Protein AF-A0AAD2G6U0-F1 (afdb_monomer_lite)

InterPro domains:
  IPR036465 von Willebrand factor A-like domain superfamily [G3DSA:3.40.50.410] (126-314)
  IPR036465 von Willebrand factor A-like domain superfamily [SSF53300] (128-264)

Organism: NCBI:txid2856

pLDDT: mean 95.54, std 4.32, range [54.59, 98.88]

Sequence (423 aa):
MTKPKKYVKVNGIMKLNPEWKKWKEQQGDGGPATTVQRPSVALPIVSSMEDHEKLNEASLASGGQEIPFSESTSATIEMMQEPEICVDAGMDPDTVVDELGALLNKYEVPIGLMNKLMMLSEFEVLEFMIDDSGSMTLNTDSVDRQGRPQTRWTEAQGRLKEMIEVLAHVPFNQIVIVFLNRTDVISLQRNKRDPKTIIADANQKIDSVFSKGPSGTTPALEKIQKSLTGNPSMSIARWFFGDGVPNGGIMAQKEITRLLVQRPNPAQNPMTFISCTNEDDQVEWMKDAEEAAPYCSESDDFRDEAAEVMRDQGAALPYSKGFHLVGTLVGAMNPDDLDAMDESIPFTKSTLDNLLGIQHNEESYRHYFNLFAEAQSNRKVEGPMDNLKRSMRWNYNDFLQAPLASQIAAVQDFKGKLKTMGG

Radius of gyration: 21.39 Å; chains: 1; bounding box: 55×43×52 Å

Structure (mmCIF, N/CA/C/O backbone):
data_AF-A0AAD2G6U0-F1
#
_entry.id   AF-A0AAD2G6U0-F1
#
loop_
_atom_site.group_PDB
_atom_site.id
_atom_site.type_symbol
_atom_site.label_atom_id
_atom_site.label_alt_id
_atom_site.label_comp_id
_atom_site.label_asym_id
_atom_site.label_entity_id
_atom_site.label_seq_id
_atom_site.pdbx_PDB_ins_code
_atom_site.Cartn_x
_atom_site.Cartn_y
_atom_site.Cartn_z
_atom_site.occupancy
_atom_site.B_iso_or_equiv
_atom_site.auth_seq_id
_atom_site.auth_comp_id
_atom_site.auth_asym_id
_atom_site.auth_atom_id
_atom_site.pdbx_PDB_model_num
ATOM 1 N N . MET A 1 1 ? -25.758 -25.576 9.375 1.00 78.31 1 MET A N 1
ATOM 2 C CA . MET A 1 1 ? -25.444 -24.702 10.527 1.00 78.31 1 MET A CA 1
ATOM 3 C C . MET A 1 1 ? -25.856 -23.289 10.164 1.00 78.31 1 MET A C 1
ATOM 5 O O . MET A 1 1 ? -25.670 -22.911 9.013 1.00 78.31 1 MET A O 1
ATOM 9 N N . THR A 1 2 ? -26.449 -22.540 11.088 1.00 92.31 2 THR A N 1
ATOM 10 C CA . THR A 1 2 ? -26.806 -21.129 10.876 1.00 92.31 2 THR A CA 1
ATOM 11 C C . THR A 1 2 ? -25.529 -20.299 10.713 1.00 92.31 2 THR A C 1
ATOM 13 O O . THR A 1 2 ? -24.569 -20.533 11.445 1.00 92.31 2 THR A O 1
ATOM 16 N N . LYS A 1 3 ? -25.491 -19.361 9.758 1.00 95.88 3 LYS A N 1
ATOM 17 C CA . LYS A 1 3 ? -24.338 -18.471 9.530 1.00 95.88 3 LYS A CA 1
ATOM 18 C C . LYS A 1 3 ? -24.104 -17.597 10.779 1.00 95.88 3 LYS A C 1
ATOM 20 O O . LYS A 1 3 ? -25.013 -16.841 11.128 1.00 95.88 3 LYS A O 1
ATOM 25 N N . PRO A 1 4 ? -22.941 -17.675 11.458 1.00 97.19 4 PRO A N 1
ATOM 26 C CA . PRO A 1 4 ? -22.646 -16.807 12.600 1.00 97.19 4 PRO A CA 1
ATOM 27 C C . PRO A 1 4 ? -22.553 -15.332 12.178 1.00 97.19 4 PRO A C 1
ATOM 29 O O . PRO A 1 4 ? -22.275 -15.031 11.016 1.00 97.19 4 PRO A O 1
ATOM 32 N N . LYS A 1 5 ? -22.743 -14.396 13.116 1.00 97.31 5 LYS A N 1
ATOM 33 C CA . LYS A 1 5 ? -22.492 -12.964 12.862 1.00 97.31 5 LYS A CA 1
ATOM 34 C C . LYS A 1 5 ? -21.000 -12.720 12.634 1.00 97.31 5 LYS A C 1
ATOM 36 O O . LYS A 1 5 ? -20.197 -13.295 13.365 1.00 97.31 5 LYS A O 1
ATOM 41 N N . LYS A 1 6 ? -20.636 -11.854 11.679 1.00 97.25 6 LYS A N 1
ATOM 42 C CA . LYS A 1 6 ? -19.227 -11.540 11.364 1.00 97.25 6 LYS A CA 1
ATOM 43 C C . LYS A 1 6 ? -18.504 -10.856 12.524 1.00 97.25 6 LYS A C 1
ATOM 45 O O . LYS A 1 6 ? -17.358 -11.202 12.793 1.00 97.25 6 LYS A O 1
ATOM 50 N N . TYR A 1 7 ? -19.179 -9.959 13.241 1.00 98.19 7 TYR A N 1
ATOM 51 C CA . TYR A 1 7 ? -18.597 -9.209 14.355 1.00 98.19 7 TYR A CA 1
ATOM 52 C C . TYR A 1 7 ? -19.217 -9.572 15.700 1.00 98.19 7 TYR A C 1
ATOM 54 O O . TYR A 1 7 ? -20.379 -9.977 15.790 1.00 98.19 7 TYR A O 1
ATOM 62 N N . VAL A 1 8 ? -18.425 -9.403 16.756 1.00 97.94 8 VAL A N 1
ATOM 63 C CA . VAL A 1 8 ? -18.827 -9.596 18.152 1.00 97.94 8 VAL A CA 1
ATOM 64 C C . VAL A 1 8 ? -18.122 -8.572 19.041 1.00 97.94 8 VAL A C 1
ATOM 66 O O . VAL A 1 8 ? -16.997 -8.166 18.753 1.00 97.94 8 VAL A O 1
ATOM 69 N N . LYS A 1 9 ? -18.773 -8.157 20.130 1.00 97.19 9 LYS A N 1
ATOM 70 C CA . LYS A 1 9 ? -18.181 -7.272 21.137 1.00 97.19 9 LYS A CA 1
ATOM 71 C C . LYS A 1 9 ? -17.518 -8.099 22.235 1.00 97.19 9 LYS A C 1
ATOM 73 O O . LYS A 1 9 ? -18.176 -8.909 22.884 1.00 97.19 9 LYS A O 1
ATOM 78 N N . VAL A 1 10 ? -16.225 -7.884 22.461 1.00 96.62 10 VAL A N 1
ATOM 79 C CA . VAL A 1 10 ? -15.437 -8.554 23.505 1.00 96.62 10 VAL A CA 1
ATOM 80 C C . VAL A 1 10 ? -14.789 -7.482 24.370 1.00 96.62 10 VAL A C 1
ATOM 82 O O . VAL A 1 10 ? -13.963 -6.714 23.885 1.00 96.62 10 VAL A O 1
ATOM 85 N N . ASN A 1 11 ? -15.163 -7.425 25.651 1.00 94.88 11 ASN A N 1
ATOM 86 C CA . ASN A 1 11 ? -14.658 -6.435 26.613 1.00 94.88 11 ASN A CA 1
ATOM 87 C C . ASN A 1 11 ? -14.812 -4.980 26.133 1.00 94.88 11 ASN A C 1
ATOM 89 O O . ASN A 1 11 ? -13.897 -4.176 26.261 1.00 94.88 11 ASN A O 1
ATOM 93 N N . GLY A 1 12 ? -15.959 -4.649 25.537 1.00 93.62 12 GLY A N 1
ATOM 94 C CA . GLY A 1 12 ? -16.224 -3.295 25.043 1.00 93.62 12 GLY A CA 1
ATOM 95 C C . GLY A 1 12 ? -15.722 -3.012 23.624 1.00 93.62 12 GLY A C 1
ATOM 96 O O . GLY A 1 12 ? -16.167 -2.033 23.035 1.00 93.62 12 GLY A O 1
ATOM 97 N N . ILE A 1 13 ? -14.882 -3.879 23.052 1.00 97.06 13 ILE A N 1
ATOM 98 C CA . ILE A 1 13 ? -14.225 -3.672 21.754 1.00 97.06 13 ILE A CA 1
ATOM 99 C C . ILE A 1 13 ? -14.875 -4.571 20.699 1.00 97.06 13 ILE A C 1
ATOM 101 O O . ILE A 1 13 ? -15.075 -5.767 20.935 1.00 97.06 13 ILE A O 1
ATOM 105 N N . MET A 1 14 ? -15.202 -4.011 19.535 1.00 98.00 14 MET A N 1
ATOM 106 C CA . MET A 1 14 ? -15.691 -4.790 18.395 1.00 98.00 14 MET A CA 1
ATOM 107 C C . MET A 1 14 ? -14.551 -5.591 17.767 1.00 98.00 14 MET A C 1
ATOM 109 O O . MET A 1 14 ? -13.448 -5.079 17.614 1.00 98.00 14 MET A O 1
ATOM 113 N N . LYS A 1 15 ? -14.806 -6.855 17.420 1.00 97.50 15 LYS A N 1
ATOM 114 C CA . LYS A 1 15 ? -13.808 -7.772 16.853 1.00 97.50 15 LYS A CA 1
ATOM 115 C C . LYS A 1 15 ? -14.426 -8.713 15.829 1.00 97.50 15 LYS A C 1
ATOM 117 O O . LYS A 1 15 ? -15.641 -8.933 15.830 1.00 97.50 15 LYS A O 1
ATOM 122 N N . LEU A 1 16 ? -13.578 -9.324 15.001 1.00 97.44 16 LEU A N 1
ATOM 123 C CA . LEU A 1 16 ? -13.980 -10.437 14.146 1.00 97.44 16 LEU A CA 1
ATOM 124 C C . LEU A 1 16 ? -14.413 -11.632 15.007 1.00 97.44 16 LEU A C 1
ATOM 126 O O . LEU A 1 16 ? -13.695 -12.058 15.912 1.00 97.44 16 LEU A O 1
ATOM 130 N N . ASN A 1 17 ? -15.583 -12.196 14.718 1.00 97.88 17 ASN A N 1
ATOM 131 C CA . ASN A 1 17 ? -16.106 -13.352 15.431 1.00 97.88 17 ASN A CA 1
ATOM 132 C C . ASN A 1 17 ? -15.330 -14.631 15.044 1.00 97.88 17 ASN A C 1
ATOM 134 O O . ASN A 1 17 ? -15.379 -15.046 13.879 1.00 97.88 17 ASN A O 1
ATOM 138 N N . PRO A 1 18 ? -14.676 -15.323 16.001 1.00 97.25 18 PRO A N 1
ATOM 139 C CA . PRO A 1 18 ? -13.966 -16.572 15.725 1.00 97.25 18 PRO A CA 1
ATOM 140 C C . PRO A 1 18 ? -14.855 -17.684 15.149 1.00 97.25 18 PRO A C 1
ATOM 142 O O . PRO A 1 18 ? -14.372 -18.516 14.382 1.00 97.25 18 PRO A O 1
ATOM 145 N N . GLU A 1 19 ? -16.146 -17.720 15.497 1.00 97.31 19 GLU A N 1
ATOM 146 C CA . GLU A 1 19 ? -17.091 -18.704 14.955 1.00 97.31 19 GLU A CA 1
ATOM 147 C C . GLU A 1 19 ? -17.409 -18.433 13.485 1.00 97.31 19 GLU A C 1
ATOM 149 O O . GLU A 1 19 ? -17.460 -19.366 12.683 1.00 97.31 19 GLU A O 1
ATOM 154 N N . TRP A 1 20 ? -17.566 -17.159 13.114 1.00 96.81 20 TRP A N 1
ATOM 155 C CA . TRP A 1 20 ? -17.749 -16.764 11.719 1.00 96.81 20 TRP A CA 1
ATOM 156 C C . TRP A 1 20 ? -16.516 -17.096 10.883 1.00 96.81 20 TRP A C 1
ATOM 158 O O . TRP A 1 20 ? -16.663 -17.659 9.801 1.00 96.81 20 TRP A O 1
ATOM 168 N N . LYS A 1 21 ? -15.314 -16.820 11.410 1.00 95.81 21 LYS A N 1
ATOM 169 C CA . LYS A 1 21 ? -14.045 -17.169 10.754 1.00 95.81 21 LYS A CA 1
ATOM 170 C C . LYS A 1 21 ? -13.996 -18.664 10.418 1.00 95.81 21 LYS A C 1
ATOM 172 O O . LYS A 1 21 ? -13.851 -19.017 9.251 1.00 95.81 21 LYS A O 1
ATOM 177 N N . LYS A 1 22 ? -14.229 -19.532 11.411 1.00 96.12 22 LYS A N 1
ATOM 178 C CA . LYS A 1 22 ? -14.278 -20.993 11.211 1.00 96.12 22 LYS A CA 1
ATOM 179 C C . LYS A 1 22 ? -15.349 -21.406 10.201 1.00 96.12 22 LYS A C 1
ATOM 181 O O . LYS A 1 22 ? -15.097 -22.254 9.352 1.00 96.12 22 LYS A O 1
ATOM 186 N N . TRP A 1 23 ? -16.543 -20.818 10.291 1.00 95.75 23 TRP A N 1
ATOM 187 C CA . TRP A 1 23 ? -17.640 -21.104 9.364 1.00 95.75 23 TRP A CA 1
ATOM 188 C C . TRP A 1 23 ? -17.286 -20.736 7.916 1.00 95.75 23 TRP A C 1
ATOM 190 O O . TRP A 1 23 ? -17.593 -21.509 7.007 1.00 95.75 23 TRP A O 1
ATOM 200 N N . LYS A 1 24 ? -16.633 -19.586 7.701 1.00 94.00 24 LYS A N 1
ATOM 201 C CA . LYS A 1 24 ? -16.236 -19.098 6.374 1.00 94.00 24 LYS A CA 1
ATOM 202 C C . LYS A 1 24 ? -15.101 -19.936 5.783 1.00 94.00 24 LYS A C 1
ATOM 204 O O . LYS A 1 24 ? -15.193 -20.318 4.622 1.00 94.00 24 LYS A O 1
ATOM 209 N N . GLU A 1 25 ? -14.103 -20.309 6.584 1.00 93.94 25 GLU A N 1
ATOM 210 C CA . GLU A 1 25 ? -13.017 -21.218 6.173 1.00 93.94 25 GLU A CA 1
ATOM 211 C C . GLU A 1 25 ? -13.540 -22.607 5.763 1.00 93.94 25 GLU A C 1
ATOM 213 O O . GLU A 1 25 ? -13.012 -23.227 4.844 1.00 93.94 25 GLU A O 1
ATOM 218 N N . GLN A 1 26 ? -14.626 -23.079 6.383 1.00 94.62 26 GLN A N 1
ATOM 219 C CA . GLN A 1 26 ? -15.279 -24.342 6.018 1.00 94.62 26 GLN A CA 1
ATOM 220 C C . GLN A 1 26 ? -16.061 -24.292 4.697 1.00 94.62 26 GLN A C 1
ATOM 222 O O . GLN A 1 26 ? -16.374 -25.354 4.163 1.00 94.62 26 GLN A O 1
ATOM 227 N N . GLN A 1 27 ? -16.394 -23.108 4.164 1.00 92.31 27 GLN A N 1
ATOM 228 C CA . GLN A 1 27 ? -17.125 -23.013 2.891 1.00 92.31 27 GLN A CA 1
ATOM 229 C C . GLN A 1 27 ? -16.262 -23.400 1.682 1.00 92.31 27 GLN A C 1
ATOM 231 O O . GLN A 1 27 ? -16.804 -23.713 0.630 1.00 92.31 27 GLN A O 1
ATOM 236 N N . GLY A 1 28 ? -14.931 -23.426 1.824 1.00 81.00 28 GLY A N 1
ATOM 237 C CA . GLY A 1 28 ? -14.042 -23.861 0.747 1.00 81.00 28 GLY A CA 1
ATOM 238 C C . GLY A 1 28 ? -13.931 -22.874 -0.420 1.00 81.00 28 GLY A C 1
ATOM 239 O O . GLY A 1 28 ? -13.441 -23.263 -1.476 1.00 81.00 28 GLY A O 1
ATOM 240 N N . ASP A 1 29 ? -14.298 -21.600 -0.229 1.00 77.56 29 ASP A N 1
ATOM 241 C CA . ASP A 1 29 ? -14.196 -20.520 -1.234 1.00 77.56 29 ASP A CA 1
ATOM 242 C C . ASP A 1 29 ? -12.734 -20.142 -1.604 1.00 77.56 29 ASP A C 1
ATOM 244 O O . ASP A 1 29 ? -12.473 -19.083 -2.169 1.00 77.56 29 ASP A O 1
ATOM 248 N N . GLY A 1 30 ? -11.758 -21.002 -1.295 1.00 67.25 30 GLY A N 1
ATOM 249 C CA . GLY A 1 30 ? -10.391 -20.930 -1.814 1.00 67.25 30 GLY A CA 1
ATOM 250 C C . GLY A 1 30 ? -9.400 -20.044 -1.053 1.00 67.25 30 GLY A C 1
ATOM 251 O O . GLY A 1 30 ? -8.261 -19.937 -1.499 1.00 67.25 30 GLY A O 1
ATOM 252 N N . GLY A 1 31 ? -9.773 -19.445 0.083 1.00 79.81 31 GLY A N 1
ATOM 253 C CA . GLY A 1 31 ? -8.869 -18.622 0.900 1.00 79.81 31 GLY A CA 1
ATOM 254 C C . GLY A 1 31 ? -9.243 -18.580 2.388 1.00 79.81 31 GLY A C 1
ATOM 255 O O . GLY A 1 31 ? -10.349 -18.994 2.753 1.00 79.81 31 GLY A O 1
ATOM 256 N N . PRO A 1 32 ? -8.332 -18.110 3.263 1.00 88.44 32 PRO A N 1
ATOM 257 C CA . PRO A 1 32 ? -8.642 -17.899 4.674 1.00 88.44 32 PRO A CA 1
ATOM 258 C C . PRO A 1 32 ? -9.735 -16.832 4.821 1.00 88.44 32 PRO A C 1
ATOM 260 O O . PRO A 1 32 ? -9.841 -15.925 4.000 1.00 88.44 32 PRO A O 1
ATOM 263 N N . ALA A 1 33 ? -10.540 -16.903 5.884 1.00 92.38 33 ALA A N 1
ATOM 264 C CA . ALA A 1 33 ? -11.577 -15.888 6.113 1.00 92.38 33 ALA A CA 1
ATOM 265 C C . ALA A 1 33 ? -11.004 -14.506 6.456 1.00 92.38 33 ALA A C 1
ATOM 267 O O . ALA A 1 33 ? -11.738 -13.523 6.411 1.00 92.38 33 ALA A O 1
ATOM 268 N N . THR A 1 34 ? -9.735 -14.468 6.868 1.00 96.19 34 THR A N 1
ATOM 269 C CA . THR A 1 34 ? -8.963 -13.244 7.031 1.00 96.19 34 THR A CA 1
ATOM 270 C C . THR A 1 34 ? -7.470 -13.518 6.912 1.00 96.19 34 THR A C 1
ATOM 272 O O . THR A 1 34 ? -6.988 -14.566 7.353 1.00 96.19 34 THR A O 1
ATOM 275 N N . THR A 1 35 ? -6.757 -12.561 6.340 1.00 96.44 35 THR A N 1
ATOM 276 C CA . THR A 1 35 ? -5.301 -12.520 6.175 1.00 96.44 35 THR A CA 1
ATOM 277 C C . THR A 1 35 ? -4.589 -11.831 7.340 1.00 96.44 35 THR A C 1
ATOM 279 O O . THR A 1 35 ? -3.373 -11.949 7.461 1.00 96.44 35 THR A O 1
ATOM 282 N N . VAL A 1 36 ? -5.328 -11.180 8.246 1.00 97.38 36 VAL A N 1
ATOM 283 C CA . VAL A 1 36 ? -4.769 -10.573 9.462 1.00 97.38 36 VAL A CA 1
ATOM 284 C C . VAL A 1 36 ? -4.128 -11.656 10.333 1.00 97.38 36 VAL A C 1
ATOM 286 O O . VAL A 1 36 ? -4.783 -12.637 10.696 1.00 97.38 36 VAL A O 1
ATOM 289 N N . GLN A 1 37 ? -2.864 -11.465 10.728 1.00 96.81 37 GLN A N 1
ATOM 290 C CA . GLN A 1 37 ? -2.100 -12.469 11.483 1.00 96.81 37 GLN A CA 1
ATOM 291 C C . GLN A 1 37 ? -2.691 -12.754 12.885 1.00 96.81 37 GLN A C 1
ATOM 293 O O . GLN A 1 37 ? -2.686 -13.896 13.351 1.00 96.81 37 GLN A O 1
ATOM 298 N N . ARG A 1 38 ? -3.244 -11.736 13.572 1.00 97.44 38 ARG A N 1
ATOM 299 C CA . ARG A 1 38 ? -3.834 -11.846 14.929 1.00 97.44 38 ARG A CA 1
ATOM 300 C C . ARG A 1 38 ? -5.291 -11.349 15.015 1.00 97.44 38 ARG A C 1
ATOM 302 O O . ARG A 1 38 ? -5.609 -10.433 15.776 1.00 97.44 38 ARG A O 1
ATOM 309 N N . PRO A 1 39 ? -6.235 -12.003 14.320 1.00 97.12 39 PRO A N 1
ATOM 310 C CA . PRO A 1 39 ? -7.586 -11.471 14.139 1.00 97.12 39 PRO A CA 1
ATOM 311 C C . PRO A 1 39 ? -8.458 -11.518 15.406 1.00 97.12 39 PRO A C 1
ATOM 313 O O . PRO A 1 39 ? -9.504 -10.884 15.458 1.00 97.12 39 PRO A O 1
ATOM 316 N N . SER A 1 40 ? -8.058 -12.261 16.444 1.00 96.94 40 SER A N 1
ATOM 317 C CA . SER A 1 40 ? -8.776 -12.325 17.729 1.00 96.94 40 SER A CA 1
ATOM 318 C C . SER A 1 40 ? -8.529 -11.113 18.638 1.00 96.94 40 SER A C 1
ATOM 320 O O . SER A 1 40 ? -9.245 -10.912 19.627 1.00 96.94 40 SER A O 1
ATOM 322 N N . VAL A 1 41 ? -7.500 -10.317 18.343 1.00 97.88 41 VAL A N 1
ATOM 323 C CA . VAL A 1 41 ? -7.157 -9.103 19.097 1.00 97.88 41 VAL A CA 1
ATOM 324 C C . VAL A 1 41 ? -7.184 -7.843 18.242 1.00 97.88 41 VAL A C 1
ATOM 326 O O . VAL A 1 41 ? -7.321 -6.770 18.822 1.00 97.88 41 VAL A O 1
ATOM 329 N N . ALA A 1 42 ? -7.129 -7.974 16.918 1.00 98.38 42 ALA A N 1
ATOM 330 C CA . ALA A 1 42 ? -7.227 -6.858 15.993 1.00 98.38 42 ALA A CA 1
ATOM 331 C C . ALA A 1 42 ? -8.591 -6.145 16.049 1.00 98.38 42 ALA A C 1
ATOM 333 O O . ALA A 1 42 ? -9.616 -6.739 16.408 1.00 98.38 42 ALA A O 1
ATOM 334 N N . LEU A 1 43 ? -8.580 -4.863 15.684 1.00 98.50 43 LEU A N 1
ATOM 335 C CA . LEU A 1 43 ? -9.773 -4.071 15.387 1.00 98.50 43 LEU A CA 1
ATOM 336 C C . LEU A 1 43 ? -10.493 -4.627 14.139 1.00 98.50 43 LEU A C 1
ATOM 338 O O . LEU A 1 43 ? -9.898 -5.383 13.366 1.00 98.50 43 LEU A O 1
ATOM 342 N N . PRO A 1 44 ? -11.788 -4.329 13.941 1.00 97.62 44 PRO A N 1
ATOM 343 C CA . PRO A 1 44 ? -12.518 -4.856 12.798 1.00 97.62 44 PRO A CA 1
ATOM 344 C C . PRO A 1 44 ? -12.068 -4.170 11.503 1.00 97.62 44 PRO A C 1
ATOM 346 O O . PRO A 1 44 ? -11.886 -2.957 11.466 1.00 97.62 44 PRO A O 1
ATOM 349 N N . ILE A 1 45 ? -11.965 -4.946 10.426 1.00 97.88 45 ILE A N 1
ATOM 350 C CA . ILE A 1 45 ? -11.910 -4.410 9.062 1.00 97.88 45 ILE A CA 1
ATOM 351 C C . ILE A 1 45 ? -13.343 -4.273 8.575 1.00 97.88 45 ILE A C 1
ATOM 353 O O . ILE A 1 45 ? -14.088 -5.254 8.632 1.00 97.88 45 ILE A O 1
ATOM 357 N N . VAL A 1 46 ? -13.710 -3.084 8.108 1.00 97.38 46 VAL A N 1
ATOM 358 C CA . VAL A 1 46 ? -14.972 -2.809 7.414 1.00 97.38 46 VAL A CA 1
ATOM 359 C C . VAL A 1 46 ? -14.633 -2.536 5.959 1.00 97.38 46 VAL A C 1
ATOM 361 O O . VAL A 1 46 ? -13.989 -1.535 5.669 1.00 97.38 46 VAL A O 1
ATOM 364 N N . SER A 1 47 ? -15.037 -3.424 5.053 1.00 96.81 47 SER A N 1
ATOM 365 C CA . SER A 1 47 ? -14.663 -3.320 3.631 1.00 96.81 47 SER A CA 1
ATOM 366 C C . SER A 1 47 ? -15.791 -2.858 2.710 1.00 96.81 47 SER A C 1
ATOM 368 O O . SER A 1 47 ? -15.564 -2.648 1.526 1.00 96.81 47 SER A O 1
ATOM 370 N N . SER A 1 48 ? -17.022 -2.740 3.207 1.00 95.81 48 SER A N 1
ATOM 371 C CA . SER A 1 48 ? -18.180 -2.320 2.405 1.00 95.81 48 SER A CA 1
ATOM 372 C C . SER A 1 48 ? -19.311 -1.789 3.288 1.00 95.81 48 SER A C 1
ATOM 374 O O . SER A 1 48 ? -19.276 -1.951 4.510 1.00 95.81 48 SER A O 1
ATOM 376 N N . MET A 1 49 ? -20.343 -1.216 2.662 1.00 95.44 49 MET A N 1
ATOM 377 C CA . MET A 1 49 ? -21.562 -0.764 3.344 1.00 95.44 49 MET A CA 1
ATOM 378 C C . MET A 1 49 ? -22.280 -1.915 4.065 1.00 95.44 49 MET A C 1
ATOM 380 O O . MET A 1 49 ? -22.593 -1.800 5.245 1.00 95.44 49 MET A O 1
ATOM 384 N N . GLU A 1 50 ? -22.435 -3.073 3.412 1.00 95.94 50 GLU A N 1
ATOM 385 C CA . GLU A 1 50 ? -23.034 -4.270 4.031 1.00 95.94 50 GLU A CA 1
ATOM 386 C C . GLU A 1 50 ? -22.218 -4.746 5.252 1.00 95.94 50 GLU A C 1
ATOM 388 O O . GLU A 1 50 ? -22.735 -5.338 6.201 1.00 95.94 50 GLU A O 1
ATOM 393 N N . ASP A 1 51 ? -20.904 -4.523 5.232 1.00 96.31 51 ASP A N 1
ATOM 394 C CA . ASP A 1 51 ? -20.013 -4.866 6.336 1.00 96.31 51 ASP A CA 1
ATOM 395 C C . ASP A 1 51 ? -20.159 -3.903 7.519 1.00 96.31 51 ASP A C 1
ATOM 397 O O . ASP A 1 51 ? -20.175 -4.326 8.678 1.00 96.31 51 ASP A O 1
ATOM 401 N N . HIS A 1 52 ? -20.332 -2.615 7.220 1.00 97.69 52 HIS A N 1
ATOM 402 C CA . HIS A 1 52 ? -20.611 -1.569 8.200 1.00 97.69 52 HIS A CA 1
ATOM 403 C C . HIS A 1 52 ? -21.961 -1.783 8.891 1.00 97.69 52 HIS A C 1
ATOM 405 O O . HIS A 1 52 ? -22.038 -1.720 10.119 1.00 97.69 52 HIS A O 1
ATOM 411 N N . GLU A 1 53 ? -22.998 -2.151 8.136 1.00 97.75 53 GLU A N 1
ATOM 412 C CA . GLU A 1 53 ? -24.307 -2.527 8.683 1.00 97.75 53 GLU A CA 1
ATOM 413 C C . GLU A 1 53 ? -24.180 -3.699 9.667 1.00 97.75 53 GLU A C 1
ATOM 415 O O . GLU A 1 53 ? -24.631 -3.609 10.810 1.00 97.75 53 GLU A O 1
ATOM 420 N N . LYS A 1 54 ? -23.471 -4.771 9.285 1.00 97.62 54 LYS A N 1
ATOM 421 C CA . LYS A 1 54 ? -23.218 -5.928 10.169 1.00 97.62 54 LYS A CA 1
ATOM 422 C C . LYS A 1 54 ? -22.449 -5.545 11.433 1.00 97.62 54 LYS A C 1
ATOM 424 O O . LYS A 1 54 ? -22.691 -6.129 12.496 1.00 97.62 54 LYS A O 1
ATOM 429 N N . LEU A 1 55 ? -21.493 -4.619 11.331 1.00 98.00 55 LEU A N 1
ATOM 430 C CA . LEU A 1 55 ? -20.751 -4.109 12.483 1.00 98.00 55 LEU A CA 1
ATOM 431 C C . LEU A 1 55 ? -21.695 -3.368 13.440 1.00 98.00 55 LEU A C 1
ATOM 433 O O . LEU A 1 55 ? -21.680 -3.637 14.646 1.00 98.00 55 LEU A O 1
ATOM 437 N N . ASN A 1 56 ? -22.554 -2.500 12.905 1.00 98.31 56 ASN A N 1
ATOM 438 C CA . ASN A 1 56 ? -23.524 -1.728 13.674 1.00 98.31 56 ASN A CA 1
ATOM 439 C C . ASN A 1 56 ? -24.603 -2.596 14.321 1.00 98.31 56 ASN A C 1
ATOM 441 O O . ASN A 1 56 ? -24.866 -2.452 15.515 1.00 98.31 56 ASN A O 1
ATOM 445 N N . GLU A 1 57 ? -25.154 -3.573 13.602 1.00 98.06 57 GLU A N 1
ATOM 446 C CA . GLU A 1 57 ? -26.077 -4.557 14.172 1.00 98.06 57 GLU A CA 1
ATOM 447 C C . GLU A 1 57 ? -25.461 -5.300 15.366 1.00 98.06 57 GLU A C 1
ATOM 449 O O . GLU A 1 57 ? -26.133 -5.562 16.368 1.00 98.06 57 GLU A O 1
ATOM 454 N N . ALA A 1 58 ? -24.178 -5.665 15.277 1.00 97.25 58 ALA A N 1
ATOM 455 C CA . ALA A 1 58 ? -23.466 -6.329 16.363 1.00 97.25 58 ALA A CA 1
ATOM 456 C C . ALA A 1 58 ? -23.181 -5.376 17.541 1.00 97.25 58 ALA A C 1
ATOM 458 O O . ALA A 1 58 ? -23.317 -5.784 18.701 1.00 97.25 58 ALA A O 1
ATOM 459 N N . SER A 1 59 ? -22.839 -4.113 17.265 1.00 97.38 59 SER A N 1
ATOM 460 C CA . SER A 1 59 ? -22.666 -3.079 18.294 1.00 97.38 59 SER A CA 1
ATOM 461 C C . SER A 1 59 ? -23.975 -2.837 19.055 1.00 97.38 59 SER A C 1
ATOM 463 O O . SER A 1 59 ? -24.016 -3.000 20.276 1.00 97.38 59 SER A O 1
ATOM 465 N N . LEU A 1 60 ? -25.077 -2.571 18.348 1.00 97.56 60 LEU A N 1
ATOM 466 C CA . LEU A 1 60 ? -26.393 -2.309 18.940 1.00 97.56 60 LEU A CA 1
ATOM 467 C C . LEU A 1 60 ? -26.929 -3.519 19.716 1.00 97.56 60 LEU A C 1
ATOM 469 O O . LEU A 1 60 ? -27.386 -3.378 20.850 1.00 97.56 60 LEU A O 1
ATOM 473 N N . ALA A 1 61 ? -26.801 -4.734 19.167 1.00 97.12 61 ALA A N 1
ATOM 474 C CA . ALA A 1 61 ? -27.236 -5.959 19.845 1.00 97.12 61 ALA A CA 1
ATOM 475 C C . ALA A 1 61 ? -26.474 -6.247 21.153 1.00 97.12 61 ALA A C 1
ATOM 477 O O . ALA A 1 61 ? -26.947 -7.024 21.980 1.00 97.12 61 ALA A O 1
ATOM 478 N N . SER A 1 62 ? -25.303 -5.634 21.348 1.00 96.38 62 SER A N 1
ATOM 479 C CA . SER A 1 62 ? -24.493 -5.740 22.567 1.00 96.38 62 SER A CA 1
ATOM 480 C C . SER A 1 62 ? -24.579 -4.493 23.461 1.00 96.38 62 SER A C 1
ATOM 482 O O . SER A 1 62 ? -23.728 -4.294 24.331 1.00 96.38 62 SER A O 1
ATOM 484 N N . GLY A 1 63 ? -25.598 -3.648 23.255 1.00 96.25 63 GLY A N 1
ATOM 485 C CA . GLY A 1 63 ? -25.823 -2.421 24.027 1.00 96.25 63 GLY A CA 1
ATOM 486 C C . GLY A 1 63 ? -24.820 -1.303 23.729 1.00 96.25 63 GLY A C 1
ATOM 487 O O . GLY A 1 63 ? -24.641 -0.406 24.548 1.00 96.25 63 GLY A O 1
ATOM 488 N N . GLY A 1 64 ? -24.105 -1.384 22.603 1.00 95.75 64 GLY A N 1
ATOM 489 C CA . GLY A 1 64 ? -23.284 -0.299 22.075 1.00 95.75 64 GLY A CA 1
ATOM 490 C C . GLY A 1 64 ? -24.108 0.788 21.385 1.00 95.75 64 GLY A C 1
ATOM 491 O O . GLY A 1 64 ? -25.336 0.760 21.379 1.00 95.75 64 GLY A O 1
ATOM 492 N N . GLN A 1 65 ? -23.398 1.749 20.802 1.00 96.75 65 GLN A N 1
ATOM 493 C CA . GLN A 1 65 ? -23.963 2.788 19.946 1.00 96.75 65 GLN A CA 1
ATOM 494 C C . GLN A 1 65 ? -23.641 2.483 18.484 1.00 96.75 65 GLN A C 1
ATOM 496 O O . GLN A 1 65 ? -22.798 1.629 18.187 1.00 96.75 65 GLN A O 1
ATOM 501 N N . GLU A 1 66 ? -24.324 3.180 17.587 1.00 97.62 66 GLU A N 1
ATOM 502 C CA . GLU A 1 66 ? -23.944 3.221 16.183 1.00 97.62 66 GLU A CA 1
ATOM 503 C C . GLU A 1 66 ? -22.518 3.776 16.042 1.00 97.62 66 GLU A C 1
ATOM 505 O O . GLU A 1 66 ? -22.128 4.720 16.730 1.00 97.62 66 GLU A O 1
ATOM 510 N N . ILE A 1 67 ? -21.732 3.136 15.186 1.00 98.12 67 ILE A N 1
ATOM 511 C CA . ILE A 1 67 ? -20.358 3.475 14.848 1.00 98.12 67 ILE A CA 1
ATOM 512 C C . ILE A 1 67 ? -20.421 4.210 13.507 1.00 98.12 67 ILE A C 1
ATOM 514 O O . ILE A 1 67 ? -20.631 3.562 12.476 1.00 98.12 67 ILE A O 1
ATOM 518 N N . PRO A 1 68 ? -20.277 5.543 13.490 1.00 98.12 68 PRO A N 1
ATOM 519 C CA . PRO A 1 68 ? -20.326 6.298 12.248 1.00 98.12 68 PRO A CA 1
ATOM 520 C C . PRO A 1 68 ? -19.074 6.039 11.403 1.00 98.12 68 PRO A C 1
ATOM 522 O O . PRO A 1 68 ? -18.021 5.638 11.914 1.00 98.12 68 PRO A O 1
ATOM 525 N N . PHE A 1 69 ? -19.181 6.293 10.102 1.00 98.25 69 PHE A N 1
ATOM 526 C CA . PHE A 1 69 ? -18.012 6.373 9.232 1.00 98.25 69 PHE A CA 1
ATOM 527 C C . PHE A 1 69 ? -17.095 7.523 9.656 1.00 98.25 69 PHE A C 1
ATOM 529 O O . PHE A 1 69 ? -17.534 8.517 10.249 1.00 98.25 69 PHE A O 1
ATOM 536 N N . SER A 1 70 ? -15.807 7.405 9.338 1.00 97.62 70 SER A N 1
ATOM 537 C CA . SER A 1 70 ? -14.908 8.554 9.424 1.00 97.62 70 SER A CA 1
ATOM 538 C C . SER A 1 70 ? -15.340 9.646 8.437 1.00 97.62 70 SER A C 1
ATOM 540 O O . SER A 1 70 ? -16.048 9.389 7.456 1.00 97.62 70 SER A O 1
ATOM 542 N N . GLU A 1 71 ? -14.930 10.886 8.704 1.00 96.06 71 GLU A N 1
ATOM 543 C CA . GLU A 1 71 ? -15.252 12.031 7.844 1.00 96.06 71 GLU A CA 1
ATOM 544 C C . GLU A 1 71 ? -14.730 11.811 6.417 1.00 96.06 71 GLU A C 1
ATOM 546 O O . GLU A 1 71 ? -15.477 11.961 5.452 1.00 96.06 71 GLU A O 1
ATOM 551 N N . SER A 1 72 ? -13.485 11.340 6.290 1.00 94.38 72 SER A N 1
ATOM 552 C CA . SER A 1 72 ? -12.863 11.023 4.999 1.00 94.38 72 SER A CA 1
ATOM 553 C C . SER A 1 72 ? -13.608 9.929 4.230 1.00 94.38 72 SER A C 1
ATOM 555 O O . SER A 1 72 ? -13.803 10.052 3.022 1.00 94.38 72 SER A O 1
ATOM 557 N N . THR A 1 73 ? -14.079 8.885 4.917 1.00 95.44 73 THR A N 1
ATOM 558 C CA . THR A 1 73 ? -14.857 7.809 4.282 1.00 95.44 73 THR A CA 1
ATOM 559 C C . THR A 1 73 ? -16.206 8.315 3.800 1.00 95.44 73 THR A C 1
ATOM 561 O O . THR A 1 73 ? -16.588 8.033 2.670 1.00 95.44 73 THR A O 1
ATOM 564 N N . SER A 1 74 ? -16.896 9.106 4.624 1.00 96.19 74 SER A N 1
ATOM 565 C CA . SER A 1 74 ? -18.191 9.694 4.264 1.00 96.19 74 SER A CA 1
ATOM 566 C C . SER A 1 74 ? -18.066 10.574 3.018 1.00 96.19 74 SER A C 1
ATOM 568 O O . SER A 1 74 ? -18.822 10.393 2.068 1.00 96.19 74 SER A O 1
ATOM 570 N N . ALA A 1 75 ? -17.053 11.447 2.986 1.00 94.88 75 ALA A N 1
ATOM 571 C CA . ALA A 1 75 ? -16.768 12.299 1.834 1.00 94.88 75 ALA A CA 1
ATOM 572 C C . ALA A 1 75 ? -16.428 11.483 0.577 1.00 94.88 75 ALA A C 1
ATOM 574 O O . ALA A 1 75 ? -16.882 11.802 -0.514 1.00 94.88 75 ALA A O 1
ATOM 575 N N . THR A 1 76 ? -15.670 10.393 0.719 1.00 91.88 76 THR A N 1
ATOM 576 C CA . THR A 1 76 ? -15.293 9.557 -0.433 1.00 91.88 76 THR A CA 1
ATOM 577 C C . THR A 1 76 ? -16.482 8.785 -0.987 1.00 91.88 76 THR A C 1
ATOM 579 O O . THR A 1 76 ? -16.609 8.665 -2.199 1.00 91.88 76 THR A O 1
ATOM 582 N N . ILE A 1 77 ? -17.374 8.283 -0.126 1.00 91.38 77 ILE A N 1
ATOM 583 C CA . ILE A 1 77 ? -18.619 7.641 -0.567 1.00 91.38 77 ILE A CA 1
ATOM 584 C C . ILE A 1 77 ? -19.477 8.640 -1.353 1.00 91.38 77 ILE A C 1
ATOM 586 O O . ILE A 1 77 ? -19.993 8.280 -2.406 1.00 91.38 77 ILE A O 1
ATOM 590 N N . GLU A 1 78 ? -19.590 9.883 -0.879 1.00 92.00 78 GLU A N 1
ATOM 591 C CA . GLU A 1 78 ? -20.321 10.947 -1.579 1.00 92.00 78 GLU A CA 1
ATOM 592 C C . GLU A 1 78 ? -19.687 11.264 -2.944 1.00 92.00 78 GLU A C 1
ATOM 594 O O . GLU A 1 78 ? -20.378 11.220 -3.959 1.00 92.00 78 GLU A O 1
ATOM 599 N N . MET A 1 79 ? -18.364 11.460 -2.996 1.00 90.19 79 MET A N 1
ATOM 600 C CA . MET A 1 79 ? -17.629 11.688 -4.250 1.00 90.19 79 MET A CA 1
ATOM 601 C C . MET A 1 79 ? -17.788 10.533 -5.243 1.00 90.19 79 MET A C 1
ATOM 603 O O . MET A 1 79 ? -17.914 10.741 -6.444 1.00 90.19 79 MET A O 1
ATOM 607 N N . MET A 1 80 ? -17.787 9.291 -4.761 1.00 86.94 80 MET A N 1
ATOM 608 C CA . MET A 1 80 ? -17.943 8.116 -5.617 1.00 86.94 80 MET A CA 1
ATOM 609 C C . MET A 1 80 ? -19.347 7.949 -6.186 1.00 86.94 80 MET A C 1
ATOM 611 O O . MET A 1 80 ? -19.517 7.190 -7.133 1.00 86.94 80 MET A O 1
ATOM 615 N N . GLN A 1 81 ? -20.338 8.636 -5.625 1.00 86.75 81 GLN A N 1
ATOM 616 C CA . GLN A 1 81 ? -21.692 8.689 -6.167 1.00 86.75 81 GLN A CA 1
ATOM 617 C C . GLN A 1 81 ? -21.859 9.822 -7.190 1.00 86.75 81 GLN A C 1
ATOM 619 O O . GLN A 1 81 ? -22.902 9.899 -7.844 1.00 86.75 81 GLN A O 1
ATOM 624 N N . GLU A 1 82 ? -20.848 10.682 -7.372 1.00 91.81 82 GLU A N 1
ATOM 625 C CA . GLU A 1 82 ? -20.865 11.699 -8.420 1.00 91.81 82 GLU A CA 1
ATOM 626 C C . GLU A 1 82 ? -20.840 11.026 -9.808 1.00 91.81 82 GLU A C 1
ATOM 628 O O . GLU A 1 82 ? -19.976 10.177 -10.081 1.00 91.81 82 GLU A O 1
ATOM 633 N N . PRO A 1 83 ? -21.775 11.377 -10.715 1.00 91.44 83 PRO A N 1
ATOM 634 C CA . PRO A 1 83 ? -21.872 10.752 -12.033 1.00 91.44 83 PRO A CA 1
ATOM 635 C C . PRO A 1 83 ? -20.576 10.818 -12.846 1.00 91.44 83 PRO A C 1
ATOM 637 O O . PRO A 1 83 ? -20.263 9.881 -13.580 1.00 91.44 83 PRO A O 1
ATOM 640 N N . GLU A 1 84 ? -19.819 11.906 -12.720 1.00 92.06 84 GLU A N 1
ATOM 641 C CA . GLU A 1 84 ? -18.556 12.130 -13.418 1.00 92.06 84 GLU A CA 1
ATOM 642 C C . GLU A 1 84 ? -17.509 11.079 -13.032 1.00 92.06 84 GLU A C 1
ATOM 644 O O . GLU A 1 84 ? -16.937 10.430 -13.910 1.00 92.06 84 GLU A O 1
ATOM 649 N N . ILE A 1 85 ? -17.331 10.831 -11.730 1.00 90.62 85 ILE A N 1
ATOM 650 C CA . ILE A 1 85 ? -16.380 9.839 -11.210 1.00 90.62 85 ILE A CA 1
ATOM 651 C C . ILE A 1 85 ? -16.765 8.426 -11.656 1.00 90.62 85 ILE A C 1
ATOM 653 O O . ILE A 1 85 ? -15.903 7.643 -12.060 1.00 90.62 85 ILE A O 1
ATOM 657 N N . CYS A 1 86 ? -18.060 8.104 -11.641 1.00 89.94 86 CYS A N 1
ATOM 658 C CA . CYS A 1 86 ? -18.563 6.808 -12.101 1.00 89.94 86 CYS A CA 1
ATOM 659 C C . CYS A 1 86 ? -18.256 6.582 -13.586 1.00 89.94 86 CYS A C 1
ATOM 661 O O . CYS A 1 86 ? -17.730 5.534 -13.973 1.00 89.94 86 CYS A O 1
ATOM 663 N N . VAL A 1 87 ? -18.529 7.592 -14.419 1.00 90.19 87 VAL A N 1
ATOM 664 C CA . VAL A 1 87 ? -18.256 7.554 -15.862 1.00 90.19 87 VAL A CA 1
ATOM 665 C C . VAL A 1 87 ? -16.760 7.415 -16.134 1.00 90.19 87 VAL A C 1
ATOM 667 O O . VAL A 1 87 ? -16.374 6.615 -16.995 1.00 90.19 87 VAL A O 1
ATOM 670 N N . ASP A 1 88 ? -15.920 8.129 -15.387 1.00 91.06 88 ASP A N 1
ATOM 671 C CA . ASP A 1 88 ? -14.465 8.043 -15.507 1.00 91.06 88 ASP A CA 1
ATOM 672 C C . ASP A 1 88 ? -13.925 6.695 -15.018 1.00 91.06 88 ASP A C 1
ATOM 674 O O . ASP A 1 88 ? -12.966 6.173 -15.582 1.00 91.06 88 ASP A O 1
ATOM 678 N N . ALA A 1 89 ? -14.572 6.048 -14.050 1.00 89.31 89 ALA A N 1
ATOM 679 C CA . ALA A 1 89 ? -14.265 4.671 -13.670 1.00 89.31 89 ALA A CA 1
ATOM 680 C C . ALA A 1 89 ? -14.829 3.624 -14.659 1.00 89.31 89 ALA A C 1
ATOM 682 O O . ALA A 1 89 ? -14.476 2.445 -14.585 1.00 89.31 89 ALA A O 1
ATOM 683 N N . GLY A 1 90 ? -15.667 4.038 -15.618 1.00 91.75 90 GLY A N 1
ATOM 684 C CA . GLY A 1 90 ? -16.340 3.153 -16.571 1.00 91.75 90 GLY A CA 1
ATOM 685 C C . GLY A 1 90 ? -17.463 2.319 -15.947 1.00 91.75 90 GLY A C 1
ATOM 686 O O . GLY A 1 90 ? -17.749 1.230 -16.441 1.00 91.75 90 GLY A O 1
ATOM 687 N N . MET A 1 91 ? -18.067 2.798 -14.859 1.00 92.06 91 MET A N 1
ATOM 688 C CA . MET A 1 91 ? -19.119 2.112 -14.105 1.00 92.06 91 MET A CA 1
ATOM 689 C C . MET A 1 91 ? -20.421 2.916 -14.101 1.00 92.06 91 MET A C 1
ATOM 691 O O . MET A 1 91 ? -20.426 4.135 -14.269 1.00 92.06 91 MET A O 1
ATOM 695 N N . ASP A 1 92 ? -21.539 2.218 -13.911 1.00 90.44 92 ASP A N 1
ATOM 696 C CA . ASP A 1 92 ? -22.826 2.866 -13.665 1.00 90.44 92 ASP A CA 1
ATOM 697 C C . ASP A 1 92 ? -22.883 3.346 -12.199 1.00 90.44 92 ASP A C 1
ATOM 699 O O . ASP A 1 92 ? -22.495 2.561 -11.320 1.00 90.44 92 ASP A O 1
ATOM 703 N N . PRO A 1 93 ? -23.356 4.578 -11.911 1.00 86.94 93 PRO A N 1
ATOM 704 C CA . PRO A 1 93 ? -23.483 5.088 -10.544 1.00 86.94 93 PRO A CA 1
ATOM 705 C C . PRO A 1 93 ? -24.229 4.158 -9.583 1.00 86.94 93 PRO A C 1
ATOM 707 O O . PRO A 1 93 ? -23.869 4.079 -8.411 1.00 86.94 93 PRO A O 1
ATOM 710 N N . ASP A 1 94 ? -25.204 3.389 -10.076 1.00 86.00 94 ASP A N 1
ATOM 711 C CA . ASP A 1 94 ? -25.982 2.461 -9.249 1.00 86.00 94 ASP A CA 1
ATOM 712 C C . ASP A 1 94 ? -25.194 1.188 -8.884 1.00 86.00 94 ASP A C 1
ATOM 714 O O . ASP A 1 94 ? -25.599 0.433 -8.004 1.00 86.00 94 ASP A O 1
ATOM 718 N N . THR A 1 95 ? -24.069 0.925 -9.559 1.00 89.50 95 THR A N 1
ATOM 719 C CA . THR A 1 95 ? -23.280 -0.315 -9.416 1.00 89.50 95 THR A CA 1
ATOM 720 C C . THR A 1 95 ? -21.891 -0.108 -8.824 1.00 89.50 95 THR A C 1
ATOM 722 O O . THR A 1 95 ? -21.298 -1.066 -8.329 1.00 89.50 95 THR A O 1
ATOM 725 N N . VAL A 1 96 ? -21.361 1.121 -8.848 1.00 88.94 96 VAL A N 1
ATOM 726 C CA . VAL A 1 96 ? -19.973 1.410 -8.450 1.00 88.94 96 VAL A CA 1
ATOM 727 C C . VAL A 1 96 ? -19.682 1.010 -7.003 1.00 88.94 96 VAL A C 1
ATOM 729 O O . VAL A 1 96 ? -18.656 0.393 -6.723 1.00 88.94 96 VAL A O 1
ATOM 732 N N . VAL A 1 97 ? -20.613 1.302 -6.091 1.00 87.06 97 VAL A N 1
ATOM 733 C CA . VAL A 1 97 ? -20.479 0.992 -4.661 1.00 87.06 97 VAL A CA 1
ATOM 734 C C . VAL A 1 97 ? -20.493 -0.519 -4.430 1.00 87.06 97 VAL A C 1
ATOM 736 O O . VAL A 1 97 ? -19.724 -1.020 -3.610 1.00 87.06 97 VAL A O 1
ATOM 739 N N . ASP A 1 98 ? -21.314 -1.253 -5.181 1.00 90.50 98 ASP A N 1
ATOM 740 C CA . ASP A 1 98 ? -21.431 -2.706 -5.065 1.00 90.50 98 ASP A CA 1
ATOM 741 C C . ASP A 1 98 ? -20.207 -3.422 -5.650 1.00 90.50 98 ASP A C 1
ATOM 743 O O . ASP A 1 98 ? -19.647 -4.314 -5.007 1.00 90.50 98 ASP A O 1
ATOM 747 N N . GLU A 1 99 ? -19.758 -3.034 -6.851 1.00 93.12 99 GLU A N 1
ATOM 748 C CA . GLU A 1 99 ? -18.580 -3.641 -7.483 1.00 93.12 99 GLU A CA 1
ATOM 749 C C . GLU A 1 99 ? -17.304 -3.328 -6.694 1.00 93.12 99 GLU A C 1
ATOM 751 O O . GLU A 1 99 ? -16.518 -4.240 -6.407 1.00 93.12 99 GLU A O 1
ATOM 756 N N . LEU A 1 100 ? -17.125 -2.076 -6.258 1.00 91.94 100 LEU A N 1
ATOM 757 C CA . LEU A 1 100 ? -15.995 -1.718 -5.409 1.00 91.94 100 LEU A CA 1
ATOM 758 C C . LEU A 1 100 ? -16.098 -2.388 -4.036 1.00 91.94 100 LEU A C 1
ATOM 760 O O . LEU A 1 100 ? -15.120 -2.967 -3.572 1.00 91.94 100 LEU A O 1
ATOM 764 N N . GLY A 1 101 ? -17.272 -2.399 -3.403 1.00 93.31 101 GLY A N 1
ATOM 765 C CA . GLY A 1 101 ? -17.486 -3.090 -2.131 1.00 93.31 101 GLY A CA 1
ATOM 766 C C . GLY A 1 101 ? -17.156 -4.583 -2.211 1.00 93.31 101 GLY A C 1
ATOM 767 O O . GLY A 1 101 ? -16.546 -5.136 -1.292 1.00 93.31 101 GLY A O 1
ATOM 768 N N . ALA A 1 102 ? -17.478 -5.239 -3.331 1.00 95.06 102 ALA A N 1
ATOM 769 C CA . ALA A 1 102 ? -17.103 -6.627 -3.583 1.00 95.06 102 ALA A CA 1
ATOM 770 C C . ALA A 1 102 ? -15.581 -6.806 -3.721 1.00 95.06 102 ALA A C 1
ATOM 772 O O . ALA A 1 102 ? -15.031 -7.754 -3.151 1.00 95.06 102 ALA A O 1
ATOM 773 N N . LEU A 1 103 ? -14.897 -5.898 -4.425 1.00 95.44 103 LEU A N 1
ATOM 774 C CA . LEU A 1 103 ? -13.437 -5.889 -4.554 1.00 95.44 103 LEU A CA 1
ATOM 775 C C . LEU A 1 103 ? -12.745 -5.670 -3.199 1.00 95.44 103 LEU A C 1
ATOM 777 O O . LEU A 1 103 ? -11.873 -6.453 -2.816 1.00 95.44 103 LEU A O 1
ATOM 781 N N . LEU A 1 104 ? -13.147 -4.636 -2.455 1.00 95.75 104 LEU A N 1
ATOM 782 C CA . LEU A 1 104 ? -12.583 -4.318 -1.144 1.00 95.75 104 LEU A CA 1
ATOM 783 C C . LEU A 1 104 ? -12.805 -5.482 -0.173 1.00 95.75 104 LEU A C 1
ATOM 785 O O . LEU A 1 104 ? -11.881 -5.881 0.528 1.00 95.75 104 LEU A O 1
ATOM 789 N N . ASN A 1 105 ? -13.990 -6.100 -0.178 1.00 95.50 105 ASN A N 1
ATOM 790 C CA . ASN A 1 105 ? -14.276 -7.267 0.656 1.00 95.50 105 ASN A CA 1
ATOM 791 C C . ASN A 1 105 ? -13.494 -8.520 0.221 1.00 95.50 105 ASN A C 1
ATOM 793 O O . ASN A 1 105 ? -13.111 -9.315 1.076 1.00 95.50 105 ASN A O 1
ATOM 797 N N . LYS A 1 106 ? -13.220 -8.702 -1.080 1.00 95.00 106 LYS A N 1
ATOM 798 C CA . LYS A 1 106 ? -12.371 -9.797 -1.583 1.00 95.00 106 LYS A CA 1
ATOM 799 C C . LYS A 1 106 ? -10.951 -9.713 -1.019 1.00 95.00 106 LYS A C 1
ATOM 801 O O . LYS A 1 106 ? -10.388 -10.747 -0.666 1.00 95.00 106 LYS A O 1
ATOM 806 N N . TYR A 1 107 ? -10.384 -8.511 -0.959 1.00 95.88 107 TYR A N 1
ATOM 807 C CA . TYR A 1 107 ? -9.016 -8.284 -0.489 1.00 95.88 107 TYR A CA 1
ATOM 808 C C . TYR A 1 107 ? -8.929 -7.892 0.994 1.00 95.88 107 TYR A C 1
ATOM 810 O O . TYR A 1 107 ? -7.830 -7.787 1.520 1.00 95.88 107 TYR A O 1
ATOM 818 N N . GLU A 1 108 ? -10.059 -7.717 1.685 1.00 96.38 108 GLU A N 1
ATOM 819 C CA . GLU A 1 108 ? -10.133 -7.141 3.036 1.00 96.38 108 GLU A CA 1
ATOM 820 C C . GLU A 1 108 ? -9.496 -5.746 3.127 1.00 96.38 108 GLU A C 1
ATOM 822 O O . GLU A 1 108 ? -8.811 -5.420 4.097 1.00 96.38 108 GLU A O 1
ATOM 827 N N . VAL A 1 109 ? -9.694 -4.919 2.102 1.00 97.56 109 VAL A N 1
ATOM 828 C CA . VAL A 1 109 ? -9.279 -3.514 2.124 1.00 97.56 109 VAL A CA 1
ATOM 829 C C . VAL A 1 109 ? -10.235 -2.759 3.051 1.00 97.56 109 VAL A C 1
ATOM 831 O O . VAL A 1 109 ? -11.452 -2.853 2.853 1.00 97.56 109 VAL A O 1
ATOM 834 N N . PRO A 1 110 ? -9.750 -2.033 4.071 1.00 97.75 110 PRO A N 1
ATOM 835 C CA . PRO A 1 110 ? -10.604 -1.139 4.839 1.00 97.75 110 PRO A CA 1
ATOM 836 C C . PRO A 1 110 ? -11.192 -0.050 3.937 1.00 97.75 110 PRO A C 1
ATOM 838 O O . PRO A 1 110 ? -10.473 0.565 3.152 1.00 97.75 110 PRO A O 1
ATOM 841 N N . ILE A 1 111 ? -12.487 0.228 4.077 1.00 96.69 111 ILE A N 1
ATOM 842 C CA . ILE A 1 111 ? -13.191 1.245 3.281 1.00 96.69 111 ILE A CA 1
ATOM 843 C C . ILE A 1 111 ? -12.570 2.642 3.447 1.00 96.69 111 ILE A C 1
ATOM 845 O O . ILE A 1 111 ? -12.624 3.459 2.534 1.00 96.69 111 ILE A O 1
ATOM 849 N N . GLY A 1 112 ? -11.899 2.878 4.577 1.00 96.75 112 GLY A N 1
ATOM 850 C CA . GLY A 1 112 ? -11.134 4.092 4.839 1.00 96.75 112 GLY A CA 1
ATOM 851 C C . GLY A 1 112 ? -9.977 4.347 3.881 1.00 96.75 112 GLY A C 1
ATOM 852 O O . GLY A 1 112 ? -9.610 5.496 3.690 1.00 96.75 112 GLY A O 1
ATOM 853 N N . LEU A 1 113 ? -9.442 3.316 3.221 1.00 97.06 113 LEU A N 1
ATOM 854 C CA . LEU A 1 113 ? -8.349 3.459 2.253 1.00 97.06 113 LEU A CA 1
ATOM 855 C C . LEU A 1 113 ? -8.823 3.834 0.841 1.00 97.06 113 LEU A C 1
ATOM 857 O O . LEU A 1 113 ? -8.010 4.065 -0.054 1.00 97.06 113 LEU A O 1
ATOM 861 N N . MET A 1 114 ? -10.136 3.909 0.623 1.00 94.12 114 MET A N 1
ATOM 862 C CA . MET A 1 114 ? -10.724 4.243 -0.672 1.00 94.12 114 MET A CA 1
ATOM 863 C C . MET A 1 114 ? -10.318 5.643 -1.139 1.00 94.12 114 MET A C 1
ATOM 865 O O . MET A 1 114 ? -9.978 5.828 -2.304 1.00 94.12 114 MET A O 1
ATOM 869 N N . ASN A 1 115 ? -10.259 6.614 -0.222 1.00 92.62 115 ASN A N 1
ATOM 870 C CA . ASN A 1 115 ? -9.826 7.976 -0.535 1.00 92.62 115 ASN A CA 1
ATOM 871 C C . ASN A 1 115 ? -8.378 8.017 -1.047 1.00 92.62 115 ASN A C 1
ATOM 873 O O . ASN A 1 115 ? -8.058 8.801 -1.936 1.00 92.62 115 ASN A O 1
ATOM 877 N N . LYS A 1 116 ? -7.513 7.143 -0.520 1.00 95.38 116 LYS A N 1
ATOM 878 C CA . LYS A 1 116 ? -6.109 7.042 -0.923 1.00 95.38 116 LYS A CA 1
ATOM 879 C C . LYS A 1 116 ? -5.982 6.502 -2.335 1.00 95.38 116 LYS A C 1
ATOM 881 O O . LYS A 1 116 ? -5.219 7.035 -3.131 1.00 95.38 116 LYS A O 1
ATOM 886 N N . LEU A 1 117 ? -6.783 5.493 -2.672 1.00 95.31 117 LEU A N 1
ATOM 887 C CA . LEU A 1 117 ? -6.831 4.951 -4.026 1.00 95.31 117 LEU A CA 1
ATOM 888 C C . LEU A 1 117 ? -7.307 5.987 -5.056 1.00 95.31 117 LEU A C 1
ATOM 890 O O . LEU A 1 117 ? -6.807 5.991 -6.178 1.00 95.31 117 LEU A O 1
ATOM 894 N N . MET A 1 118 ? -8.210 6.899 -4.682 1.00 93.75 118 MET A N 1
ATOM 895 C CA . MET A 1 118 ? -8.671 7.962 -5.586 1.00 93.75 118 MET A CA 1
ATOM 896 C C . MET A 1 118 ? -7.562 8.945 -5.984 1.00 93.75 118 MET A C 1
ATOM 898 O O . MET A 1 118 ? -7.632 9.507 -7.076 1.00 93.75 118 MET A O 1
ATOM 902 N N . MET A 1 119 ? -6.501 9.095 -5.182 1.00 94.94 119 MET A N 1
ATOM 903 C CA . MET A 1 119 ? -5.343 9.938 -5.525 1.00 94.94 119 MET A CA 1
ATOM 904 C C . MET A 1 119 ? -4.641 9.474 -6.808 1.00 94.94 119 MET A C 1
ATOM 906 O O . MET A 1 119 ? -4.028 10.271 -7.510 1.00 94.94 119 MET A O 1
ATOM 910 N N . LEU A 1 120 ? -4.766 8.191 -7.166 1.00 96.56 120 LEU A N 1
ATOM 911 C CA . LEU A 1 120 ? -4.184 7.643 -8.393 1.00 96.56 120 LEU A CA 1
ATOM 912 C C . LEU A 1 120 ? -4.788 8.260 -9.663 1.00 96.56 120 LEU A C 1
ATOM 914 O O . LEU A 1 120 ? -4.142 8.259 -10.709 1.00 96.56 120 LEU A O 1
ATOM 918 N N . SER A 1 121 ? -5.997 8.821 -9.572 1.00 95.44 121 SER A N 1
ATOM 919 C CA . SER A 1 121 ? -6.654 9.509 -10.687 1.00 95.44 121 SER A CA 1
ATOM 920 C C . SER A 1 121 ? -6.014 10.857 -11.041 1.00 95.44 121 SER A C 1
ATOM 922 O O . SER A 1 121 ? -6.205 11.348 -12.154 1.00 95.44 121 SER A O 1
ATOM 924 N N . GLU A 1 122 ? -5.213 11.432 -10.137 1.00 95.94 122 GLU A N 1
ATOM 925 C CA . GLU A 1 122 ? -4.512 12.704 -10.356 1.00 95.94 122 GLU A CA 1
ATOM 926 C C . GLU A 1 122 ? -3.306 12.561 -11.297 1.00 95.94 122 GLU A C 1
ATOM 928 O O . GLU A 1 122 ? -2.825 13.551 -11.853 1.00 95.94 122 GLU A O 1
ATOM 933 N N . PHE A 1 123 ? -2.817 11.334 -11.501 1.00 97.81 123 PHE A N 1
ATOM 934 C CA . PHE A 1 123 ? -1.671 11.059 -12.358 1.00 97.81 123 PHE A CA 1
ATOM 935 C C . PHE A 1 123 ? -2.103 10.840 -13.811 1.00 97.81 123 PHE A C 1
ATOM 937 O O . PHE A 1 123 ? -3.110 10.197 -14.127 1.00 97.81 123 PHE A O 1
ATOM 944 N N . GLU A 1 124 ? -1.296 11.341 -14.742 1.00 97.81 124 GLU A N 1
ATOM 945 C CA . GLU A 1 124 ? -1.520 11.121 -16.171 1.00 97.81 124 GLU A CA 1
ATOM 946 C C . GLU A 1 124 ? -1.147 9.689 -16.569 1.00 97.81 124 GLU A C 1
ATOM 948 O O . GLU A 1 124 ? -1.788 9.096 -17.441 1.00 97.81 124 GLU A O 1
ATOM 953 N N . VAL A 1 125 ? -0.123 9.121 -15.922 1.00 98.38 125 VAL A N 1
ATOM 954 C CA . VAL A 1 125 ? 0.352 7.759 -16.181 1.00 98.38 125 VAL A CA 1
ATOM 955 C C . VAL A 1 125 ? 0.650 7.029 -14.877 1.00 98.38 125 VAL A C 1
ATOM 957 O O . VAL A 1 125 ? 1.357 7.534 -14.009 1.00 98.38 125 VAL A O 1
ATOM 960 N N . LEU A 1 126 ? 0.162 5.795 -14.792 1.00 98.75 126 LEU A N 1
ATOM 961 C CA . LEU A 1 126 ? 0.568 4.808 -13.801 1.00 98.75 126 LEU A CA 1
ATOM 962 C C . LEU A 1 126 ? 1.568 3.850 -14.473 1.00 98.75 126 LEU A C 1
ATOM 964 O O . LEU A 1 126 ? 1.175 3.026 -15.304 1.00 98.75 126 LEU A O 1
ATOM 968 N N . GLU A 1 127 ? 2.864 3.999 -14.192 1.00 98.81 127 GLU A N 1
ATOM 969 C CA . GLU A 1 127 ? 3.939 3.258 -14.862 1.00 98.81 127 GLU A CA 1
ATOM 970 C C . GLU A 1 127 ? 4.519 2.138 -13.992 1.00 98.81 127 GLU A C 1
ATOM 972 O O . GLU A 1 127 ? 5.092 2.368 -12.933 1.00 98.81 127 GLU A O 1
ATOM 977 N N . PHE A 1 128 ? 4.457 0.915 -14.503 1.00 98.88 128 PHE A N 1
ATOM 978 C CA . PHE A 1 128 ? 5.025 -0.283 -13.906 1.00 98.88 128 PHE A CA 1
ATOM 979 C C . PHE A 1 128 ? 6.290 -0.689 -14.663 1.00 98.88 128 PHE A C 1
ATOM 981 O O . PHE A 1 128 ? 6.235 -1.057 -15.838 1.00 98.88 128 PHE A O 1
ATOM 988 N N . MET A 1 129 ? 7.435 -0.643 -13.996 1.00 98.75 129 MET A N 1
ATOM 989 C CA . MET A 1 129 ? 8.719 -1.128 -14.488 1.00 98.75 129 MET A CA 1
ATOM 990 C C . MET A 1 129 ? 8.983 -2.510 -13.900 1.00 98.75 129 MET A C 1
ATOM 992 O O . MET A 1 129 ? 9.140 -2.650 -12.693 1.00 98.75 129 MET A O 1
ATOM 996 N N . ILE A 1 130 ? 9.025 -3.528 -14.754 1.00 98.75 130 ILE A N 1
ATOM 997 C CA . ILE A 1 130 ? 9.200 -4.916 -14.333 1.00 98.75 130 ILE A CA 1
ATOM 998 C C . ILE A 1 130 ? 10.616 -5.384 -14.660 1.00 98.75 130 ILE A C 1
ATOM 1000 O O . ILE A 1 130 ? 11.004 -5.414 -15.835 1.00 98.75 130 ILE A O 1
ATOM 1004 N N . ASP A 1 131 ? 11.366 -5.775 -13.633 1.00 98.56 131 ASP A N 1
ATOM 1005 C CA . ASP A 1 131 ? 12.597 -6.537 -13.789 1.00 98.56 131 ASP A CA 1
ATOM 1006 C C . ASP A 1 131 ? 12.295 -7.889 -14.427 1.00 98.56 131 ASP A C 1
ATOM 1008 O O . ASP A 1 131 ? 11.517 -8.692 -13.923 1.00 98.56 131 ASP A O 1
ATOM 1012 N N . ASP A 1 132 ? 12.888 -8.109 -15.591 1.00 98.50 132 ASP A N 1
ATOM 1013 C CA . ASP A 1 132 ? 12.836 -9.348 -16.344 1.00 98.50 132 ASP A CA 1
ATOM 1014 C C . ASP A 1 132 ? 14.239 -9.916 -16.569 1.00 98.50 132 ASP A C 1
ATOM 1016 O O . ASP A 1 132 ? 14.475 -10.562 -17.584 1.00 98.50 132 ASP A O 1
ATOM 1020 N N . SER A 1 133 ? 15.170 -9.664 -15.650 1.00 98.44 133 SER A N 1
ATOM 1021 C CA . SER A 1 133 ? 16.526 -10.210 -15.632 1.00 98.44 133 SER A CA 1
ATOM 1022 C C . SER A 1 133 ? 16.557 -11.718 -15.343 1.00 98.44 133 SER A C 1
ATOM 1024 O O . SER A 1 133 ? 15.589 -12.323 -14.885 1.00 98.44 133 SER A O 1
ATOM 1026 N N . GLY A 1 134 ? 17.695 -12.372 -15.599 1.00 98.12 134 GLY A N 1
ATOM 1027 C CA . GLY A 1 134 ? 17.830 -13.812 -15.349 1.00 98.12 134 GLY A CA 1
ATOM 1028 C C . GLY A 1 134 ? 17.611 -14.238 -13.885 1.00 98.12 134 GLY A C 1
ATOM 1029 O O . GLY A 1 134 ? 17.168 -15.368 -13.658 1.00 98.12 134 GLY A O 1
ATOM 1030 N N . SER A 1 135 ? 17.877 -13.364 -12.904 1.00 97.38 135 SER A N 1
ATOM 1031 C CA . SER A 1 135 ? 17.680 -13.649 -11.469 1.00 97.38 135 SER A CA 1
ATOM 1032 C C . SER A 1 135 ? 16.212 -13.851 -11.105 1.00 97.38 135 SER A C 1
ATOM 1034 O O . SER A 1 135 ? 15.915 -14.671 -10.241 1.00 97.38 135 SER A O 1
ATOM 1036 N N . MET A 1 136 ? 15.281 -13.285 -11.878 1.00 98.00 136 MET A N 1
ATOM 1037 C CA . MET A 1 136 ? 13.844 -13.478 -11.663 1.00 98.00 136 MET A CA 1
ATOM 1038 C C . MET A 1 136 ? 13.378 -14.938 -11.864 1.00 98.00 136 MET A C 1
ATOM 1040 O O . MET A 1 136 ? 12.237 -15.289 -11.550 1.00 98.00 136 MET A O 1
ATOM 1044 N N . THR A 1 137 ? 14.241 -15.820 -12.389 1.00 97.75 137 THR A N 1
ATOM 1045 C CA . THR A 1 137 ? 13.995 -17.275 -12.444 1.00 97.75 137 THR A CA 1
ATOM 1046 C C . THR A 1 137 ? 14.209 -17.993 -11.111 1.00 97.75 137 THR A C 1
ATOM 1048 O O . THR A 1 137 ? 13.787 -19.143 -10.979 1.00 97.75 137 THR A O 1
ATOM 1051 N N . LEU A 1 138 ? 14.853 -17.344 -10.136 1.00 96.88 138 LEU A N 1
ATOM 1052 C CA . LEU A 1 138 ? 15.079 -17.895 -8.806 1.00 96.88 138 LEU A CA 1
ATOM 1053 C C . LEU A 1 138 ? 13.756 -18.056 -8.053 1.00 96.88 138 LEU A C 1
ATOM 1055 O O . LEU A 1 138 ? 12.750 -17.416 -8.369 1.00 96.88 138 LEU A O 1
ATOM 1059 N N . ASN A 1 139 ? 13.760 -18.951 -7.069 1.00 96.00 139 ASN A N 1
ATOM 1060 C CA . ASN A 1 139 ? 12.612 -19.138 -6.192 1.00 96.00 139 ASN A CA 1
ATOM 1061 C C . ASN A 1 139 ? 12.498 -17.974 -5.203 1.00 96.00 139 ASN A C 1
ATOM 1063 O O . ASN A 1 139 ? 13.487 -17.333 -4.860 1.00 96.00 139 ASN A O 1
ATOM 1067 N N . THR A 1 140 ? 11.277 -17.765 -4.743 1.00 93.25 140 THR A N 1
ATOM 1068 C CA . THR A 1 140 ? 10.887 -16.870 -3.650 1.00 93.25 140 THR A CA 1
ATOM 1069 C C . THR A 1 140 ? 10.394 -17.745 -2.488 1.00 93.25 140 THR A C 1
ATOM 1071 O O . THR A 1 140 ? 10.245 -18.967 -2.637 1.00 93.25 140 THR A O 1
ATOM 1074 N N . ASP A 1 141 ? 10.199 -17.164 -1.309 1.00 90.31 141 ASP A N 1
ATOM 1075 C CA . ASP A 1 141 ? 9.564 -17.842 -0.181 1.00 90.31 141 ASP A CA 1
ATOM 1076 C C . ASP A 1 141 ? 8.025 -17.931 -0.337 1.00 90.31 141 ASP A C 1
ATOM 1078 O O . ASP A 1 141 ? 7.357 -18.669 0.400 1.00 90.31 141 ASP A O 1
ATOM 1082 N N . SER A 1 142 ? 7.469 -17.253 -1.347 1.00 90.38 142 SER A N 1
ATOM 1083 C CA . SER A 1 142 ? 6.054 -17.277 -1.681 1.00 90.38 142 SER A CA 1
ATOM 1084 C C . SER A 1 142 ? 5.625 -18.594 -2.340 1.00 90.38 142 SER A C 1
ATOM 1086 O O . SER A 1 142 ? 6.352 -19.276 -3.076 1.00 90.38 142 SER A O 1
ATOM 1088 N N . VAL A 1 143 ? 4.376 -18.976 -2.067 1.00 91.50 143 VAL A N 1
ATOM 1089 C CA . VAL A 1 143 ? 3.740 -20.169 -2.633 1.00 91.50 143 VAL A CA 1
ATOM 1090 C C . VAL A 1 143 ? 2.450 -19.803 -3.348 1.00 91.50 143 VAL A C 1
ATOM 1092 O O . VAL A 1 143 ? 1.782 -18.824 -3.020 1.00 91.50 143 VAL A O 1
ATOM 1095 N N . ASP A 1 144 ? 2.088 -20.565 -4.373 1.00 89.12 144 ASP A N 1
ATOM 1096 C CA . ASP A 1 144 ? 0.809 -20.390 -5.055 1.00 89.12 144 ASP A CA 1
ATOM 1097 C C . ASP A 1 144 ? -0.370 -20.936 -4.233 1.00 89.12 144 ASP A C 1
ATOM 1099 O O . ASP A 1 144 ? -0.224 -21.462 -3.127 1.00 89.12 144 ASP A O 1
ATOM 1103 N N . ARG A 1 145 ? -1.584 -20.843 -4.788 1.00 84.56 145 ARG A N 1
ATOM 1104 C CA . ARG A 1 145 ? -2.807 -21.339 -4.129 1.00 84.56 145 ARG A CA 1
ATOM 1105 C C . ARG A 1 145 ? -2.794 -22.848 -3.867 1.00 84.56 145 ARG A C 1
ATOM 1107 O O . ARG A 1 145 ? -3.596 -23.330 -3.073 1.00 84.56 145 ARG A O 1
ATOM 1114 N N . GLN A 1 146 ? -1.934 -23.597 -4.551 1.00 88.06 146 GLN A N 1
ATOM 1115 C CA . GLN A 1 146 ? -1.739 -25.031 -4.363 1.00 88.06 146 GLN A CA 1
ATOM 1116 C C . GLN A 1 146 ? -0.566 -25.335 -3.416 1.00 88.06 146 GLN A C 1
ATOM 1118 O O . GLN A 1 146 ? -0.235 -26.505 -3.223 1.00 88.06 146 GLN A O 1
ATOM 1123 N N . GLY A 1 147 ? 0.053 -24.311 -2.819 1.00 89.62 147 GLY A N 1
ATOM 1124 C CA . GLY A 1 147 ? 1.205 -24.447 -1.933 1.00 89.62 147 GLY A CA 1
ATOM 1125 C C . GLY A 1 147 ? 2.505 -24.775 -2.669 1.00 89.62 147 GLY A C 1
ATOM 1126 O O . GLY A 1 147 ? 3.442 -25.271 -2.046 1.00 89.62 147 GLY A O 1
ATOM 1127 N N . ARG A 1 148 ? 2.571 -24.560 -3.989 1.00 93.31 148 ARG A N 1
ATOM 1128 C CA . ARG A 1 148 ? 3.787 -24.797 -4.774 1.00 93.31 148 ARG A CA 1
ATOM 1129 C C . ARG A 1 148 ? 4.688 -23.562 -4.704 1.00 93.31 148 ARG A C 1
ATOM 1131 O O . ARG A 1 148 ? 4.159 -22.461 -4.848 1.00 93.31 148 ARG A O 1
ATOM 1138 N N . PRO A 1 149 ? 6.013 -23.724 -4.533 1.00 94.69 149 PRO A N 1
ATOM 1139 C CA . PRO A 1 149 ? 6.952 -22.607 -4.587 1.00 94.69 149 PRO A CA 1
ATOM 1140 C C . PRO A 1 149 ? 6.815 -21.820 -5.889 1.00 94.69 149 PRO A C 1
ATOM 1142 O O . PRO A 1 149 ? 6.653 -22.421 -6.957 1.00 94.69 149 PRO A O 1
ATOM 1145 N N . GLN A 1 150 ? 6.885 -20.497 -5.796 1.00 96.19 150 GLN A N 1
ATOM 1146 C CA . GLN A 1 150 ? 6.900 -19.617 -6.959 1.00 96.19 150 GLN A CA 1
ATOM 1147 C C . GLN A 1 150 ? 8.330 -19.195 -7.311 1.00 96.19 150 GLN A C 1
ATOM 1149 O O . GLN A 1 150 ? 9.235 -19.216 -6.477 1.00 96.19 150 GLN A O 1
ATOM 1154 N N . THR A 1 151 ? 8.528 -18.803 -8.571 1.00 97.06 151 THR A N 1
ATOM 1155 C CA . THR A 1 151 ? 9.687 -17.989 -8.951 1.00 97.06 151 THR A CA 1
ATOM 1156 C C . THR A 1 151 ? 9.374 -16.517 -8.737 1.00 97.06 151 THR A C 1
ATOM 1158 O O . THR A 1 151 ? 8.205 -16.129 -8.797 1.00 97.06 151 THR A O 1
ATOM 1161 N N . ARG A 1 152 ? 10.405 -15.687 -8.572 1.00 96.94 152 ARG A N 1
ATOM 1162 C CA . ARG A 1 152 ? 10.266 -14.229 -8.416 1.00 96.94 152 ARG A CA 1
ATOM 1163 C C . ARG A 1 152 ? 9.470 -13.616 -9.574 1.00 96.94 152 ARG A C 1
ATOM 1165 O O . ARG A 1 152 ? 8.592 -12.783 -9.382 1.00 96.94 152 ARG A O 1
ATOM 1172 N N . TRP A 1 153 ? 9.684 -14.132 -10.787 1.00 97.81 153 TRP A N 1
ATOM 1173 C CA . TRP A 1 153 ? 8.906 -13.799 -11.984 1.00 97.81 153 TRP A CA 1
ATOM 1174 C C . TRP A 1 153 ? 7.412 -14.117 -11.874 1.00 97.81 153 TRP A C 1
ATOM 1176 O O . TRP A 1 153 ? 6.570 -13.324 -12.292 1.00 97.81 153 TRP A O 1
ATOM 1186 N N . THR A 1 154 ? 7.079 -15.291 -11.336 1.00 97.31 154 THR A N 1
ATOM 1187 C CA . THR A 1 154 ? 5.687 -15.736 -11.180 1.00 97.31 154 THR A CA 1
ATOM 1188 C C . THR A 1 154 ? 4.986 -14.926 -10.094 1.00 97.31 154 THR A C 1
ATOM 1190 O O . THR A 1 154 ? 3.839 -14.515 -10.277 1.00 97.31 154 THR A O 1
ATOM 1193 N N . GLU A 1 155 ? 5.692 -14.633 -9.005 1.00 96.38 155 GLU A N 1
ATOM 1194 C CA . GLU A 1 155 ? 5.180 -13.785 -7.937 1.00 96.38 155 GLU A CA 1
ATOM 1195 C C . GLU A 1 155 ? 4.931 -12.355 -8.426 1.00 96.38 155 GLU A C 1
ATOM 1197 O O . GLU A 1 155 ? 3.822 -11.844 -8.262 1.00 96.38 155 GLU A O 1
ATOM 1202 N N . ALA A 1 156 ? 5.907 -11.739 -9.106 1.00 97.56 156 ALA A N 1
ATOM 1203 C CA . ALA A 1 156 ? 5.759 -10.410 -9.696 1.00 97.56 156 ALA A CA 1
ATOM 1204 C C . ALA A 1 156 ? 4.558 -10.351 -10.655 1.00 97.56 156 ALA A C 1
ATOM 1206 O O . ALA A 1 156 ? 3.789 -9.389 -10.635 1.00 97.56 156 ALA A O 1
ATOM 1207 N N . GLN A 1 157 ? 4.334 -11.409 -11.447 1.00 98.25 157 GLN A N 1
ATOM 1208 C CA . GLN A 1 157 ? 3.143 -11.528 -12.288 1.00 98.25 157 GLN A CA 1
ATOM 1209 C C . GLN A 1 157 ? 1.851 -11.512 -11.463 1.00 98.25 157 GLN A C 1
ATOM 1211 O O . GLN A 1 157 ? 0.896 -10.818 -11.818 1.00 98.25 157 GLN A O 1
ATOM 1216 N N . GLY A 1 158 ? 1.803 -12.308 -10.392 1.00 97.00 158 GLY A N 1
ATOM 1217 C CA . GLY A 1 158 ? 0.657 -12.404 -9.495 1.00 97.00 158 GLY A CA 1
ATOM 1218 C C . GLY A 1 158 ? 0.342 -11.065 -8.835 1.00 97.00 158 GLY A C 1
ATOM 1219 O O . GLY A 1 158 ? -0.784 -10.583 -8.960 1.00 97.00 158 GLY A O 1
ATOM 1220 N N . ARG A 1 159 ? 1.347 -10.434 -8.217 1.00 97.00 159 ARG A N 1
ATOM 1221 C CA . ARG A 1 159 ? 1.235 -9.119 -7.565 1.00 97.00 159 ARG A CA 1
ATOM 1222 C C . ARG A 1 159 ? 0.774 -8.045 -8.550 1.00 97.00 159 ARG A C 1
ATOM 1224 O O . ARG A 1 159 ? -0.193 -7.341 -8.271 1.00 97.00 159 ARG A O 1
ATOM 1231 N N . LEU A 1 160 ? 1.375 -7.983 -9.742 1.00 98.44 160 LEU A N 1
ATOM 1232 C CA . LEU A 1 160 ? 0.965 -7.043 -10.788 1.00 98.44 160 LEU A CA 1
ATOM 1233 C C . LEU A 1 160 ? -0.509 -7.228 -11.174 1.00 98.44 160 LEU A C 1
ATOM 1235 O O . LEU A 1 160 ? -1.237 -6.248 -11.302 1.00 98.44 160 LEU A O 1
ATOM 1239 N N . LYS A 1 161 ? -0.986 -8.468 -11.334 1.00 98.38 161 LYS A N 1
ATOM 1240 C CA . LYS A 1 161 ? -2.401 -8.725 -11.648 1.00 98.38 161 LYS A CA 1
ATOM 1241 C C . LYS A 1 161 ? -3.344 -8.302 -10.523 1.00 98.38 161 LYS A C 1
ATOM 1243 O O . LYS A 1 161 ? -4.407 -7.763 -10.815 1.00 98.38 161 LYS A O 1
ATOM 1248 N N . GLU A 1 162 ? -2.970 -8.530 -9.267 1.00 97.69 162 GLU A N 1
ATOM 1249 C CA . GLU A 1 162 ? -3.754 -8.085 -8.107 1.00 97.69 162 GLU A CA 1
ATOM 1250 C C . GLU A 1 162 ? -3.833 -6.551 -8.048 1.00 97.69 162 GLU A C 1
ATOM 1252 O O . GLU A 1 162 ? -4.922 -6.000 -7.888 1.00 97.69 162 GLU A O 1
ATOM 1257 N N . MET A 1 163 ? -2.715 -5.856 -8.290 1.00 98.44 163 MET A N 1
ATOM 1258 C CA . MET A 1 163 ? -2.680 -4.391 -8.389 1.00 98.44 163 MET A CA 1
ATOM 1259 C C . MET A 1 163 ? -3.554 -3.878 -9.537 1.00 98.44 163 MET A C 1
ATOM 1261 O O . MET A 1 163 ? -4.360 -2.973 -9.338 1.00 98.44 163 MET A O 1
ATOM 1265 N N . ILE A 1 164 ? -3.459 -4.479 -10.727 1.00 98.56 164 ILE A N 1
ATOM 1266 C CA . ILE A 1 164 ? -4.292 -4.102 -11.877 1.00 98.56 164 ILE A CA 1
ATOM 1267 C C . ILE A 1 164 ? -5.780 -4.344 -11.605 1.00 98.56 164 ILE A C 1
ATOM 1269 O O . ILE A 1 164 ? -6.612 -3.562 -12.058 1.00 98.56 164 ILE A O 1
ATOM 1273 N N . GLU A 1 165 ? -6.139 -5.394 -10.866 1.00 98.25 165 GLU A N 1
ATOM 1274 C CA . GLU A 1 165 ? -7.531 -5.643 -10.492 1.00 98.25 165 GLU A CA 1
ATOM 1275 C C . GLU A 1 165 ? -8.097 -4.519 -9.616 1.00 98.25 165 GLU A C 1
ATOM 1277 O O . GLU A 1 165 ? -9.217 -4.068 -9.863 1.00 98.25 165 GLU A O 1
ATOM 1282 N N . VAL A 1 166 ? -7.319 -4.017 -8.651 1.00 97.62 166 VAL A N 1
ATOM 1283 C CA . VAL A 1 166 ? -7.699 -2.836 -7.860 1.00 97.62 166 VAL A CA 1
ATOM 1284 C C . VAL A 1 166 ? -7.772 -1.593 -8.744 1.00 97.62 166 VAL A C 1
ATOM 1286 O O . VAL A 1 166 ? -8.796 -0.910 -8.762 1.00 97.62 166 VAL A O 1
ATOM 1289 N N . LEU A 1 167 ? -6.734 -1.344 -9.549 1.00 97.75 167 LEU A N 1
ATOM 12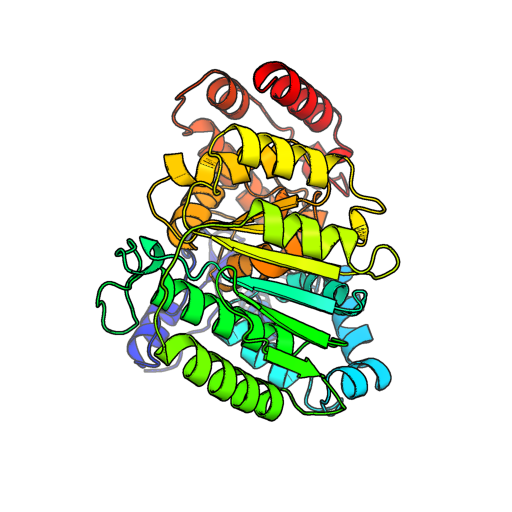90 C CA . LEU A 1 167 ? -6.661 -0.185 -10.441 1.00 97.75 167 LEU A CA 1
ATOM 1291 C C . LEU A 1 167 ? -7.807 -0.132 -11.460 1.00 97.75 167 LEU A C 1
ATOM 1293 O O . LEU A 1 167 ? -8.272 0.940 -11.836 1.00 97.75 167 LEU A O 1
ATOM 1297 N N . ALA A 1 168 ? -8.311 -1.286 -11.892 1.00 97.56 168 ALA A N 1
ATOM 1298 C CA . ALA A 1 168 ? -9.429 -1.363 -12.819 1.00 97.56 168 ALA A CA 1
ATOM 1299 C C . ALA A 1 168 ? -10.745 -0.815 -12.244 1.00 97.56 168 ALA A C 1
ATOM 1301 O O . ALA A 1 168 ? -11.633 -0.499 -13.037 1.00 97.56 168 ALA A O 1
ATOM 1302 N N . HIS A 1 169 ? -10.865 -0.648 -10.925 1.00 95.81 169 HIS A N 1
ATOM 1303 C CA . HIS A 1 169 ? -12.057 -0.103 -10.266 1.00 95.81 169 HIS A CA 1
ATOM 1304 C C . HIS A 1 169 ? -11.919 1.372 -9.864 1.00 95.81 169 HIS A C 1
ATOM 1306 O O . HIS A 1 169 ? -12.891 1.957 -9.397 1.00 95.81 169 HIS A O 1
ATOM 1312 N N . VAL A 1 170 ? -10.755 1.993 -10.074 1.00 94.19 170 VAL A N 1
ATOM 1313 C CA . VAL A 1 170 ? -10.555 3.431 -9.831 1.00 94.19 170 VAL A CA 1
ATOM 1314 C C . VAL A 1 170 ? -10.411 4.198 -11.144 1.00 94.19 170 VAL A C 1
ATOM 1316 O O . VAL A 1 170 ? -9.950 3.628 -12.143 1.00 94.19 170 VAL A O 1
ATOM 1319 N N . PRO A 1 171 ? -10.792 5.484 -11.196 1.00 94.62 171 PRO A N 1
ATOM 1320 C CA . PRO A 1 171 ? -10.481 6.317 -12.348 1.00 94.62 171 PRO A CA 1
ATOM 1321 C C . PRO A 1 171 ? -8.969 6.364 -12.596 1.00 94.62 171 PRO A C 1
ATOM 1323 O O . PRO A 1 171 ? -8.177 6.556 -11.677 1.00 94.62 171 PRO A O 1
ATOM 1326 N N . PHE A 1 172 ? -8.570 6.180 -13.852 1.00 96.75 172 PHE A N 1
ATOM 1327 C CA . PHE A 1 172 ? -7.189 6.3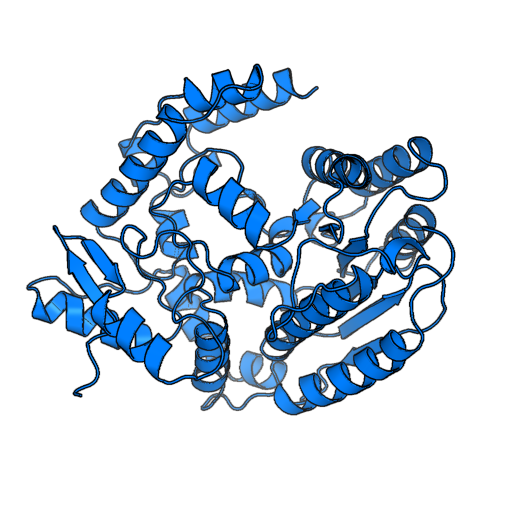50 -14.293 1.00 96.75 172 PHE A CA 1
ATOM 1328 C C . PHE A 1 172 ? -7.167 6.777 -15.760 1.00 96.75 172 PHE A C 1
ATOM 1330 O O . PHE A 1 172 ? -8.040 6.398 -16.545 1.00 96.75 172 PHE A O 1
ATOM 1337 N N . ASN A 1 173 ? -6.128 7.510 -16.149 1.00 95.31 173 ASN A N 1
ATOM 1338 C CA . ASN A 1 173 ? -5.929 7.932 -17.533 1.00 95.31 173 ASN A CA 1
ATOM 1339 C C . ASN A 1 173 ? -5.262 6.821 -18.354 1.00 95.31 173 ASN A C 1
ATOM 1341 O O . ASN A 1 173 ? -5.845 6.264 -19.294 1.00 95.31 173 ASN A O 1
ATOM 1345 N N . GLN A 1 174 ? -4.044 6.451 -17.956 1.00 97.81 174 GLN A N 1
ATOM 1346 C CA . GLN A 1 174 ? -3.247 5.437 -18.631 1.00 97.81 174 GLN A CA 1
ATOM 1347 C C . GLN A 1 174 ? -2.466 4.587 -17.630 1.00 97.81 174 GLN A C 1
ATOM 1349 O O . GLN A 1 174 ? -1.831 5.110 -16.721 1.00 97.81 174 GLN A O 1
ATOM 1354 N N . ILE A 1 175 ? -2.456 3.273 -17.852 1.00 98.69 175 ILE A N 1
ATOM 1355 C CA . ILE A 1 175 ? -1.508 2.357 -17.215 1.00 98.69 175 ILE A CA 1
ATOM 1356 C C . ILE A 1 175 ? -0.512 1.899 -18.278 1.00 98.69 175 ILE A C 1
ATOM 1358 O O . ILE A 1 175 ? -0.899 1.509 -19.388 1.00 98.69 175 ILE A O 1
ATOM 1362 N N . VAL A 1 176 ? 0.772 1.945 -17.943 1.00 98.75 176 VAL A N 1
ATOM 1363 C CA . VAL A 1 176 ? 1.872 1.520 -18.808 1.00 98.75 176 VAL A CA 1
ATOM 1364 C C . VAL A 1 176 ? 2.717 0.501 -18.058 1.00 98.75 176 VAL A C 1
ATOM 1366 O O . VAL A 1 176 ? 3.179 0.780 -16.964 1.00 98.75 176 VAL A O 1
ATOM 1369 N N . ILE A 1 177 ? 2.942 -0.674 -18.644 1.00 98.81 177 ILE A N 1
ATOM 1370 C CA . ILE A 1 177 ? 3.859 -1.684 -18.102 1.00 98.81 177 ILE A CA 1
ATOM 1371 C C . ILE A 1 177 ? 5.010 -1.850 -19.087 1.00 98.81 177 ILE A C 1
ATOM 1373 O O . ILE A 1 177 ? 4.798 -2.129 -20.273 1.00 98.81 177 ILE A O 1
ATOM 1377 N N . VAL A 1 178 ? 6.226 -1.675 -18.589 1.00 98.75 178 VAL A N 1
ATOM 1378 C CA . VAL A 1 178 ? 7.477 -1.768 -19.337 1.00 98.75 178 VAL A CA 1
ATOM 1379 C C . VAL A 1 178 ? 8.431 -2.730 -18.646 1.00 98.75 178 VAL A C 1
ATOM 1381 O O . VAL A 1 178 ? 8.347 -2.956 -17.446 1.00 98.75 178 VAL A O 1
ATOM 1384 N N . PHE A 1 179 ? 9.383 -3.260 -19.406 1.00 98.69 179 PHE A N 1
ATOM 1385 C CA . PHE A 1 179 ? 10.352 -4.240 -18.915 1.00 98.69 179 PHE A CA 1
ATOM 1386 C C . PHE A 1 179 ? 11.780 -3.704 -19.026 1.00 98.69 179 PHE A C 1
ATOM 1388 O O . PHE A 1 179 ? 12.035 -2.791 -19.826 1.00 98.69 179 PHE A O 1
ATOM 1395 N N . LEU A 1 180 ? 12.708 -4.228 -18.227 1.00 98.56 180 LEU A N 1
ATOM 1396 C CA . LEU A 1 180 ? 14.092 -3.749 -18.210 1.00 98.56 180 LEU A CA 1
ATOM 1397 C C . LEU A 1 180 ? 14.869 -4.148 -19.470 1.00 98.56 180 LEU A C 1
ATOM 1399 O O . LEU A 1 180 ? 15.489 -3.293 -20.102 1.00 98.56 180 LEU A O 1
ATOM 1403 N N . ASN A 1 181 ? 14.793 -5.416 -19.873 1.00 98.44 181 ASN A N 1
ATOM 1404 C CA . ASN A 1 181 ? 15.649 -6.002 -20.908 1.00 98.44 181 ASN A CA 1
ATOM 1405 C C . ASN A 1 181 ? 15.017 -6.037 -22.306 1.00 98.44 181 ASN A C 1
ATOM 1407 O O . ASN A 1 181 ? 15.703 -6.329 -23.288 1.00 98.44 181 ASN A O 1
ATOM 1411 N N . ARG A 1 182 ? 13.718 -5.740 -22.432 1.00 97.31 182 ARG A N 1
ATOM 1412 C CA . ARG A 1 182 ? 12.984 -5.838 -23.705 1.00 97.31 182 ARG A CA 1
ATOM 1413 C C . ARG A 1 182 ? 12.102 -4.635 -24.004 1.00 97.31 182 ARG A C 1
ATOM 1415 O O . ARG A 1 182 ? 11.813 -3.793 -23.158 1.00 97.31 182 ARG A O 1
ATOM 1422 N N . THR A 1 183 ? 11.683 -4.567 -25.262 1.00 97.56 183 THR A N 1
ATOM 1423 C CA . THR A 1 183 ? 10.890 -3.469 -25.827 1.00 97.56 183 THR A CA 1
ATOM 1424 C C . THR A 1 183 ? 9.384 -3.710 -25.773 1.00 97.56 183 THR A C 1
ATOM 1426 O O . THR A 1 183 ? 8.635 -2.874 -26.274 1.00 97.56 183 THR A O 1
ATOM 1429 N N . ASP A 1 184 ? 8.932 -4.828 -25.192 1.00 98.25 184 ASP A N 1
ATOM 1430 C CA . ASP A 1 184 ? 7.510 -5.065 -24.941 1.00 98.25 184 ASP A CA 1
ATOM 1431 C C . ASP A 1 184 ? 6.950 -3.915 -24.075 1.00 98.25 184 ASP A C 1
ATOM 1433 O O . ASP A 1 184 ? 7.554 -3.520 -23.075 1.00 98.25 184 ASP A O 1
ATOM 1437 N N . VAL A 1 185 ? 5.797 -3.371 -24.471 1.00 98.38 185 VAL A N 1
ATOM 1438 C CA . VAL A 1 185 ? 5.061 -2.348 -23.717 1.00 98.38 185 VAL A CA 1
ATOM 1439 C C . VAL A 1 185 ? 3.595 -2.751 -23.685 1.00 98.38 185 VAL A C 1
ATOM 1441 O O . VAL A 1 185 ? 2.979 -2.954 -24.733 1.00 98.38 185 VAL A O 1
ATOM 1444 N N . ILE A 1 186 ? 3.025 -2.848 -22.488 1.00 98.62 186 ILE A N 1
ATOM 1445 C CA . ILE A 1 186 ? 1.582 -3.000 -22.307 1.00 98.62 186 ILE A CA 1
ATOM 1446 C C . ILE A 1 186 ? 1.034 -1.616 -21.997 1.00 98.62 186 ILE A C 1
ATOM 1448 O O . ILE A 1 186 ? 1.467 -0.981 -21.042 1.00 98.62 186 ILE A O 1
ATOM 1452 N N . SER A 1 187 ? 0.076 -1.152 -22.794 1.00 98.31 187 SER A N 1
ATOM 1453 C CA . SER A 1 187 ? -0.667 0.065 -22.488 1.00 98.31 187 SER A CA 1
ATOM 1454 C C . SER A 1 187 ? -2.147 -0.249 -22.341 1.00 98.31 187 SER A C 1
ATOM 1456 O O . SER A 1 187 ? -2.747 -0.927 -23.187 1.00 98.31 187 SER A O 1
ATOM 1458 N N . LEU A 1 188 ? -2.715 0.236 -21.243 1.00 98.31 188 LEU A N 1
ATOM 1459 C CA . LEU A 1 188 ? -4.131 0.172 -20.932 1.00 98.31 188 LEU A CA 1
ATOM 1460 C C . LEU A 1 188 ? -4.634 1.605 -20.797 1.00 98.31 188 LEU A C 1
ATOM 1462 O O . LEU A 1 188 ? -4.010 2.441 -20.149 1.00 98.31 188 LEU A O 1
ATOM 1466 N N . GLN A 1 189 ? -5.771 1.875 -21.415 1.00 97.00 189 GLN A N 1
ATOM 1467 C CA . GLN A 1 189 ? -6.481 3.138 -21.290 1.00 97.00 189 GLN A CA 1
ATOM 1468 C C . GLN A 1 189 ? -7.889 2.827 -20.827 1.00 97.00 189 GLN A C 1
ATOM 1470 O O . GLN A 1 189 ? -8.484 1.843 -21.286 1.00 97.00 189 GLN A O 1
ATOM 1475 N N . ARG A 1 190 ? -8.416 3.682 -19.953 1.00 93.06 190 ARG A N 1
ATOM 1476 C CA . ARG A 1 190 ? -9.767 3.535 -19.432 1.00 93.06 190 ARG A CA 1
ATOM 1477 C C . ARG A 1 190 ? -10.800 3.584 -20.548 1.00 93.06 190 ARG A C 1
ATOM 1479 O O . ARG A 1 190 ? -11.559 2.637 -20.683 1.00 93.06 190 ARG A O 1
ATOM 1486 N N . ASN A 1 191 ? -10.808 4.631 -21.381 1.00 90.62 191 ASN A N 1
ATOM 1487 C CA . ASN A 1 191 ? -11.677 4.766 -22.565 1.00 90.62 191 ASN A CA 1
ATOM 1488 C C . ASN A 1 191 ? -13.135 4.302 -22.338 1.00 90.62 191 ASN A C 1
ATOM 1490 O O . ASN A 1 191 ? -13.714 3.641 -23.200 1.00 90.62 191 ASN A O 1
ATOM 1494 N N . LYS A 1 192 ? -13.713 4.627 -21.169 1.00 88.75 192 LYS A N 1
ATOM 1495 C CA . LYS A 1 192 ? -15.067 4.222 -20.731 1.00 88.75 192 LYS A CA 1
ATOM 1496 C C . LYS A 1 192 ? -15.310 2.706 -20.658 1.00 88.75 192 LYS A C 1
ATOM 1498 O O . LYS A 1 192 ? -16.451 2.258 -20.708 1.00 88.75 192 LYS A O 1
ATOM 1503 N N . ARG A 1 193 ? -14.250 1.904 -20.588 1.00 94.75 193 ARG A N 1
ATOM 1504 C CA . ARG A 1 193 ? -14.332 0.455 -20.399 1.00 94.75 193 ARG A CA 1
ATOM 1505 C C . ARG A 1 193 ? -14.599 0.155 -18.931 1.00 94.75 193 ARG A C 1
ATOM 1507 O O . ARG A 1 193 ? -13.934 0.712 -18.052 1.00 94.75 193 ARG A O 1
ATOM 1514 N N . ASP A 1 194 ? -15.515 -0.775 -18.706 1.00 95.19 194 ASP A N 1
ATOM 1515 C CA . ASP A 1 194 ? -15.817 -1.291 -17.380 1.00 95.19 194 ASP A CA 1
ATOM 1516 C C . ASP A 1 194 ? -14.618 -2.060 -16.785 1.00 95.19 194 ASP A C 1
ATOM 1518 O O . ASP A 1 194 ? -13.754 -2.552 -17.534 1.00 95.19 194 ASP A O 1
ATOM 1522 N N . PRO A 1 195 ? -14.553 -2.193 -15.446 1.00 96.56 195 PRO A N 1
ATOM 1523 C CA . PRO A 1 195 ? -13.463 -2.888 -14.769 1.00 96.56 195 PRO A CA 1
ATOM 1524 C C . PRO A 1 195 ? -13.217 -4.305 -15.298 1.00 96.56 195 PRO A C 1
ATOM 1526 O O . PRO A 1 195 ? -12.070 -4.675 -15.550 1.00 96.56 195 PRO A O 1
ATOM 1529 N N . LYS A 1 196 ? -14.271 -5.096 -15.547 1.00 97.06 196 LYS A N 1
ATOM 1530 C CA . LYS A 1 196 ? -14.143 -6.499 -15.989 1.00 97.06 196 LYS A CA 1
ATOM 1531 C C . LYS A 1 196 ? -13.481 -6.582 -17.361 1.00 97.06 196 LYS A C 1
ATOM 1533 O O . LYS A 1 196 ? -12.588 -7.409 -17.568 1.00 97.06 196 LYS A O 1
ATOM 1538 N N . THR A 1 197 ? -13.862 -5.696 -18.277 1.00 97.44 197 THR A N 1
ATOM 1539 C CA . THR A 1 197 ? -13.251 -5.600 -19.605 1.00 97.44 197 THR A CA 1
ATOM 1540 C C . THR A 1 197 ? -11.789 -5.150 -19.531 1.00 97.44 197 THR A C 1
ATOM 1542 O O . THR A 1 197 ? -10.965 -5.660 -20.296 1.00 97.44 197 THR A O 1
ATOM 1545 N N . ILE A 1 198 ? -11.432 -4.212 -18.643 1.00 98.12 198 ILE A N 1
ATOM 1546 C CA . ILE A 1 198 ? -10.030 -3.807 -18.414 1.00 98.12 198 ILE A CA 1
ATOM 1547 C C . ILE A 1 198 ? -9.208 -4.977 -17.863 1.00 98.12 198 ILE A C 1
ATOM 1549 O O . ILE A 1 198 ? -8.154 -5.285 -18.417 1.00 98.12 198 ILE A O 1
ATOM 1553 N N . ILE A 1 199 ? -9.712 -5.668 -16.837 1.00 98.44 199 ILE A N 1
ATOM 1554 C CA . ILE A 1 199 ? -9.036 -6.796 -16.180 1.00 98.44 199 ILE A CA 1
ATOM 1555 C C . ILE A 1 199 ? -8.775 -7.935 -17.167 1.00 98.44 199 ILE A C 1
ATOM 1557 O O . ILE A 1 199 ? -7.670 -8.475 -17.202 1.00 98.44 199 ILE A O 1
ATOM 1561 N N . ALA A 1 200 ? -9.763 -8.302 -17.988 1.00 98.44 200 ALA A N 1
ATOM 1562 C CA . ALA A 1 200 ? -9.616 -9.390 -18.953 1.00 98.44 200 ALA A CA 1
ATOM 1563 C C . ALA A 1 200 ? -8.517 -9.104 -19.995 1.00 98.44 200 ALA A C 1
ATOM 1565 O O . ALA A 1 200 ? -7.657 -9.952 -20.235 1.00 98.44 200 ALA A O 1
ATOM 1566 N N . ASP A 1 201 ? -8.512 -7.898 -20.571 1.00 98.44 201 ASP A N 1
ATOM 1567 C CA . ASP A 1 201 ? -7.495 -7.454 -21.537 1.00 98.44 201 ASP A CA 1
ATOM 1568 C C . ASP A 1 201 ? -6.108 -7.345 -20.897 1.00 98.44 201 ASP A C 1
ATOM 1570 O O . ASP A 1 201 ? -5.119 -7.824 -21.455 1.00 98.44 201 ASP A O 1
ATOM 1574 N N . ALA A 1 202 ? -6.030 -6.764 -19.698 1.00 98.56 202 ALA A N 1
ATOM 1575 C CA . ALA A 1 202 ? -4.780 -6.658 -18.965 1.00 98.56 202 ALA A CA 1
ATOM 1576 C C . ALA A 1 202 ? -4.194 -8.037 -18.657 1.00 98.56 202 ALA A C 1
ATOM 1578 O O . ALA A 1 202 ? -3.036 -8.286 -18.982 1.00 98.56 202 ALA A O 1
ATOM 1579 N N . ASN A 1 203 ? -5.000 -8.960 -18.122 1.00 98.62 203 ASN A N 1
ATOM 1580 C CA . ASN A 1 203 ? -4.569 -10.325 -17.834 1.00 98.62 203 ASN A CA 1
ATOM 1581 C C . ASN A 1 203 ? -4.075 -11.035 -19.090 1.00 98.62 203 ASN A C 1
ATOM 1583 O O . ASN A 1 203 ? -2.993 -11.611 -19.058 1.00 98.62 203 ASN A O 1
ATOM 1587 N N . GLN A 1 204 ? -4.801 -10.936 -20.207 1.00 98.62 204 GLN A N 1
ATOM 1588 C CA . GLN A 1 204 ? -4.375 -11.532 -21.472 1.00 98.62 204 GLN A CA 1
ATOM 1589 C C . GLN A 1 204 ? -3.011 -10.994 -21.933 1.00 98.62 204 GLN A C 1
ATOM 1591 O O . GLN A 1 204 ? -2.132 -11.773 -22.311 1.00 98.62 204 GLN A O 1
ATOM 1596 N N . LYS A 1 205 ? -2.817 -9.668 -21.907 1.00 98.69 205 LYS A N 1
ATOM 1597 C CA . LYS A 1 205 ? -1.555 -9.030 -22.316 1.00 98.69 205 LYS A CA 1
ATOM 1598 C C . LYS A 1 205 ? -0.409 -9.383 -21.368 1.00 98.69 205 LYS A C 1
ATOM 1600 O O . LYS A 1 205 ? 0.670 -9.741 -21.838 1.00 98.69 205 LYS A O 1
ATOM 1605 N N . ILE A 1 206 ? -0.653 -9.331 -20.059 1.00 98.62 206 ILE A N 1
ATOM 1606 C CA . ILE A 1 206 ? 0.317 -9.704 -19.023 1.00 98.62 206 ILE A CA 1
ATOM 1607 C C . ILE A 1 206 ? 0.717 -11.170 -19.201 1.00 98.62 206 ILE A C 1
ATOM 1609 O O . ILE A 1 206 ? 1.901 -11.456 -19.333 1.00 98.62 206 ILE A O 1
ATOM 1613 N N . ASP A 1 207 ? -0.238 -12.097 -19.300 1.00 98.56 207 ASP A N 1
ATOM 1614 C CA . ASP A 1 207 ? 0.037 -13.524 -19.516 1.00 98.56 207 ASP A CA 1
ATOM 1615 C C . ASP A 1 207 ? 0.854 -13.774 -20.783 1.00 98.56 207 ASP A C 1
ATOM 1617 O O . ASP A 1 207 ? 1.838 -14.518 -20.760 1.00 98.56 207 ASP A O 1
ATOM 1621 N N . SER A 1 208 ? 0.504 -13.101 -21.881 1.00 98.44 208 SER A N 1
ATOM 1622 C CA . SER A 1 208 ? 1.247 -13.221 -23.132 1.00 98.44 208 SER A CA 1
ATOM 1623 C C . SER A 1 208 ? 2.708 -12.796 -22.978 1.00 98.44 208 SER A C 1
ATOM 1625 O O . SER A 1 208 ? 3.591 -13.482 -23.493 1.00 98.44 208 SER A O 1
ATOM 1627 N N . VAL A 1 209 ? 2.991 -11.681 -22.300 1.00 98.06 209 VAL A N 1
ATOM 1628 C CA . VAL A 1 209 ? 4.369 -11.187 -22.146 1.00 98.06 209 VAL A CA 1
ATOM 1629 C C . VAL A 1 209 ? 5.149 -12.008 -21.116 1.00 98.06 209 VAL A C 1
ATOM 1631 O O . VAL A 1 209 ? 6.327 -12.308 -21.340 1.00 98.06 209 VAL A O 1
ATOM 1634 N N . PHE A 1 210 ? 4.498 -12.431 -20.029 1.00 98.38 210 PHE A N 1
ATOM 1635 C CA . PHE A 1 210 ? 5.119 -13.235 -18.976 1.00 98.38 210 PHE A CA 1
ATOM 1636 C C . PHE A 1 210 ? 5.438 -14.668 -19.405 1.00 98.38 210 PHE A C 1
ATOM 1638 O O . PHE A 1 210 ? 6.423 -15.231 -18.925 1.00 98.38 210 PHE A O 1
ATOM 1645 N N . SER A 1 211 ? 4.713 -15.213 -20.387 1.00 98.06 211 SER A N 1
ATOM 1646 C CA . SER A 1 211 ? 4.987 -16.540 -20.959 1.00 98.06 211 SER A CA 1
ATOM 1647 C C . SER A 1 211 ? 6.365 -16.684 -21.625 1.00 98.06 211 SER A C 1
ATOM 1649 O O . SER A 1 211 ? 6.845 -17.804 -21.785 1.00 98.06 211 SER A O 1
ATOM 1651 N N . LYS A 1 212 ? 7.022 -15.574 -21.997 1.00 97.56 212 LYS A N 1
ATOM 1652 C CA . LYS A 1 212 ? 8.366 -15.584 -22.605 1.00 97.56 212 LYS A CA 1
ATOM 1653 C C . LYS A 1 212 ? 9.483 -15.899 -21.595 1.00 97.56 212 LYS A C 1
ATOM 1655 O O . LYS A 1 212 ? 10.575 -16.266 -22.018 1.00 97.56 212 LYS A O 1
ATOM 1660 N N . GLY A 1 213 ? 9.201 -15.777 -20.294 1.00 97.94 213 GLY A N 1
ATOM 1661 C CA . GLY A 1 213 ? 10.186 -15.888 -19.217 1.00 97.94 213 GLY A CA 1
ATOM 1662 C C . GLY A 1 213 ? 11.143 -14.686 -19.141 1.00 97.94 213 GLY A C 1
ATOM 1663 O O . GLY A 1 213 ? 11.240 -13.913 -20.099 1.00 97.94 213 GLY A O 1
ATOM 1664 N N . PRO A 1 214 ? 11.826 -14.497 -18.001 1.00 98.19 214 PRO A N 1
ATOM 1665 C CA . PRO A 1 214 ? 12.795 -13.426 -17.829 1.00 98.19 214 PRO A CA 1
ATOM 1666 C C . PRO A 1 214 ? 14.200 -13.867 -18.288 1.00 98.19 214 PRO A C 1
ATOM 1668 O O . PRO A 1 214 ? 14.556 -15.048 -18.245 1.00 98.19 214 PRO A O 1
ATOM 1671 N N . SER A 1 215 ? 14.999 -12.924 -18.781 1.00 98.06 215 SER A N 1
ATOM 1672 C CA . SER A 1 215 ? 16.373 -13.123 -19.239 1.00 98.06 215 SER A CA 1
ATOM 1673 C C . SER A 1 215 ? 17.121 -11.791 -19.336 1.00 98.06 215 SER A C 1
ATOM 1675 O O . SER A 1 215 ? 16.523 -10.763 -19.638 1.00 98.06 215 SER A O 1
ATOM 1677 N N . GLY A 1 216 ? 18.446 -11.822 -19.210 1.00 97.44 216 GLY A N 1
ATOM 1678 C CA . GLY A 1 216 ? 19.288 -10.634 -19.362 1.00 97.44 216 GLY A CA 1
ATOM 1679 C C . GLY A 1 216 ? 19.883 -10.176 -18.037 1.00 97.44 216 GLY A C 1
ATOM 1680 O O . GLY A 1 216 ? 20.103 -10.994 -17.142 1.00 97.44 216 GLY A O 1
ATOM 1681 N N . THR A 1 217 ? 20.193 -8.887 -17.953 1.00 97.56 217 THR A N 1
ATOM 1682 C CA . THR A 1 217 ? 20.839 -8.247 -16.797 1.00 97.56 217 THR A CA 1
ATOM 1683 C C . THR A 1 217 ? 19.849 -7.320 -16.085 1.00 97.56 217 THR A C 1
ATOM 1685 O O . THR A 1 217 ? 18.667 -7.338 -16.414 1.00 97.56 217 THR A O 1
ATOM 1688 N N . THR A 1 218 ? 20.294 -6.494 -15.134 1.00 98.00 218 THR A N 1
ATOM 1689 C CA . THR A 1 218 ? 19.402 -5.623 -14.344 1.00 98.00 218 THR A CA 1
ATOM 1690 C C . THR A 1 218 ? 19.678 -4.141 -14.640 1.00 98.00 218 THR A C 1
ATOM 1692 O O . THR A 1 218 ? 20.257 -3.439 -13.810 1.00 98.00 218 THR A O 1
ATOM 1695 N N . PRO A 1 219 ? 19.328 -3.610 -15.833 1.00 98.31 219 PRO A N 1
ATOM 1696 C CA . PRO A 1 219 ? 19.581 -2.212 -16.208 1.00 98.31 219 PRO A CA 1
ATOM 1697 C C . PRO A 1 219 ? 18.575 -1.239 -15.556 1.00 98.31 219 PRO A C 1
ATOM 1699 O O . PRO A 1 219 ? 17.900 -0.455 -16.231 1.00 98.31 219 PRO A O 1
ATOM 1702 N N . ALA A 1 220 ? 18.411 -1.328 -14.231 1.00 98.38 220 ALA A N 1
ATOM 1703 C CA . ALA A 1 220 ? 17.429 -0.539 -13.491 1.00 98.38 220 ALA A CA 1
ATOM 1704 C C . ALA A 1 220 ? 17.763 0.958 -13.514 1.00 98.38 220 ALA A C 1
ATOM 1706 O O . ALA A 1 220 ? 16.864 1.771 -13.722 1.00 98.38 220 ALA A O 1
ATOM 1707 N N . LEU A 1 221 ? 19.046 1.326 -13.388 1.00 98.56 221 LEU A N 1
ATOM 1708 C CA . LEU A 1 221 ? 19.482 2.722 -13.473 1.00 98.56 221 LEU A CA 1
ATOM 1709 C C . LEU A 1 221 ? 19.069 3.340 -14.811 1.00 98.56 221 LEU A C 1
ATOM 1711 O O . LEU A 1 221 ? 18.434 4.392 -14.838 1.00 98.56 221 LEU A O 1
ATOM 1715 N N . GLU A 1 222 ? 19.385 2.676 -15.921 1.00 98.38 222 GLU A N 1
ATOM 1716 C CA . GLU A 1 222 ? 19.079 3.172 -17.258 1.00 98.38 222 GLU A CA 1
ATOM 1717 C C . GLU A 1 222 ? 17.570 3.309 -17.469 1.00 98.38 222 GLU A C 1
ATOM 1719 O O . GLU A 1 222 ? 17.110 4.282 -18.075 1.00 98.38 222 GLU A O 1
ATOM 1724 N N . LYS A 1 223 ? 16.784 2.355 -16.953 1.00 98.25 223 LYS A N 1
ATOM 1725 C CA . LYS A 1 223 ? 15.325 2.395 -17.069 1.00 98.25 223 LYS A CA 1
ATOM 1726 C C . LYS A 1 223 ? 14.711 3.521 -16.245 1.00 98.25 223 LYS A C 1
ATOM 1728 O O . LYS A 1 223 ? 13.930 4.299 -16.796 1.00 98.25 223 LYS A O 1
ATOM 1733 N N . ILE A 1 224 ? 15.088 3.636 -14.973 1.00 98.38 224 ILE A N 1
ATOM 1734 C CA . ILE A 1 224 ? 14.592 4.672 -14.060 1.00 98.38 224 ILE A CA 1
ATOM 1735 C C . ILE A 1 224 ? 14.990 6.053 -14.586 1.00 98.38 224 ILE A C 1
ATOM 1737 O O . ILE A 1 224 ? 14.141 6.934 -14.713 1.00 98.38 224 ILE A O 1
ATOM 1741 N N . GLN A 1 225 ? 16.247 6.233 -15.000 1.00 98.19 225 GLN A N 1
ATOM 1742 C CA . GLN A 1 225 ? 16.712 7.485 -15.593 1.00 98.19 225 GLN A CA 1
ATOM 1743 C C . GLN A 1 225 ? 15.918 7.839 -16.854 1.00 98.19 225 GLN A C 1
ATOM 1745 O O . GLN A 1 225 ? 15.489 8.985 -17.013 1.00 98.19 225 GLN A O 1
ATOM 1750 N N . LYS A 1 226 ? 15.684 6.872 -17.750 1.00 98.00 226 LYS A N 1
ATOM 1751 C CA . LYS A 1 226 ? 14.885 7.093 -18.961 1.00 98.00 226 LYS A CA 1
ATOM 1752 C C . LYS A 1 226 ? 13.451 7.505 -18.627 1.00 98.00 226 LYS A C 1
ATOM 1754 O O . LYS A 1 226 ? 12.929 8.410 -19.272 1.00 98.00 226 LYS A O 1
ATOM 1759 N N . SER A 1 227 ? 12.825 6.870 -17.639 1.00 97.75 227 SER A N 1
ATOM 1760 C CA . SER A 1 227 ? 11.457 7.196 -17.227 1.00 97.75 227 SER A CA 1
ATOM 1761 C C . SER A 1 227 ? 11.356 8.587 -16.582 1.00 97.75 227 SER A C 1
ATOM 1763 O O . SER A 1 227 ? 10.474 9.375 -16.931 1.00 97.75 227 SER A O 1
ATOM 1765 N N . LEU A 1 228 ? 12.292 8.938 -15.696 1.00 96.69 228 LEU A N 1
ATOM 1766 C CA . LEU A 1 228 ? 12.320 10.247 -15.034 1.00 96.69 228 LEU A CA 1
ATOM 1767 C C . LEU A 1 228 ? 12.621 11.398 -16.007 1.00 96.69 228 LEU A C 1
ATOM 1769 O O . LEU A 1 228 ? 12.135 12.510 -15.820 1.00 96.69 228 LEU A O 1
ATOM 1773 N N . THR A 1 229 ? 13.421 11.149 -17.049 1.00 95.44 229 THR A N 1
ATOM 1774 C CA . THR A 1 229 ? 13.841 12.189 -18.010 1.00 95.44 229 THR A CA 1
ATOM 1775 C C . THR A 1 229 ? 12.996 12.252 -19.281 1.00 95.44 229 THR A C 1
ATOM 1777 O O . THR A 1 229 ? 13.041 13.262 -19.979 1.00 95.44 229 THR A O 1
ATOM 1780 N N . GLY A 1 230 ? 12.226 11.205 -19.595 1.00 92.75 230 GLY A N 1
ATOM 1781 C CA . GLY A 1 230 ? 11.472 11.100 -20.845 1.00 92.75 230 GLY A CA 1
ATOM 1782 C C . GLY A 1 230 ? 10.342 12.121 -20.982 1.00 92.75 230 GLY A C 1
ATOM 1783 O O . GLY A 1 230 ? 10.152 12.655 -22.071 1.00 92.75 230 GLY A O 1
ATOM 1784 N N . ASN A 1 231 ? 9.626 12.415 -19.891 1.00 90.50 231 ASN A N 1
ATOM 1785 C CA . ASN A 1 231 ? 8.470 13.321 -19.882 1.00 90.50 231 ASN A CA 1
ATOM 1786 C C . ASN A 1 231 ? 8.436 14.178 -18.599 1.00 90.50 231 ASN A C 1
ATOM 1788 O O . ASN A 1 231 ? 7.588 13.963 -17.737 1.00 90.50 231 ASN A O 1
ATOM 1792 N N . PRO A 1 232 ? 9.340 15.162 -18.440 1.00 87.06 232 PRO A N 1
ATOM 1793 C CA . PRO A 1 232 ? 9.503 15.893 -17.179 1.00 87.06 232 PRO A CA 1
ATOM 1794 C C . PRO A 1 232 ? 8.309 16.786 -16.799 1.00 87.06 232 PRO A C 1
ATOM 1796 O O . PRO A 1 232 ? 8.247 17.268 -15.671 1.00 87.06 232 PRO A O 1
ATOM 1799 N N . SER A 1 233 ? 7.387 17.047 -17.731 1.00 92.12 233 SER A N 1
ATOM 1800 C CA . SER A 1 233 ? 6.160 17.807 -17.473 1.00 92.12 233 SER A CA 1
ATOM 1801 C C . SER A 1 233 ? 4.979 16.938 -17.054 1.00 92.12 233 SER A C 1
ATOM 1803 O O . SER A 1 233 ? 3.964 17.503 -16.661 1.00 92.12 233 SER A O 1
ATOM 1805 N N . MET A 1 234 ? 5.082 15.613 -17.192 1.00 95.81 234 MET A N 1
ATOM 1806 C CA . MET A 1 234 ? 3.970 14.720 -16.898 1.00 95.81 234 MET A CA 1
ATOM 1807 C C . MET A 1 234 ? 3.939 14.320 -15.426 1.00 95.81 234 MET A C 1
ATOM 1809 O O . MET A 1 234 ? 4.988 14.168 -14.792 1.00 95.81 234 MET A O 1
ATOM 1813 N N . SER A 1 235 ? 2.731 14.113 -14.910 1.00 97.75 235 SER A N 1
ATOM 1814 C CA . SER A 1 235 ? 2.523 13.498 -13.598 1.00 97.75 235 SER A CA 1
ATOM 1815 C C . SER A 1 235 ? 2.492 11.977 -13.745 1.00 97.75 235 SER A C 1
ATOM 1817 O O . SER A 1 235 ? 1.616 11.432 -14.424 1.00 97.75 235 SER A O 1
ATOM 1819 N N . ILE A 1 236 ? 3.481 11.286 -13.171 1.00 98.44 236 ILE A N 1
ATOM 1820 C CA . ILE A 1 236 ? 3.679 9.843 -13.359 1.00 98.44 236 ILE A CA 1
ATOM 1821 C C . ILE A 1 236 ? 3.952 9.164 -12.019 1.00 98.44 236 ILE A C 1
ATOM 1823 O O . ILE A 1 236 ? 5.027 9.332 -11.438 1.00 98.44 236 ILE A O 1
ATOM 1827 N N . ALA A 1 237 ? 3.021 8.323 -11.579 1.00 98.56 237 ALA A N 1
ATOM 1828 C CA . ALA A 1 237 ? 3.249 7.400 -10.475 1.00 98.56 237 ALA A CA 1
ATOM 1829 C C . ALA A 1 237 ? 4.001 6.164 -10.975 1.00 98.56 237 ALA A C 1
ATOM 1831 O O . ALA A 1 237 ? 3.614 5.589 -11.995 1.00 98.56 237 ALA A O 1
ATOM 1832 N N . ARG A 1 238 ? 5.090 5.778 -10.302 1.00 98.62 238 ARG A N 1
ATOM 1833 C CA . ARG A 1 238 ? 5.984 4.706 -10.762 1.00 98.62 238 ARG A CA 1
ATOM 1834 C C . ARG A 1 238 ? 6.089 3.578 -9.750 1.00 98.62 238 ARG A C 1
ATOM 1836 O O . ARG A 1 238 ? 6.313 3.839 -8.576 1.00 98.62 238 ARG A O 1
ATOM 1843 N N . TRP A 1 239 ? 6.051 2.344 -10.242 1.00 98.75 239 TRP A N 1
ATOM 1844 C CA . TRP A 1 239 ? 6.361 1.138 -9.476 1.00 98.75 239 TRP A CA 1
ATOM 1845 C C . TRP A 1 239 ? 7.498 0.382 -10.144 1.00 98.75 239 TRP A C 1
ATOM 1847 O O . TRP A 1 239 ? 7.443 0.126 -11.347 1.00 98.75 239 TRP A O 1
ATOM 1857 N N . PHE A 1 240 ? 8.517 0.004 -9.381 1.00 98.75 240 PHE A N 1
ATOM 1858 C CA . PHE A 1 240 ? 9.616 -0.830 -9.851 1.00 98.75 240 PHE A CA 1
ATOM 1859 C C . PHE A 1 240 ? 9.588 -2.176 -9.141 1.00 98.75 240 PHE A C 1
ATOM 1861 O O . PHE A 1 240 ? 9.842 -2.249 -7.947 1.00 98.75 240 PHE A O 1
ATOM 1868 N N . PHE A 1 241 ? 9.307 -3.231 -9.895 1.00 98.50 241 PHE A N 1
ATOM 1869 C CA . PHE A 1 241 ? 9.435 -4.609 -9.440 1.00 98.50 241 PHE A CA 1
ATOM 1870 C C . PHE A 1 241 ? 10.862 -5.047 -9.721 1.00 98.50 241 PHE A C 1
ATOM 1872 O O . PHE A 1 241 ? 11.231 -5.115 -10.893 1.00 98.50 241 PHE A O 1
ATOM 1879 N N . GLY A 1 242 ? 11.647 -5.340 -8.690 1.00 96.62 242 GLY A N 1
ATOM 1880 C CA . GLY A 1 242 ? 13.027 -5.782 -8.864 1.00 96.62 242 GLY A CA 1
ATOM 1881 C C . GLY A 1 242 ? 13.480 -6.741 -7.785 1.00 96.62 242 GLY A C 1
ATOM 1882 O O . GLY A 1 242 ? 12.941 -6.750 -6.684 1.00 96.62 242 GLY A O 1
ATOM 1883 N N . ASP A 1 243 ? 14.468 -7.566 -8.116 1.00 92.88 243 ASP A N 1
ATOM 1884 C CA . ASP A 1 243 ? 14.933 -8.634 -7.233 1.00 92.88 243 ASP A CA 1
ATOM 1885 C C . ASP A 1 243 ? 16.412 -8.564 -6.871 1.00 92.88 243 ASP A C 1
ATOM 1887 O O . ASP A 1 243 ? 16.936 -9.507 -6.279 1.00 92.88 243 ASP A O 1
ATOM 1891 N N . GLY A 1 244 ? 17.094 -7.468 -7.209 1.00 90.69 244 GLY A N 1
ATOM 1892 C CA . GLY A 1 244 ? 18.461 -7.305 -6.757 1.00 90.69 244 GLY A CA 1
ATOM 1893 C C . GLY A 1 244 ? 19.202 -6.075 -7.249 1.00 90.69 244 GLY A C 1
ATOM 1894 O O . GLY A 1 244 ? 18.658 -4.982 -7.426 1.00 90.69 244 GLY A O 1
ATOM 1895 N N . VAL A 1 245 ? 20.511 -6.265 -7.404 1.00 95.81 245 VAL A N 1
ATOM 1896 C CA . VAL A 1 245 ? 21.485 -5.190 -7.579 1.00 95.81 245 VAL A CA 1
ATOM 1897 C C . VAL A 1 245 ? 21.493 -4.692 -9.033 1.00 95.81 245 VAL A C 1
ATOM 1899 O O . VAL A 1 245 ? 21.705 -5.488 -9.951 1.00 95.81 245 VAL A O 1
ATOM 1902 N N . PRO A 1 246 ? 21.346 -3.375 -9.276 1.00 97.62 246 PRO A N 1
ATOM 1903 C CA . PRO A 1 246 ? 21.401 -2.819 -10.624 1.00 97.62 246 PRO A CA 1
ATOM 1904 C C . PRO A 1 246 ? 22.766 -3.026 -11.294 1.00 97.62 246 PRO A C 1
ATOM 1906 O O . PRO A 1 246 ? 23.814 -3.082 -10.641 1.00 97.62 246 PRO A O 1
ATOM 1909 N N . ASN A 1 247 ? 22.779 -3.047 -12.628 1.00 97.81 247 ASN A N 1
ATOM 1910 C CA . ASN A 1 247 ? 24.005 -3.022 -13.424 1.00 97.81 247 ASN A CA 1
ATOM 1911 C C . ASN A 1 247 ? 24.888 -1.840 -13.001 1.00 97.81 247 ASN A C 1
ATOM 1913 O O . ASN A 1 247 ? 24.449 -0.695 -12.998 1.00 97.81 247 ASN A O 1
ATOM 1917 N N . GLY A 1 248 ? 26.149 -2.116 -12.658 1.00 96.88 248 GLY A N 1
ATOM 1918 C CA . GLY A 1 248 ? 27.065 -1.118 -12.089 1.00 96.88 248 GLY A CA 1
ATOM 1919 C C . GLY A 1 248 ? 27.142 -1.128 -10.557 1.00 96.88 248 GLY A C 1
ATOM 1920 O O . GLY A 1 248 ? 27.955 -0.397 -9.987 1.00 96.88 248 GLY A O 1
ATOM 1921 N N . GLY A 1 249 ? 26.364 -1.985 -9.889 1.00 97.12 249 GLY A N 1
ATOM 1922 C CA . GLY A 1 249 ? 26.454 -2.228 -8.453 1.00 97.12 249 GLY A CA 1
ATOM 1923 C C . GLY A 1 249 ? 26.173 -0.977 -7.623 1.00 97.12 249 GLY A C 1
ATOM 1924 O O . GLY A 1 249 ? 25.314 -0.165 -7.960 1.00 97.12 249 GLY A O 1
ATOM 1925 N N . ILE A 1 250 ? 26.967 -0.785 -6.569 1.00 96.94 250 ILE A N 1
ATOM 1926 C CA . ILE A 1 250 ? 26.839 0.332 -5.617 1.00 96.94 250 ILE A CA 1
ATOM 1927 C C . ILE A 1 250 ? 26.828 1.704 -6.307 1.00 96.94 250 ILE A C 1
ATOM 1929 O O . ILE A 1 250 ? 26.135 2.620 -5.869 1.00 96.94 250 ILE A O 1
ATOM 1933 N N . MET A 1 251 ? 27.582 1.876 -7.398 1.00 98.25 251 MET A N 1
ATOM 1934 C CA . MET A 1 251 ? 27.601 3.155 -8.114 1.00 98.25 251 MET A CA 1
ATOM 1935 C C . MET A 1 251 ? 26.255 3.463 -8.770 1.00 98.25 251 MET A C 1
ATOM 1937 O O . MET A 1 251 ? 25.835 4.617 -8.767 1.00 98.25 251 MET A O 1
ATOM 1941 N N . ALA A 1 252 ? 25.573 2.443 -9.292 1.00 98.38 252 ALA A N 1
ATOM 1942 C CA . ALA A 1 252 ? 24.254 2.602 -9.883 1.00 98.38 252 ALA A CA 1
ATOM 1943 C C . ALA A 1 252 ? 23.171 2.819 -8.821 1.00 98.38 252 ALA A C 1
ATOM 1945 O O . ALA A 1 252 ? 22.327 3.686 -9.010 1.00 98.38 252 ALA A O 1
ATOM 1946 N N . GLN A 1 253 ? 23.250 2.122 -7.682 1.00 98.25 253 GLN A N 1
ATOM 1947 C CA . GLN A 1 253 ? 22.367 2.349 -6.529 1.00 98.25 253 GLN A CA 1
ATOM 1948 C C . GLN A 1 253 ? 22.424 3.815 -6.073 1.00 98.25 253 GLN A C 1
ATOM 1950 O O . GLN A 1 253 ? 21.409 4.506 -6.060 1.00 98.25 253 GLN A O 1
ATOM 1955 N N . LYS A 1 254 ? 23.635 4.339 -5.828 1.00 97.94 254 LYS A N 1
ATOM 1956 C CA . LYS A 1 254 ? 23.843 5.746 -5.440 1.00 97.94 254 LYS A CA 1
ATOM 1957 C C . LYS A 1 254 ? 23.303 6.731 -6.468 1.00 97.94 254 LYS A C 1
ATOM 1959 O O . LYS A 1 254 ? 22.776 7.781 -6.103 1.00 97.94 254 LYS A O 1
ATOM 1964 N N . GLU A 1 255 ? 23.464 6.417 -7.748 1.00 98.50 255 GLU A N 1
ATOM 1965 C CA . GLU A 1 255 ? 22.965 7.265 -8.823 1.00 98.50 255 GLU A CA 1
ATOM 1966 C C . GLU A 1 255 ? 21.433 7.244 -8.904 1.00 98.50 255 GLU A C 1
ATOM 1968 O O . GLU A 1 255 ? 20.835 8.304 -9.075 1.00 98.50 255 GLU A O 1
ATOM 1973 N N . ILE A 1 256 ? 20.786 6.089 -8.710 1.00 98.56 256 ILE A N 1
ATOM 1974 C CA . ILE A 1 256 ? 19.322 5.987 -8.614 1.00 98.56 256 ILE A CA 1
ATOM 1975 C C . ILE A 1 256 ? 18.815 6.843 -7.450 1.00 98.56 256 ILE A C 1
ATOM 1977 O O . ILE A 1 256 ? 17.961 7.705 -7.664 1.00 98.56 256 ILE A O 1
ATOM 1981 N N . THR A 1 257 ? 19.390 6.697 -6.253 1.00 98.50 257 THR A N 1
ATOM 1982 C CA . THR A 1 257 ? 19.027 7.521 -5.089 1.00 98.50 257 THR A CA 1
ATOM 1983 C C . THR A 1 257 ? 19.212 9.008 -5.387 1.00 98.50 257 THR A C 1
ATOM 1985 O O . THR A 1 257 ? 18.319 9.815 -5.132 1.00 98.50 257 THR A O 1
ATOM 1988 N N . ARG A 1 258 ? 20.335 9.396 -6.009 1.00 98.31 258 ARG A N 1
ATOM 1989 C CA . ARG A 1 258 ? 20.579 10.788 -6.411 1.00 98.31 258 ARG A CA 1
ATOM 1990 C C . ARG A 1 258 ? 19.508 11.296 -7.378 1.00 98.31 258 ARG A C 1
ATOM 1992 O O . ARG A 1 258 ? 19.038 12.421 -7.208 1.00 98.31 258 ARG A O 1
ATOM 1999 N N . LEU A 1 259 ? 19.136 10.503 -8.384 1.00 98.25 259 LEU A N 1
ATOM 2000 C CA . LEU A 1 259 ? 18.089 10.856 -9.344 1.00 98.25 259 LEU A CA 1
ATOM 2001 C C . LEU A 1 259 ? 16.747 11.059 -8.641 1.00 98.25 259 LEU A C 1
ATOM 2003 O O . LEU A 1 259 ? 16.072 12.044 -8.926 1.00 98.25 259 LEU A O 1
ATOM 2007 N N . LEU A 1 260 ? 16.389 10.184 -7.699 1.00 98.06 260 LEU A N 1
ATOM 2008 C CA . LEU A 1 260 ? 15.145 10.299 -6.944 1.00 98.06 260 LEU A CA 1
ATOM 2009 C C . LEU A 1 260 ? 15.136 11.536 -6.045 1.00 98.06 260 LEU A C 1
ATOM 2011 O O . LEU A 1 260 ? 14.179 12.305 -6.093 1.00 98.06 260 LEU A O 1
ATOM 2015 N N . VAL A 1 261 ? 16.207 11.794 -5.296 1.00 97.88 261 VAL A N 1
ATOM 2016 C CA . VAL A 1 261 ? 16.327 12.983 -4.435 1.00 97.88 261 VAL A CA 1
ATOM 2017 C C . VAL A 1 261 ? 16.252 14.283 -5.243 1.00 97.88 261 VAL A C 1
ATOM 2019 O O . VAL A 1 261 ? 15.679 15.270 -4.786 1.00 97.88 261 VAL A O 1
ATOM 2022 N N . GLN A 1 262 ? 16.830 14.304 -6.447 1.00 97.06 262 GLN A N 1
ATOM 2023 C CA . GLN A 1 262 ? 16.959 15.518 -7.262 1.00 97.06 262 GLN A CA 1
ATOM 2024 C C . GLN A 1 262 ? 15.864 15.682 -8.325 1.00 97.06 262 GLN A C 1
ATOM 2026 O O . GLN A 1 262 ? 15.902 16.657 -9.082 1.00 97.06 262 GLN A O 1
ATOM 2031 N N . ARG A 1 263 ? 14.903 14.753 -8.421 1.00 96.69 263 ARG A N 1
ATOM 2032 C CA . ARG A 1 263 ? 13.857 14.811 -9.450 1.00 96.69 263 ARG A CA 1
ATOM 2033 C C . ARG A 1 263 ? 12.952 16.037 -9.266 1.00 96.69 263 ARG A C 1
ATOM 2035 O O . ARG A 1 263 ? 12.641 16.412 -8.133 1.00 96.69 263 ARG A O 1
ATOM 2042 N N . PRO A 1 264 ? 12.491 16.664 -10.359 1.00 94.94 264 PRO A N 1
ATOM 2043 C CA . PRO A 1 264 ? 11.522 17.745 -10.264 1.00 94.94 264 PRO A CA 1
ATOM 2044 C C . PRO A 1 264 ? 10.165 17.212 -9.787 1.00 94.94 264 PRO A C 1
ATOM 2046 O O . PRO A 1 264 ? 9.744 16.128 -10.184 1.00 94.94 264 PRO A O 1
ATOM 2049 N N . ASN A 1 265 ? 9.462 18.008 -8.977 1.00 95.69 265 ASN A N 1
ATOM 2050 C CA . ASN A 1 265 ? 8.087 17.745 -8.532 1.00 95.69 265 ASN A CA 1
ATOM 2051 C C . ASN A 1 265 ? 7.876 16.314 -7.988 1.00 95.69 265 ASN A C 1
ATOM 2053 O O . ASN A 1 265 ? 7.070 15.571 -8.552 1.00 95.69 265 ASN A O 1
ATOM 2057 N N . PRO A 1 266 ? 8.565 15.908 -6.902 1.00 96.75 266 PRO A N 1
ATOM 2058 C CA . PRO A 1 266 ? 8.528 14.528 -6.412 1.00 96.75 266 PRO A CA 1
ATOM 2059 C C . PRO A 1 266 ? 7.113 14.040 -6.062 1.00 96.75 266 PRO A C 1
ATOM 2061 O O . PRO A 1 266 ? 6.807 12.885 -6.328 1.00 96.75 266 PRO A O 1
ATOM 2064 N N . ALA A 1 267 ? 6.226 14.924 -5.589 1.00 96.69 267 ALA A N 1
ATOM 2065 C CA . ALA A 1 267 ? 4.815 14.609 -5.328 1.00 96.69 267 ALA A CA 1
ATOM 2066 C C . ALA A 1 267 ? 4.025 14.194 -6.586 1.00 96.69 267 ALA A C 1
ATOM 2068 O O . ALA A 1 267 ? 3.104 13.395 -6.505 1.00 96.69 267 ALA A O 1
ATOM 2069 N N . GLN A 1 268 ? 4.393 14.731 -7.753 1.00 97.44 268 GLN A N 1
ATOM 2070 C CA . GLN A 1 268 ? 3.798 14.385 -9.054 1.00 97.44 268 GLN A CA 1
ATOM 2071 C C . GLN A 1 268 ? 4.574 13.260 -9.754 1.00 97.44 268 GLN A C 1
ATOM 2073 O O . GLN A 1 268 ? 4.230 12.833 -10.850 1.00 97.44 268 GLN A O 1
ATOM 2078 N N . ASN A 1 269 ? 5.667 12.801 -9.146 1.00 97.88 269 ASN A N 1
ATOM 2079 C CA . ASN A 1 269 ? 6.512 11.736 -9.661 1.00 97.88 269 ASN A CA 1
ATOM 2080 C C . ASN A 1 269 ? 6.913 10.774 -8.530 1.00 97.88 269 ASN A C 1
ATOM 2082 O O . ASN A 1 269 ? 8.114 10.615 -8.281 1.00 97.88 269 ASN A O 1
ATOM 2086 N N . PRO A 1 270 ? 5.952 10.190 -7.790 1.00 98.12 270 PRO A N 1
ATOM 2087 C CA . PRO A 1 270 ? 6.262 9.260 -6.717 1.00 98.12 270 PRO A CA 1
ATOM 2088 C C . PRO A 1 270 ? 6.862 7.971 -7.286 1.00 98.12 270 PRO A C 1
ATOM 2090 O O . PRO A 1 270 ? 6.617 7.609 -8.443 1.00 98.12 270 PRO A O 1
ATOM 2093 N N . MET A 1 271 ? 7.665 7.299 -6.468 1.00 98.38 271 MET A N 1
ATOM 2094 C CA . MET A 1 271 ? 8.332 6.048 -6.816 1.00 98.38 271 MET A CA 1
ATOM 2095 C C . MET A 1 271 ? 8.089 5.026 -5.713 1.00 98.38 271 MET A C 1
ATOM 2097 O O . MET A 1 271 ? 8.445 5.274 -4.571 1.00 98.38 271 MET A O 1
ATOM 2101 N N . THR A 1 272 ? 7.545 3.870 -6.057 1.00 98.50 272 THR A N 1
ATOM 2102 C CA . THR A 1 272 ? 7.463 2.735 -5.142 1.00 98.50 272 THR A CA 1
ATOM 2103 C C . THR A 1 272 ? 8.349 1.610 -5.653 1.00 98.50 272 THR A C 1
ATOM 2105 O O . THR A 1 272 ? 8.218 1.155 -6.792 1.00 98.50 272 THR A O 1
ATOM 2108 N N . PHE A 1 273 ? 9.268 1.168 -4.813 1.00 98.38 273 PHE A N 1
ATOM 2109 C CA . PHE A 1 273 ? 10.033 -0.047 -5.008 1.00 98.38 273 PHE A CA 1
ATOM 2110 C C . PHE A 1 273 ? 9.238 -1.240 -4.482 1.00 98.38 273 PHE A C 1
ATOM 2112 O O . PHE A 1 273 ? 8.574 -1.148 -3.456 1.00 98.38 273 PHE A O 1
ATOM 2119 N N . ILE A 1 274 ? 9.257 -2.337 -5.232 1.00 97.94 274 ILE A N 1
ATOM 2120 C CA . ILE A 1 274 ? 8.588 -3.586 -4.887 1.00 97.94 274 ILE A CA 1
ATOM 2121 C C . ILE A 1 274 ? 9.631 -4.689 -4.965 1.00 97.94 274 ILE A C 1
ATOM 2123 O O . ILE A 1 274 ? 9.981 -5.157 -6.060 1.00 97.94 274 ILE A O 1
ATOM 2127 N N . SER A 1 275 ? 10.123 -5.087 -3.798 1.00 95.69 275 SER A N 1
ATOM 2128 C CA . SER A 1 275 ? 11.107 -6.152 -3.680 1.00 95.69 275 SER A CA 1
ATOM 2129 C C . SER A 1 275 ? 10.476 -7.484 -4.082 1.00 95.69 275 SER A C 1
ATOM 2131 O O . SER A 1 275 ? 9.380 -7.855 -3.662 1.00 95.69 275 SER A O 1
ATOM 2133 N N . CYS A 1 276 ? 11.144 -8.179 -5.000 1.00 94.38 276 CYS A N 1
ATOM 2134 C CA . CYS A 1 276 ? 10.728 -9.475 -5.535 1.00 94.38 276 CYS A CA 1
ATOM 2135 C C . CYS A 1 276 ? 11.711 -10.580 -5.125 1.00 94.38 276 CYS A C 1
ATOM 2137 O O . CYS A 1 276 ? 11.881 -11.547 -5.862 1.00 94.38 276 CYS A O 1
ATOM 2139 N N . THR A 1 277 ? 12.410 -10.424 -4.002 1.00 92.75 277 THR A N 1
ATOM 2140 C CA . THR A 1 277 ? 13.415 -11.366 -3.501 1.00 92.75 277 THR A CA 1
ATOM 2141 C C . THR A 1 277 ? 13.316 -11.483 -1.992 1.00 92.75 277 THR A C 1
ATOM 2143 O O . THR A 1 277 ? 12.975 -10.523 -1.326 1.00 92.75 277 THR A O 1
ATOM 2146 N N . ASN A 1 278 ? 13.698 -12.645 -1.477 1.00 89.94 278 ASN A N 1
ATOM 2147 C CA . ASN A 1 278 ? 13.864 -12.924 -0.054 1.00 89.94 278 ASN A CA 1
ATOM 2148 C C . ASN A 1 278 ? 15.339 -12.793 0.395 1.00 89.94 278 ASN A C 1
ATOM 2150 O O . ASN A 1 278 ? 15.761 -13.413 1.373 1.00 89.94 278 ASN A O 1
ATOM 2154 N N . GLU A 1 279 ? 16.163 -12.121 -0.414 1.00 92.62 279 GLU A N 1
ATOM 2155 C CA . GLU A 1 279 ? 17.569 -11.820 -0.135 1.00 92.62 279 GLU A CA 1
ATOM 2156 C C . GLU A 1 279 ? 17.704 -10.319 0.149 1.00 92.62 279 GLU A C 1
ATOM 2158 O O . GLU A 1 279 ? 17.973 -9.536 -0.765 1.00 92.62 279 GLU A O 1
ATOM 2163 N N . ASP A 1 280 ? 17.489 -9.936 1.412 1.00 89.88 280 ASP A N 1
ATOM 2164 C CA . ASP A 1 280 ? 17.432 -8.543 1.883 1.00 89.88 280 ASP A CA 1
ATOM 2165 C C . ASP A 1 280 ? 18.636 -7.713 1.412 1.00 89.88 280 ASP A C 1
ATOM 2167 O O . ASP A 1 280 ? 18.498 -6.580 0.955 1.00 89.88 280 ASP A O 1
ATOM 2171 N N . ASP A 1 281 ? 19.837 -8.298 1.427 1.00 92.94 281 ASP A N 1
ATOM 2172 C CA . ASP A 1 281 ? 21.078 -7.619 1.047 1.00 92.94 281 ASP A CA 1
ATOM 2173 C C . ASP A 1 281 ? 21.114 -7.180 -0.426 1.00 92.94 281 ASP A C 1
ATOM 2175 O O . ASP A 1 281 ? 21.829 -6.238 -0.782 1.00 92.94 281 ASP A O 1
ATOM 2179 N N . GLN A 1 282 ? 20.336 -7.828 -1.296 1.00 93.06 282 GLN A N 1
ATOM 2180 C CA . GLN A 1 282 ? 20.258 -7.469 -2.710 1.00 93.06 282 GLN A CA 1
ATOM 2181 C C . GLN A 1 282 ? 19.351 -6.258 -2.966 1.00 93.06 282 GLN A C 1
ATOM 2183 O O . GLN A 1 282 ? 19.505 -5.598 -4.003 1.00 93.06 282 GLN A O 1
ATOM 2188 N N . VAL A 1 283 ? 18.436 -5.955 -2.041 1.00 94.50 283 VAL A N 1
ATOM 2189 C CA . VAL A 1 283 ? 17.402 -4.915 -2.181 1.00 94.50 283 VAL A CA 1
ATOM 2190 C C . VAL A 1 283 ? 17.456 -3.837 -1.107 1.00 94.50 283 VAL A C 1
ATOM 2192 O O . VAL A 1 283 ? 16.766 -2.836 -1.246 1.00 94.50 283 VAL A O 1
ATOM 2195 N N . GLU A 1 284 ? 18.355 -3.952 -0.130 1.00 95.31 284 GLU A N 1
ATOM 2196 C CA . GLU A 1 284 ? 18.582 -2.946 0.918 1.00 95.31 284 GLU A CA 1
ATOM 2197 C C . GLU A 1 284 ? 18.769 -1.528 0.357 1.00 95.31 284 GLU A C 1
ATOM 2199 O O . GLU A 1 284 ? 18.293 -0.544 0.911 1.00 95.31 284 GLU A O 1
ATOM 2204 N N . TRP A 1 285 ? 19.382 -1.410 -0.823 1.00 96.56 285 TRP A N 1
ATOM 2205 C CA . TRP A 1 285 ? 19.556 -0.121 -1.491 1.00 96.56 285 TRP A CA 1
ATOM 2206 C C . TRP A 1 285 ? 18.232 0.579 -1.853 1.00 96.56 285 TRP A C 1
ATOM 2208 O O . TRP A 1 285 ? 18.223 1.795 -2.044 1.00 96.56 285 TRP A O 1
ATOM 2218 N N . MET A 1 286 ? 17.136 -0.171 -2.012 1.00 97.38 286 MET A N 1
ATOM 2219 C CA . MET A 1 286 ? 15.799 0.375 -2.253 1.00 97.38 286 MET A CA 1
ATOM 2220 C C . MET A 1 286 ? 15.248 1.025 -0.980 1.00 97.38 286 MET A C 1
ATOM 2222 O O . MET A 1 286 ? 14.724 2.134 -1.072 1.00 97.38 286 MET A O 1
ATOM 2226 N N . LYS A 1 287 ? 15.471 0.401 0.186 1.00 94.31 287 LYS A N 1
ATOM 2227 C CA . LYS A 1 287 ? 15.167 0.969 1.511 1.00 94.31 287 LYS A CA 1
ATOM 2228 C C . LYS A 1 287 ? 16.011 2.215 1.777 1.00 94.31 287 LYS A C 1
ATOM 2230 O O . LYS A 1 287 ? 15.477 3.277 2.079 1.00 94.31 287 LYS A O 1
ATOM 2235 N N . ASP A 1 288 ? 17.316 2.154 1.494 1.00 94.56 288 ASP A N 1
ATOM 2236 C CA . ASP A 1 288 ? 18.197 3.333 1.556 1.00 94.56 288 ASP A CA 1
ATOM 2237 C C . ASP A 1 288 ? 17.685 4.485 0.661 1.00 94.56 288 ASP A C 1
ATOM 2239 O O . ASP A 1 288 ? 17.832 5.671 0.978 1.00 94.56 288 ASP A O 1
ATOM 2243 N N . ALA A 1 289 ? 17.126 4.158 -0.510 1.00 96.69 289 ALA A N 1
ATOM 2244 C CA . ALA A 1 289 ? 16.582 5.148 -1.432 1.00 96.69 289 ALA A CA 1
ATOM 2245 C C . ALA A 1 289 ? 15.257 5.746 -0.939 1.00 96.69 289 ALA A C 1
ATOM 2247 O O . ALA A 1 289 ? 15.073 6.955 -1.091 1.00 96.69 289 ALA A O 1
ATOM 2248 N N . GLU A 1 290 ? 14.376 4.935 -0.354 1.00 95.62 290 GLU A N 1
ATOM 2249 C CA . GLU A 1 290 ? 13.158 5.369 0.336 1.00 95.62 290 GLU A CA 1
ATOM 2250 C C . GLU A 1 290 ? 13.479 6.337 1.479 1.00 95.62 290 GLU A C 1
ATOM 2252 O O . GLU A 1 290 ? 12.989 7.467 1.471 1.00 95.62 290 GLU A O 1
ATOM 2257 N N . GLU A 1 291 ? 14.390 5.972 2.386 1.00 92.12 291 GLU A N 1
ATOM 2258 C CA . GLU A 1 291 ? 14.764 6.824 3.522 1.00 92.12 291 GLU A CA 1
ATOM 2259 C C . GLU A 1 291 ? 15.325 8.188 3.076 1.00 92.12 291 GLU A C 1
ATOM 2261 O O . GLU A 1 291 ? 15.154 9.217 3.745 1.00 92.12 291 GLU A O 1
ATOM 2266 N N . ALA A 1 292 ? 16.019 8.212 1.934 1.00 93.88 292 ALA A N 1
ATOM 2267 C CA . ALA A 1 292 ? 16.665 9.407 1.410 1.00 93.88 292 ALA A CA 1
ATOM 2268 C C . ALA A 1 292 ? 15.738 10.295 0.563 1.00 93.88 292 ALA A C 1
ATOM 2270 O O . ALA A 1 292 ? 15.886 11.525 0.575 1.00 93.88 292 ALA A O 1
ATOM 2271 N N . ALA A 1 293 ? 14.841 9.708 -0.234 1.00 96.25 293 ALA A N 1
ATOM 2272 C CA . ALA A 1 293 ? 14.091 10.420 -1.261 1.00 96.25 293 ALA A CA 1
ATOM 2273 C C . ALA A 1 293 ? 12.639 10.691 -0.833 1.00 96.25 293 ALA A C 1
ATOM 2275 O O . ALA A 1 293 ? 11.899 9.770 -0.521 1.00 96.25 293 ALA A O 1
ATOM 2276 N N . PRO A 1 294 ? 12.149 11.943 -0.919 1.00 95.19 294 PRO A N 1
ATOM 2277 C CA . PRO A 1 294 ? 10.749 12.223 -0.618 1.00 95.19 294 PRO A CA 1
ATOM 2278 C C . PRO A 1 294 ? 9.831 11.565 -1.655 1.00 95.19 294 PRO A C 1
ATOM 2280 O O . PRO A 1 294 ? 10.198 11.470 -2.834 1.00 95.19 294 PRO A O 1
ATOM 2283 N N . TYR A 1 295 ? 8.616 11.199 -1.242 1.00 96.88 295 TYR A N 1
ATOM 2284 C CA . TYR A 1 295 ? 7.632 10.501 -2.083 1.00 96.88 295 TYR A CA 1
ATOM 2285 C C . TYR A 1 295 ? 8.216 9.239 -2.733 1.00 96.88 295 TYR A C 1
ATOM 2287 O O . TYR A 1 295 ? 8.070 9.012 -3.940 1.00 96.88 295 TYR A O 1
ATOM 2295 N N . CYS A 1 296 ? 8.992 8.499 -1.952 1.00 97.25 296 CYS A N 1
ATOM 2296 C CA . CYS A 1 296 ? 9.554 7.216 -2.309 1.00 97.25 296 CYS A CA 1
ATOM 2297 C C . CYS A 1 296 ? 9.114 6.234 -1.232 1.00 97.25 296 CYS A C 1
ATOM 2299 O O . CYS A 1 296 ? 9.149 6.614 -0.072 1.00 97.25 296 CYS A O 1
ATOM 2301 N N . SER A 1 297 ? 8.690 5.038 -1.620 1.00 96.94 297 SER A N 1
ATOM 2302 C CA . SER A 1 297 ? 8.380 3.971 -0.671 1.00 96.94 297 SER A CA 1
ATOM 2303 C C . SER A 1 297 ? 9.001 2.663 -1.140 1.00 96.94 297 SER A C 1
ATOM 2305 O O . SER A 1 297 ? 9.199 2.469 -2.345 1.00 96.94 297 SER A O 1
ATOM 2307 N N . GLU A 1 298 ? 9.283 1.760 -0.221 1.00 96.00 298 GLU A N 1
ATOM 2308 C CA . GLU A 1 298 ? 9.648 0.372 -0.477 1.00 96.00 298 GLU A CA 1
ATOM 2309 C C . GLU A 1 298 ? 8.501 -0.530 -0.002 1.00 96.00 298 GLU A C 1
ATOM 2311 O O . GLU A 1 298 ? 7.639 -0.123 0.775 1.00 96.00 298 GLU A O 1
ATOM 2316 N N . SER A 1 299 ? 8.362 -1.713 -0.589 1.00 95.19 299 SER A N 1
ATOM 2317 C CA . SER A 1 299 ? 7.300 -2.635 -0.214 1.00 95.19 299 SER A CA 1
ATOM 2318 C C . SER A 1 299 ? 7.740 -4.054 -0.509 1.00 95.19 299 SER A C 1
ATOM 2320 O O . SER A 1 299 ? 7.806 -4.479 -1.671 1.00 95.19 299 SER A O 1
ATOM 2322 N N . ASP A 1 300 ? 7.972 -4.794 0.565 1.00 92.62 300 ASP A N 1
ATOM 2323 C CA . ASP A 1 300 ? 8.339 -6.198 0.498 1.00 92.62 300 ASP A CA 1
ATOM 2324 C C . ASP A 1 300 ? 7.122 -7.091 0.194 1.00 92.62 300 ASP A C 1
ATOM 2326 O O . ASP A 1 300 ? 6.051 -6.616 -0.210 1.00 92.62 300 ASP A O 1
ATOM 2330 N N . ASP A 1 301 ? 7.255 -8.407 0.322 1.00 92.12 301 ASP A N 1
ATOM 2331 C CA . ASP A 1 301 ? 6.117 -9.312 0.294 1.00 92.12 301 ASP A CA 1
ATOM 2332 C C . ASP A 1 301 ? 5.182 -9.110 1.509 1.00 92.12 301 ASP A C 1
ATOM 2334 O O . ASP A 1 301 ? 5.545 -8.598 2.570 1.00 92.12 301 ASP A O 1
ATOM 2338 N N . PHE A 1 302 ? 3.919 -9.526 1.360 1.00 93.88 302 PHE A N 1
ATOM 2339 C CA . PHE A 1 302 ? 2.888 -9.307 2.380 1.00 93.88 302 PHE A CA 1
ATOM 2340 C C . PHE A 1 302 ? 3.245 -9.895 3.751 1.00 93.88 302 PHE A C 1
ATOM 2342 O O . PHE A 1 302 ? 2.823 -9.362 4.777 1.00 93.88 302 PHE A O 1
ATOM 2349 N N . ARG A 1 303 ? 3.914 -11.045 3.795 1.00 93.00 303 ARG A N 1
ATOM 2350 C CA . ARG A 1 303 ? 4.159 -11.770 5.038 1.00 93.00 303 ARG A CA 1
ATOM 2351 C C . ARG A 1 303 ? 5.170 -11.038 5.905 1.00 93.00 303 ARG A C 1
ATOM 2353 O O . ARG A 1 303 ? 4.904 -10.901 7.106 1.00 93.00 303 ARG A O 1
ATOM 2360 N N . ASP A 1 304 ? 6.273 -10.614 5.306 1.00 92.75 304 ASP A N 1
ATOM 2361 C CA . ASP A 1 304 ? 7.362 -9.944 6.005 1.00 92.75 304 ASP A CA 1
ATOM 2362 C C . ASP A 1 304 ? 6.934 -8.535 6.414 1.00 92.75 304 ASP A C 1
ATOM 2364 O O . ASP A 1 304 ? 6.980 -8.207 7.604 1.00 92.75 304 ASP A O 1
ATOM 2368 N N . GLU A 1 305 ? 6.288 -7.805 5.504 1.00 94.94 305 GLU A N 1
ATOM 2369 C CA . GLU A 1 305 ? 5.667 -6.514 5.794 1.00 94.94 305 GLU A CA 1
ATOM 2370 C C . GLU A 1 305 ? 4.621 -6.619 6.925 1.00 94.94 305 GLU A C 1
ATOM 2372 O O . GLU A 1 305 ? 4.615 -5.850 7.885 1.00 94.94 305 GLU A O 1
ATOM 2377 N N . ALA A 1 306 ? 3.747 -7.634 6.904 1.00 96.12 306 ALA A N 1
ATOM 2378 C CA . ALA A 1 306 ? 2.770 -7.825 7.978 1.00 96.12 306 ALA A CA 1
ATOM 2379 C C . ALA A 1 306 ? 3.421 -8.149 9.333 1.00 96.12 306 ALA A C 1
ATOM 2381 O O . ALA A 1 306 ? 2.843 -7.838 10.381 1.00 96.12 306 ALA A O 1
ATOM 2382 N N . ALA A 1 307 ? 4.585 -8.804 9.342 1.00 95.56 307 ALA A N 1
ATOM 2383 C CA . ALA A 1 307 ? 5.334 -9.077 10.563 1.00 95.56 307 ALA A CA 1
ATOM 2384 C C . ALA A 1 307 ? 6.014 -7.808 11.103 1.00 95.56 307 ALA A C 1
ATOM 2386 O O . ALA A 1 307 ? 5.969 -7.568 12.315 1.00 95.56 307 ALA A O 1
ATOM 2387 N N . GLU A 1 308 ? 6.576 -6.986 10.218 1.00 95.00 308 GLU A N 1
ATOM 2388 C CA . GLU A 1 308 ? 7.144 -5.670 10.518 1.00 95.00 308 GLU A CA 1
ATOM 2389 C C . GLU A 1 308 ? 6.083 -4.723 11.085 1.00 95.00 308 GLU A C 1
ATOM 2391 O O . GLU A 1 308 ? 6.193 -4.282 12.235 1.00 95.00 308 GLU A O 1
ATOM 2396 N N . VAL A 1 309 ? 4.967 -4.546 10.378 1.00 96.62 309 VAL A N 1
ATOM 2397 C CA . VAL A 1 309 ? 3.836 -3.740 10.851 1.00 96.62 309 VAL A CA 1
ATOM 2398 C C . VAL A 1 309 ? 3.284 -4.280 12.172 1.00 96.62 309 VAL A C 1
ATOM 2400 O O . VAL A 1 309 ? 2.940 -3.508 13.064 1.00 96.62 309 VAL A O 1
ATOM 2403 N N . MET A 1 310 ? 3.229 -5.600 12.385 1.00 97.00 310 MET A N 1
ATOM 2404 C CA . MET A 1 310 ? 2.804 -6.144 13.682 1.00 97.00 310 MET A CA 1
ATOM 2405 C C . MET A 1 310 ? 3.772 -5.796 14.819 1.00 97.00 310 MET A C 1
ATOM 2407 O O . MET A 1 310 ? 3.332 -5.552 15.949 1.00 97.00 310 MET A O 1
ATOM 2411 N N . ARG A 1 311 ? 5.078 -5.801 14.550 1.00 96.94 311 ARG A N 1
ATOM 2412 C CA . ARG A 1 311 ? 6.120 -5.417 15.510 1.00 96.94 311 ARG A CA 1
ATOM 2413 C C . ARG A 1 311 ? 6.067 -3.917 15.811 1.00 96.94 311 ARG A C 1
ATOM 2415 O O . ARG A 1 311 ? 6.301 -3.522 16.956 1.00 96.94 311 ARG A O 1
ATOM 2422 N N . ASP A 1 312 ? 5.726 -3.103 14.818 1.00 96.50 312 ASP A N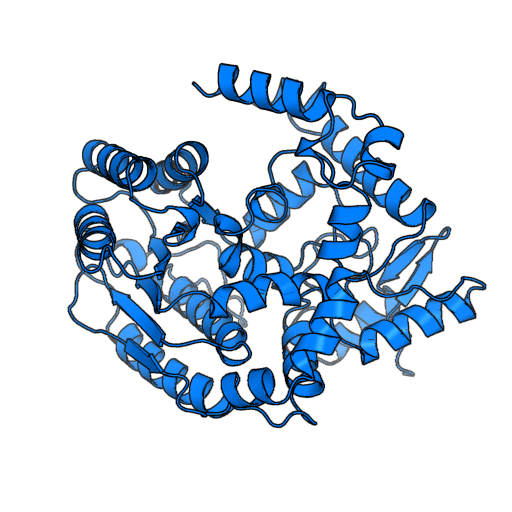 1
ATOM 2423 C CA . ASP A 1 312 ? 5.822 -1.647 14.894 1.00 96.50 312 ASP A CA 1
ATOM 2424 C C . ASP A 1 312 ? 4.501 -0.999 15.336 1.00 96.50 312 ASP A C 1
ATOM 2426 O O . ASP A 1 312 ? 4.507 -0.170 16.245 1.00 96.50 312 ASP A O 1
ATOM 2430 N N . GLN A 1 313 ? 3.359 -1.462 14.828 1.00 97.69 313 GLN A N 1
ATOM 2431 C CA . GLN A 1 313 ? 2.021 -0.951 15.157 1.00 97.69 313 GLN A CA 1
ATOM 2432 C C . GLN A 1 313 ? 1.268 -1.779 16.208 1.00 97.69 313 GLN A C 1
ATOM 2434 O O . GLN A 1 313 ? 0.288 -1.319 16.799 1.00 97.69 313 GLN A O 1
ATOM 2439 N N . GLY A 1 314 ? 1.729 -2.999 16.484 1.00 97.88 314 GLY A N 1
ATOM 2440 C CA . GLY A 1 314 ? 1.094 -3.911 17.428 1.00 97.88 314 GLY A CA 1
ATOM 2441 C C . GLY A 1 314 ? -0.118 -4.654 16.862 1.00 97.88 314 GLY A C 1
ATOM 2442 O O . GLY A 1 314 ? -0.703 -4.319 15.836 1.00 97.88 314 GLY A O 1
ATOM 2443 N N . ALA A 1 315 ? -0.544 -5.696 17.580 1.00 98.19 315 ALA A N 1
ATOM 2444 C CA . ALA A 1 315 ? -1.541 -6.656 17.094 1.00 98.19 315 ALA A CA 1
ATOM 2445 C C . ALA A 1 315 ? -2.985 -6.117 16.992 1.00 98.19 315 ALA A C 1
ATOM 2447 O O . ALA A 1 315 ? -3.885 -6.858 16.595 1.00 98.19 315 ALA A O 1
ATOM 2448 N N . ALA A 1 316 ? -3.231 -4.870 17.403 1.00 98.38 316 ALA A N 1
ATOM 2449 C CA . ALA A 1 316 ? -4.534 -4.231 17.258 1.00 98.38 316 ALA A CA 1
ATOM 2450 C C . ALA A 1 316 ? -4.797 -3.729 15.837 1.00 98.38 316 ALA A C 1
ATOM 2452 O O . ALA A 1 316 ? -5.958 -3.719 15.426 1.00 98.38 316 ALA A O 1
ATOM 2453 N N . LEU A 1 317 ? -3.757 -3.296 15.114 1.00 98.31 317 LEU A N 1
ATOM 2454 C CA . LEU A 1 317 ? -3.904 -2.827 13.742 1.00 98.31 317 LEU A CA 1
ATOM 2455 C C . LEU A 1 317 ? -4.229 -4.035 12.848 1.00 98.31 317 LEU A C 1
ATOM 2457 O O . LEU A 1 317 ? -3.450 -4.992 12.811 1.00 98.31 317 LEU A O 1
ATOM 2461 N N . PRO A 1 318 ? -5.373 -4.043 12.146 1.00 97.75 318 PRO A N 1
ATOM 2462 C CA . PRO A 1 318 ? -5.761 -5.172 11.318 1.00 97.75 318 PRO A CA 1
ATOM 2463 C C . PRO A 1 318 ? -5.084 -5.090 9.944 1.00 97.75 318 PRO A C 1
ATOM 2465 O O . PRO A 1 318 ? -5.750 -4.916 8.927 1.00 97.75 318 PRO A O 1
ATOM 2468 N N . TYR A 1 319 ? -3.756 -5.210 9.918 1.00 97.94 319 TYR A N 1
ATOM 2469 C CA . TYR A 1 319 ? -2.990 -5.219 8.675 1.00 97.94 319 TYR A CA 1
ATOM 2470 C C . TYR A 1 319 ? -3.306 -6.493 7.875 1.00 97.94 319 TYR A C 1
ATOM 2472 O O . TYR A 1 319 ? -2.906 -7.603 8.240 1.00 97.94 319 TYR A O 1
ATOM 2480 N N . SER A 1 320 ? -4.126 -6.336 6.838 1.00 97.69 320 SER A N 1
ATOM 2481 C CA . SER A 1 320 ? -4.581 -7.388 5.927 1.00 97.69 320 SER A CA 1
ATOM 2482 C C . SER A 1 320 ? -3.823 -7.329 4.605 1.00 97.69 320 SER A C 1
ATOM 2484 O O . SER A 1 320 ? -3.137 -6.352 4.307 1.00 97.69 320 SER A O 1
ATOM 2486 N N . LYS A 1 321 ? -4.017 -8.341 3.755 1.00 96.50 321 LYS A N 1
ATOM 2487 C CA . LYS A 1 321 ? -3.499 -8.321 2.384 1.00 96.50 321 LYS A CA 1
ATOM 2488 C C . LYS A 1 321 ? -4.029 -7.121 1.590 1.00 96.50 321 LYS A C 1
ATOM 2490 O O . LYS A 1 321 ? -3.307 -6.573 0.769 1.00 96.50 321 LYS A O 1
ATOM 2495 N N . GLY A 1 322 ? -5.265 -6.695 1.837 1.00 97.06 322 GLY A N 1
ATOM 2496 C CA . GLY A 1 322 ? -5.839 -5.499 1.223 1.00 97.06 322 GLY A CA 1
ATOM 2497 C C . GLY A 1 322 ? -5.179 -4.217 1.712 1.00 97.06 322 GLY A C 1
ATOM 2498 O O . GLY A 1 322 ? -4.921 -3.329 0.906 1.00 97.06 322 GLY A O 1
ATOM 2499 N N . PHE A 1 323 ? -4.851 -4.144 3.003 1.00 97.00 323 PHE A N 1
ATOM 2500 C CA . PHE A 1 323 ? -4.079 -3.036 3.565 1.00 97.00 323 PHE A CA 1
ATOM 2501 C C . PHE A 1 323 ? -2.713 -2.926 2.883 1.00 97.00 323 PHE A C 1
ATOM 2503 O O . PHE A 1 323 ? -2.361 -1.859 2.389 1.00 97.00 323 PHE A O 1
ATOM 2510 N N . HIS A 1 324 ? -2.004 -4.051 2.777 1.00 97.56 324 HIS A N 1
ATOM 2511 C CA . HIS A 1 324 ? -0.732 -4.145 2.068 1.00 97.56 324 HIS A CA 1
ATOM 2512 C C . HIS A 1 324 ? -0.853 -3.736 0.601 1.00 97.56 324 HIS A C 1
ATOM 2514 O O . HIS A 1 324 ? -0.129 -2.862 0.153 1.00 97.56 324 HIS A O 1
ATOM 2520 N N . LEU A 1 325 ? -1.824 -4.290 -0.131 1.00 97.62 325 LEU A N 1
ATOM 2521 C CA . LEU A 1 325 ? -2.017 -3.997 -1.551 1.00 97.62 325 LEU A CA 1
ATOM 2522 C C . LEU A 1 325 ? -2.259 -2.505 -1.816 1.00 97.62 325 LEU A C 1
ATOM 2524 O O . LEU A 1 325 ? -1.719 -1.958 -2.777 1.00 97.62 325 LEU A O 1
ATOM 2528 N N . VAL A 1 326 ? -3.056 -1.841 -0.973 1.00 97.62 326 VAL A N 1
ATOM 2529 C CA . VAL A 1 326 ? -3.241 -0.389 -1.081 1.00 97.62 326 VAL A CA 1
ATOM 2530 C C . VAL A 1 326 ? -1.979 0.357 -0.656 1.00 97.62 326 VAL A C 1
ATOM 2532 O O . VAL A 1 326 ? -1.580 1.273 -1.366 1.00 97.62 326 VAL A O 1
ATOM 2535 N N . GLY A 1 327 ? -1.316 -0.059 0.426 1.00 97.25 327 GLY A N 1
ATOM 2536 C CA . GLY A 1 327 ? -0.021 0.481 0.851 1.00 97.25 327 GLY A CA 1
ATOM 2537 C C . GLY A 1 327 ? 1.011 0.469 -0.280 1.00 97.25 327 GLY A C 1
ATOM 2538 O O . GLY A 1 327 ? 1.563 1.510 -0.611 1.00 97.25 327 GLY A O 1
ATOM 2539 N N . THR A 1 328 ? 1.169 -0.653 -0.982 1.00 97.56 328 THR A N 1
ATOM 2540 C CA . THR A 1 328 ? 2.053 -0.769 -2.152 1.00 97.56 328 THR A CA 1
ATOM 2541 C C . THR A 1 328 ? 1.632 0.148 -3.309 1.00 97.56 328 THR A C 1
ATOM 2543 O O . THR A 1 328 ? 2.469 0.632 -4.067 1.00 97.56 328 THR A O 1
ATOM 2546 N N . LEU A 1 329 ? 0.333 0.401 -3.493 1.00 98.19 329 LEU A N 1
ATOM 2547 C CA . LEU A 1 329 ? -0.151 1.282 -4.559 1.00 98.19 329 LEU A CA 1
ATOM 2548 C C . LEU A 1 329 ? 0.064 2.766 -4.244 1.00 98.19 329 LEU A C 1
ATOM 2550 O O . LEU A 1 329 ? 0.329 3.534 -5.159 1.00 98.19 329 LEU A O 1
ATOM 2554 N N . VAL A 1 330 ? -0.082 3.198 -2.992 1.00 97.50 330 VAL A N 1
ATOM 2555 C CA . VAL A 1 330 ? -0.180 4.639 -2.681 1.00 97.50 330 VAL A CA 1
ATOM 2556 C C . VAL A 1 330 ? 0.709 5.106 -1.527 1.00 97.50 330 VAL A C 1
ATOM 2558 O O . VAL A 1 330 ? 0.642 6.281 -1.171 1.00 97.50 330 VAL A O 1
ATOM 2561 N N . GLY A 1 331 ? 1.556 4.241 -0.962 1.00 96.12 331 GLY A N 1
ATOM 2562 C CA . GLY A 1 331 ? 2.461 4.546 0.156 1.00 96.12 331 GLY A CA 1
ATOM 2563 C C . GLY A 1 331 ? 3.359 5.746 -0.132 1.00 96.12 331 GLY A C 1
ATOM 2564 O O . GLY A 1 331 ? 3.270 6.755 0.560 1.00 96.12 331 GLY A O 1
ATOM 2565 N N . ALA A 1 332 ? 4.059 5.731 -1.272 1.00 97.19 332 ALA A N 1
ATOM 2566 C CA . ALA A 1 332 ? 4.899 6.845 -1.726 1.00 97.19 332 ALA A CA 1
ATOM 2567 C C . ALA A 1 332 ? 4.150 8.183 -1.911 1.00 97.19 332 ALA A C 1
ATOM 2569 O O . ALA A 1 332 ? 4.775 9.235 -2.020 1.00 97.19 332 ALA A O 1
ATOM 2570 N N . MET A 1 333 ? 2.815 8.177 -1.987 1.00 95.94 333 MET A N 1
ATOM 2571 C CA . MET A 1 333 ? 1.980 9.384 -2.094 1.00 95.94 333 MET A CA 1
ATOM 2572 C C . MET A 1 333 ? 1.450 9.850 -0.732 1.00 95.94 333 MET A C 1
ATOM 2574 O O . MET A 1 333 ? 0.871 10.931 -0.637 1.00 95.94 333 MET A O 1
ATOM 2578 N N . ASN A 1 334 ? 1.629 9.040 0.310 1.00 94.06 334 ASN A N 1
ATOM 2579 C CA . ASN A 1 334 ? 1.024 9.196 1.624 1.00 94.06 334 ASN A CA 1
ATOM 2580 C C . ASN A 1 334 ? 2.061 9.055 2.763 1.00 94.06 334 ASN A C 1
ATOM 2582 O O . ASN A 1 334 ? 1.909 8.195 3.637 1.00 94.06 334 ASN A O 1
ATOM 2586 N N . PRO A 1 335 ? 3.080 9.939 2.799 1.00 87.56 335 PRO A N 1
ATOM 2587 C CA . PRO A 1 335 ? 4.212 9.843 3.729 1.00 87.56 335 PRO A CA 1
ATOM 2588 C C . PRO A 1 335 ? 3.838 10.009 5.214 1.00 87.56 335 PRO A C 1
ATOM 2590 O O . PRO A 1 335 ? 4.615 9.687 6.105 1.00 87.56 335 PRO A O 1
ATOM 2593 N N . ASP A 1 336 ? 2.660 10.567 5.509 1.00 85.81 336 ASP A N 1
ATOM 2594 C CA . ASP A 1 336 ? 2.219 10.853 6.880 1.00 85.81 336 ASP A CA 1
ATOM 2595 C C . ASP A 1 336 ? 1.292 9.770 7.472 1.00 85.81 336 ASP A C 1
ATOM 2597 O O . ASP A 1 336 ? 0.915 9.877 8.644 1.00 85.81 336 ASP A O 1
ATOM 2601 N N . ASP A 1 337 ? 0.887 8.756 6.692 1.00 88.44 337 ASP A N 1
ATOM 2602 C CA . ASP A 1 337 ? 0.017 7.677 7.178 1.00 88.44 337 ASP A CA 1
ATOM 2603 C C . ASP A 1 337 ? 0.443 6.265 6.750 1.00 88.44 337 ASP A C 1
ATOM 2605 O O . ASP A 1 337 ? 0.948 5.525 7.588 1.00 88.44 337 ASP A O 1
ATOM 2609 N N . LEU A 1 338 ? 0.238 5.866 5.496 1.00 91.12 338 LEU A N 1
ATOM 2610 C CA . LEU A 1 338 ? 0.524 4.512 5.019 1.00 91.12 338 LEU A CA 1
ATOM 2611 C C . LEU A 1 338 ? 2.023 4.219 5.025 1.00 91.12 338 LEU A C 1
ATOM 2613 O O . LEU A 1 338 ? 2.424 3.156 5.479 1.00 91.12 338 LEU A O 1
ATOM 2617 N N . ASP A 1 339 ? 2.831 5.184 4.602 1.00 85.62 339 ASP A N 1
ATOM 2618 C CA . ASP A 1 339 ? 4.294 5.110 4.684 1.00 85.62 339 ASP A CA 1
ATOM 2619 C C . ASP A 1 339 ? 4.783 5.065 6.141 1.00 85.62 339 ASP A C 1
ATOM 2621 O O . ASP A 1 339 ? 5.810 4.492 6.455 1.00 85.62 339 ASP A O 1
ATOM 2625 N N . ALA A 1 340 ? 4.011 5.625 7.079 1.00 86.75 340 ALA A N 1
ATOM 2626 C CA . ALA A 1 340 ? 4.398 5.715 8.485 1.00 86.75 340 ALA A CA 1
ATOM 2627 C C . ALA A 1 340 ? 4.111 4.432 9.298 1.00 86.75 340 ALA A C 1
ATOM 2629 O O . ALA A 1 340 ? 4.204 4.442 10.533 1.00 86.75 340 ALA A O 1
ATOM 2630 N N . MET A 1 341 ? 3.700 3.336 8.649 1.00 90.81 341 MET A N 1
ATOM 2631 C CA . MET A 1 341 ? 3.300 2.102 9.333 1.00 90.81 341 MET A CA 1
ATOM 2632 C C . MET A 1 341 ? 4.463 1.418 10.067 1.00 90.81 341 MET A C 1
ATOM 2634 O O . MET A 1 341 ? 4.263 0.905 11.168 1.00 90.81 341 MET A O 1
ATOM 2638 N N . ASP A 1 342 ? 5.676 1.463 9.542 1.00 85.38 342 ASP A N 1
ATOM 2639 C CA . ASP A 1 342 ? 6.888 0.840 10.099 1.00 85.38 342 ASP A CA 1
ATOM 2640 C C . ASP A 1 342 ? 7.711 1.795 11.012 1.00 85.38 342 ASP A C 1
ATOM 2642 O O . ASP A 1 342 ? 8.583 1.396 11.801 1.00 85.38 342 ASP A O 1
ATOM 2646 N N . GLU A 1 343 ? 7.364 3.086 11.041 1.00 89.12 343 GLU A N 1
ATOM 2647 C CA . GLU A 1 343 ? 8.096 4.119 11.790 1.00 89.12 343 GLU A CA 1
ATOM 2648 C C . GLU A 1 343 ? 8.058 3.945 13.323 1.00 89.12 343 GLU A C 1
ATOM 2650 O O . GLU A 1 343 ? 8.744 4.658 14.067 1.00 89.12 343 GLU A O 1
ATOM 2655 N N . SER A 1 344 ? 7.282 2.984 13.841 1.00 95.44 344 SER A N 1
ATOM 2656 C CA . SER A 1 344 ? 7.149 2.708 15.282 1.00 95.44 344 SER A CA 1
ATOM 2657 C C . SER A 1 344 ? 6.634 3.914 16.085 1.00 95.44 344 SER A C 1
ATOM 2659 O O . SER A 1 344 ? 6.981 4.111 17.257 1.00 95.44 344 SER A O 1
ATOM 2661 N N . ILE A 1 345 ? 5.788 4.717 15.441 1.00 96.94 345 ILE A N 1
ATOM 2662 C CA . ILE A 1 345 ? 5.008 5.814 16.012 1.00 96.94 345 ILE A CA 1
ATOM 2663 C C . ILE A 1 345 ? 3.538 5.372 15.972 1.00 96.94 345 ILE A C 1
ATOM 2665 O O . ILE A 1 345 ? 3.095 4.879 14.934 1.00 96.94 345 ILE A O 1
ATOM 2669 N N . PRO A 1 346 ? 2.763 5.511 17.065 1.00 97.56 346 PRO A N 1
ATOM 2670 C CA . PRO A 1 346 ? 1.360 5.132 17.023 1.00 97.56 346 PRO A CA 1
ATOM 2671 C C . PRO A 1 346 ? 0.588 6.102 16.129 1.00 97.56 346 PRO A C 1
ATOM 2673 O O . PRO A 1 346 ? 0.838 7.307 16.131 1.00 97.56 346 PRO A O 1
ATOM 2676 N N . PHE A 1 347 ? -0.409 5.604 15.413 1.00 97.88 347 PHE A N 1
ATOM 2677 C CA . PHE A 1 347 ? -1.363 6.466 14.736 1.00 97.88 347 PHE A CA 1
ATOM 2678 C C . PHE A 1 347 ? -2.144 7.295 15.749 1.00 97.88 347 PHE A C 1
ATOM 2680 O O . PHE A 1 347 ? -2.518 6.813 16.822 1.00 97.88 347 PHE A O 1
ATOM 2687 N N . THR A 1 348 ? -2.42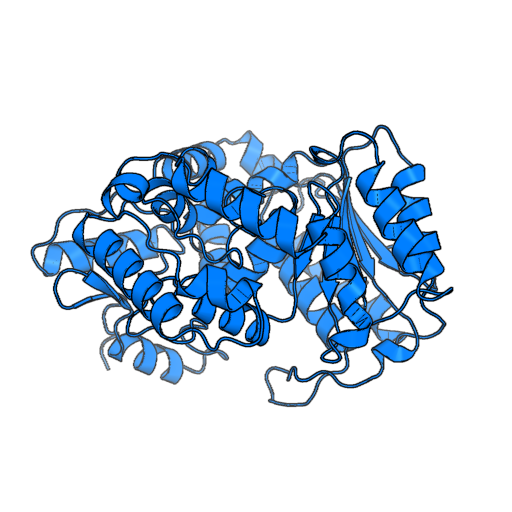5 8.548 15.390 1.00 98.06 348 THR A N 1
ATOM 2688 C CA . THR A 1 348 ? -3.432 9.322 16.116 1.00 98.06 348 THR A CA 1
ATOM 2689 C C . THR A 1 348 ? -4.791 8.659 15.944 1.00 98.06 348 THR A C 1
ATOM 2691 O O . THR A 1 348 ? -5.024 7.917 14.984 1.00 98.06 348 THR A O 1
ATOM 2694 N N . LYS A 1 349 ? -5.729 8.956 16.846 1.00 98.25 349 LYS A N 1
ATOM 2695 C CA . LYS A 1 349 ? -7.100 8.458 16.701 1.00 98.25 349 LYS A CA 1
ATOM 2696 C C . LYS A 1 349 ? -7.701 8.871 15.356 1.00 98.25 349 LYS A C 1
ATOM 2698 O O . LYS A 1 349 ? -8.313 8.046 14.693 1.00 98.25 349 LYS A O 1
ATOM 2703 N N . SER A 1 350 ? -7.481 10.120 14.946 1.00 97.69 350 SER A N 1
ATOM 2704 C CA . SER A 1 350 ? -7.960 10.649 13.665 1.00 97.69 350 SER A CA 1
ATOM 2705 C C . SER A 1 350 ? -7.376 9.883 12.471 1.00 97.69 350 SER A C 1
ATOM 2707 O O . SER A 1 350 ? -8.122 9.447 11.596 1.00 97.69 350 SER A O 1
ATOM 2709 N N . THR A 1 351 ? -6.058 9.642 12.452 1.00 97.19 351 THR A N 1
ATOM 2710 C CA . THR A 1 351 ? -5.415 8.857 11.387 1.00 97.19 351 THR A CA 1
ATOM 2711 C C . THR A 1 351 ? -5.940 7.423 11.359 1.00 97.19 351 THR A C 1
ATOM 2713 O O . THR A 1 351 ? -6.301 6.936 10.292 1.00 97.19 351 THR A O 1
ATOM 2716 N N . LEU A 1 352 ? -6.065 6.759 12.513 1.00 97.88 352 LEU A N 1
ATOM 2717 C CA . LEU A 1 352 ? -6.589 5.392 12.585 1.00 97.88 352 LEU A CA 1
ATOM 2718 C C . LEU A 1 352 ? -8.054 5.304 12.124 1.00 97.88 352 LEU A C 1
ATOM 2720 O O . LEU A 1 352 ? -8.411 4.384 11.388 1.00 97.88 352 LEU A O 1
ATOM 2724 N N . ASP A 1 353 ? -8.893 6.260 12.534 1.00 98.25 353 ASP A N 1
ATOM 2725 C CA . ASP A 1 353 ? -10.289 6.360 12.098 1.00 98.25 353 ASP A CA 1
ATOM 2726 C C . ASP A 1 353 ? -10.375 6.521 10.574 1.00 98.25 353 ASP A C 1
ATOM 2728 O O . ASP A 1 353 ? -11.186 5.867 9.919 1.00 98.25 353 ASP A O 1
ATOM 2732 N N . ASN A 1 354 ? -9.511 7.357 9.993 1.00 97.25 354 ASN A N 1
ATOM 2733 C CA . ASN A 1 354 ? -9.441 7.555 8.548 1.00 97.25 354 ASN A CA 1
ATOM 2734 C C . ASN A 1 354 ? -8.976 6.293 7.818 1.00 97.25 354 ASN A C 1
ATOM 2736 O O . ASN A 1 354 ? -9.647 5.882 6.881 1.00 97.25 354 ASN A O 1
ATOM 2740 N N . LEU A 1 355 ? -7.906 5.639 8.278 1.00 97.06 355 LEU A N 1
ATOM 2741 C CA . LEU A 1 355 ? -7.373 4.427 7.649 1.00 97.06 355 LEU A CA 1
ATOM 2742 C C . LEU A 1 355 ? -8.376 3.265 7.671 1.00 97.06 355 LEU A C 1
ATOM 2744 O O . LEU A 1 355 ? -8.526 2.557 6.680 1.00 97.06 355 LEU A O 1
ATOM 2748 N N . LEU A 1 356 ? -9.081 3.063 8.789 1.00 97.94 356 LEU A N 1
ATOM 2749 C CA . LEU A 1 356 ? -10.050 1.966 8.931 1.00 97.94 356 LEU A CA 1
ATOM 2750 C C . LEU A 1 356 ? -11.460 2.326 8.443 1.00 97.94 356 LEU A C 1
ATOM 2752 O O . LEU A 1 356 ? -12.289 1.442 8.232 1.00 97.94 356 LEU A O 1
ATOM 2756 N N . GLY A 1 357 ? -11.722 3.614 8.246 1.00 97.75 357 GLY A N 1
ATOM 2757 C CA . GLY A 1 357 ? -12.953 4.162 7.690 1.00 97.75 357 GLY A CA 1
ATOM 2758 C C . GLY A 1 357 ? -14.112 4.318 8.669 1.00 97.75 357 GLY A C 1
ATOM 2759 O O . GLY A 1 357 ? -15.221 4.660 8.269 1.00 97.75 357 GLY A O 1
ATOM 2760 N N . ILE A 1 358 ? -13.882 4.098 9.962 1.00 98.31 358 ILE A N 1
ATOM 2761 C CA . ILE A 1 358 ? -14.900 4.182 11.016 1.00 98.31 358 ILE A CA 1
ATOM 2762 C C . ILE A 1 358 ? -14.389 5.008 12.192 1.00 98.31 358 ILE A C 1
ATOM 2764 O O . ILE A 1 358 ? -13.196 5.012 12.481 1.00 98.31 358 ILE A O 1
ATOM 2768 N N . GLN A 1 359 ? -15.290 5.678 12.907 1.00 98.31 359 GLN A N 1
ATOM 2769 C CA . GLN A 1 359 ? -14.918 6.416 14.113 1.00 98.31 359 GLN A CA 1
ATOM 2770 C C . GLN A 1 359 ? -14.843 5.472 15.308 1.00 98.31 359 GLN A C 1
ATOM 2772 O O . GLN A 1 359 ? -15.859 4.985 15.809 1.00 98.31 359 GLN A O 1
ATOM 2777 N N . HIS A 1 360 ? -13.637 5.237 15.812 1.00 97.88 360 HIS A N 1
ATOM 2778 C CA . HIS A 1 360 ? -13.456 4.458 17.025 1.00 97.88 360 HIS A CA 1
ATOM 2779 C C . HIS A 1 360 ? -13.957 5.247 18.237 1.00 97.88 360 HIS A C 1
ATOM 2781 O O . HIS A 1 360 ? -13.796 6.466 18.325 1.00 97.88 360 HIS A O 1
ATOM 2787 N N . ASN A 1 361 ? -14.529 4.550 19.217 1.00 96.81 361 ASN A N 1
ATOM 2788 C CA . ASN A 1 361 ? -14.692 5.118 20.552 1.00 96.81 361 ASN A CA 1
ATOM 2789 C C . ASN A 1 361 ? -13.346 5.140 21.298 1.00 96.81 361 ASN A C 1
ATOM 2791 O O . ASN A 1 361 ? -12.347 4.569 20.845 1.00 96.81 361 ASN A O 1
ATOM 2795 N N . GLU A 1 362 ? -13.317 5.800 22.455 1.00 97.31 362 GLU A N 1
ATOM 2796 C CA . GLU A 1 362 ? -12.096 5.912 23.254 1.00 97.31 362 GLU A CA 1
ATOM 2797 C C . GLU A 1 362 ? -11.572 4.536 23.692 1.00 97.31 362 GLU A C 1
ATOM 2799 O O . GLU A 1 362 ? -10.367 4.310 23.673 1.00 97.31 362 GLU A O 1
ATOM 2804 N N . GLU A 1 363 ? -12.446 3.583 24.027 1.00 97.75 363 GLU A N 1
ATOM 2805 C CA . GLU A 1 363 ? -12.039 2.239 24.445 1.00 97.75 363 GLU A CA 1
ATOM 2806 C C . GLU A 1 363 ? -11.346 1.455 23.326 1.00 97.75 363 GLU A C 1
ATOM 2808 O O . GLU A 1 363 ? -10.338 0.792 23.577 1.00 97.75 363 GLU A O 1
ATOM 2813 N N . SER A 1 364 ? -11.852 1.534 22.093 1.00 97.94 364 SER A N 1
ATOM 2814 C CA . SER A 1 364 ? -11.259 0.850 20.936 1.00 97.94 364 SER A CA 1
ATOM 2815 C C . SER A 1 364 ? -9.927 1.483 20.545 1.00 97.94 364 SER A C 1
ATOM 2817 O O . SER A 1 364 ? -8.963 0.770 20.268 1.00 97.94 364 SER A O 1
ATOM 2819 N N . TYR A 1 365 ? -9.835 2.813 20.599 1.00 98.62 365 TYR A N 1
ATOM 2820 C CA . TYR A 1 365 ? -8.573 3.504 20.356 1.00 98.62 365 TYR A CA 1
ATOM 2821 C C . TYR A 1 365 ? -7.539 3.227 21.462 1.00 98.62 365 TYR A C 1
ATOM 2823 O O . TYR A 1 365 ? -6.378 2.931 21.180 1.00 98.62 365 TYR A O 1
ATOM 2831 N N . ARG A 1 366 ? -7.957 3.218 22.733 1.00 98.50 366 ARG A N 1
ATOM 2832 C CA . ARG A 1 366 ? -7.112 2.821 23.870 1.00 98.50 366 ARG A CA 1
ATOM 2833 C C . ARG A 1 366 ? -6.635 1.378 23.751 1.00 98.50 366 ARG A C 1
ATOM 2835 O O . ARG A 1 366 ? -5.490 1.093 24.090 1.00 98.50 366 ARG A O 1
ATOM 2842 N N . HIS A 1 367 ? -7.484 0.474 23.265 1.00 98.62 367 HIS A N 1
ATOM 2843 C CA . HIS A 1 367 ? -7.099 -0.905 22.957 1.00 98.62 367 HIS A CA 1
ATOM 2844 C C . HIS A 1 367 ? -5.981 -0.959 21.912 1.00 98.62 367 HIS A C 1
ATOM 2846 O O . HIS A 1 367 ? -4.986 -1.647 22.139 1.00 98.62 367 HIS A O 1
ATOM 2852 N N . TYR A 1 368 ? -6.098 -0.184 20.829 1.00 98.69 368 TYR A N 1
ATOM 2853 C CA . TYR A 1 368 ? -5.022 -0.043 19.847 1.00 98.69 368 TYR A CA 1
ATOM 2854 C C . TYR A 1 368 ? -3.727 0.476 20.472 1.00 98.69 368 TYR A C 1
ATOM 2856 O O . TYR A 1 368 ? -2.699 -0.199 20.407 1.00 98.69 368 TYR A O 1
ATOM 2864 N N . PHE A 1 369 ? -3.797 1.606 21.171 1.00 98.69 369 PHE A N 1
ATOM 2865 C CA . PHE A 1 369 ? -2.625 2.240 21.767 1.00 98.69 369 PHE A CA 1
ATOM 2866 C C . PHE A 1 369 ? -1.914 1.338 22.790 1.00 98.69 369 PHE A C 1
ATOM 2868 O O . PHE A 1 369 ? -0.686 1.308 22.861 1.00 98.69 369 PHE A O 1
ATOM 2875 N N . ASN A 1 370 ? -2.671 0.568 23.576 1.00 98.56 370 ASN A N 1
ATOM 2876 C CA . ASN A 1 370 ? -2.105 -0.369 24.544 1.00 98.56 370 ASN A CA 1
ATOM 2877 C C . ASN A 1 370 ? -1.354 -1.520 23.861 1.00 98.56 370 ASN A C 1
ATOM 2879 O O . ASN A 1 370 ? -0.258 -1.860 24.302 1.00 98.56 370 ASN A O 1
ATOM 2883 N N . LEU A 1 371 ? -1.912 -2.109 22.795 1.00 98.50 371 LEU A N 1
ATOM 2884 C CA . LEU A 1 371 ? -1.243 -3.189 22.059 1.00 98.50 371 LEU A CA 1
ATOM 2885 C C . LEU A 1 371 ? -0.040 -2.688 21.251 1.00 98.50 371 LEU A C 1
ATOM 2887 O O . LEU A 1 371 ? 0.946 -3.413 21.129 1.00 98.50 371 LEU A O 1
ATOM 2891 N N . PHE A 1 372 ? -0.083 -1.445 20.769 1.00 98.38 372 PHE A N 1
ATOM 2892 C CA . PHE A 1 372 ? 1.086 -0.750 20.237 1.00 98.38 372 PHE A CA 1
ATOM 2893 C C . PHE A 1 372 ? 2.187 -0.622 21.307 1.00 98.38 372 PHE A C 1
ATOM 2895 O O . PHE A 1 372 ? 3.325 -1.043 21.098 1.00 98.38 372 PHE A O 1
ATOM 2902 N N . ALA A 1 373 ? 1.855 -0.098 22.493 1.00 98.12 373 ALA A N 1
ATOM 2903 C CA . ALA A 1 373 ? 2.821 0.085 23.578 1.00 98.12 373 ALA A CA 1
ATOM 2904 C C . ALA A 1 373 ? 3.402 -1.252 24.072 1.00 98.12 373 ALA A C 1
ATOM 2906 O O . ALA A 1 373 ? 4.594 -1.335 24.383 1.00 98.12 373 ALA A O 1
ATOM 2907 N N . GLU A 1 374 ? 2.583 -2.307 24.111 1.00 98.19 374 GLU A N 1
ATOM 2908 C CA . GLU A 1 374 ? 3.024 -3.673 24.393 1.00 98.19 374 GLU A CA 1
ATOM 2909 C C . GLU A 1 374 ? 4.048 -4.147 23.352 1.00 98.19 374 GLU A C 1
ATOM 2911 O O . GLU A 1 374 ? 5.128 -4.604 23.737 1.00 98.19 374 GLU A O 1
ATOM 2916 N N . ALA A 1 375 ? 3.763 -3.984 22.056 1.00 97.56 375 ALA A N 1
ATOM 2917 C CA . ALA A 1 375 ? 4.684 -4.345 20.980 1.00 97.56 375 ALA A CA 1
ATOM 2918 C C . ALA A 1 375 ? 6.024 -3.604 21.107 1.00 97.56 375 ALA A C 1
ATOM 2920 O O . ALA A 1 375 ? 7.077 -4.244 21.123 1.00 97.56 375 ALA A O 1
ATOM 2921 N N . GLN A 1 376 ? 5.995 -2.288 21.356 1.00 97.38 376 GLN A N 1
ATOM 2922 C CA . GLN A 1 376 ? 7.216 -1.507 21.576 1.00 97.38 376 GLN A CA 1
ATOM 2923 C C . GLN A 1 376 ? 7.995 -1.962 22.814 1.00 97.38 376 GLN A C 1
ATOM 2925 O O . GLN A 1 376 ? 9.222 -2.022 22.786 1.00 97.38 376 GLN A O 1
ATOM 2930 N N . SER A 1 377 ? 7.315 -2.344 23.899 1.00 96.62 377 SER A N 1
ATOM 2931 C CA . SER A 1 377 ? 7.977 -2.848 25.111 1.00 96.62 377 SER A CA 1
ATOM 2932 C C . SER A 1 377 ? 8.666 -4.207 24.904 1.00 96.62 377 SER A C 1
ATOM 2934 O O . SER A 1 377 ? 9.743 -4.456 25.472 1.00 96.62 377 SER A O 1
ATOM 2936 N N . ASN A 1 378 ? 8.067 -5.043 24.050 1.00 96.62 378 ASN A N 1
ATOM 2937 C CA . ASN A 1 378 ? 8.513 -6.388 23.694 1.00 96.62 378 ASN A CA 1
ATOM 2938 C C . ASN A 1 378 ? 9.489 -6.411 22.507 1.00 96.62 378 ASN A C 1
ATOM 2940 O O . ASN A 1 378 ? 10.035 -7.475 22.211 1.00 96.62 378 ASN A O 1
ATOM 2944 N N . ARG A 1 379 ? 9.737 -5.266 21.854 1.00 95.44 379 ARG A N 1
ATOM 2945 C CA . ARG A 1 379 ? 10.684 -5.141 20.740 1.00 95.44 379 ARG A CA 1
ATOM 2946 C C . ARG A 1 379 ? 12.046 -5.725 21.119 1.00 95.44 379 ARG A C 1
ATOM 2948 O O . ARG A 1 379 ? 12.639 -5.372 22.147 1.00 95.44 379 ARG A O 1
ATOM 2955 N N . LYS A 1 380 ? 12.556 -6.610 20.263 1.00 96.38 380 LYS A N 1
ATOM 2956 C CA . LYS A 1 380 ? 13.935 -7.093 20.330 1.00 96.38 380 LYS A CA 1
ATOM 2957 C C . LYS A 1 380 ? 14.865 -5.943 19.942 1.00 96.38 380 LYS A C 1
ATOM 2959 O O . LYS A 1 380 ? 14.631 -5.278 18.947 1.00 96.38 380 LYS A O 1
ATOM 2964 N N . VAL A 1 381 ? 15.884 -5.687 20.757 1.00 96.06 381 VAL A N 1
ATOM 2965 C CA . VAL A 1 381 ? 16.851 -4.613 20.499 1.00 96.06 381 VAL A CA 1
ATOM 2966 C C . VAL A 1 381 ? 18.025 -5.203 19.734 1.00 96.06 381 VAL A C 1
ATOM 2968 O O . VAL A 1 381 ? 18.796 -5.963 20.322 1.00 96.06 381 VAL A O 1
ATOM 2971 N N . GLU A 1 382 ? 18.142 -4.873 18.451 1.00 94.56 382 GLU A N 1
ATOM 2972 C CA . GLU A 1 382 ? 19.230 -5.348 17.586 1.00 94.56 382 GLU A CA 1
ATOM 2973 C C . GLU A 1 382 ? 20.265 -4.249 17.331 1.00 94.56 382 GLU A C 1
ATOM 2975 O O . GLU A 1 382 ? 21.450 -4.539 17.172 1.00 94.56 382 GLU A O 1
ATOM 2980 N N . GLY A 1 383 ? 19.852 -2.983 17.438 1.00 93.69 383 GLY A N 1
ATOM 2981 C CA . GLY A 1 383 ? 20.747 -1.835 17.342 1.00 93.69 383 GLY A CA 1
ATOM 2982 C C . GLY A 1 383 ? 20.317 -0.610 18.159 1.00 93.69 383 GLY A C 1
ATOM 2983 O O . GLY A 1 383 ? 19.331 -0.639 18.906 1.00 93.69 383 GLY A O 1
ATOM 2984 N N . PRO A 1 384 ? 21.065 0.504 18.034 1.00 94.50 384 PRO A N 1
ATOM 2985 C CA . PRO A 1 384 ? 20.747 1.766 18.703 1.00 94.50 384 PRO A CA 1
ATOM 2986 C C . PRO A 1 384 ? 19.356 2.315 18.353 1.00 94.50 384 PRO A C 1
ATOM 2988 O O . PRO A 1 384 ? 18.670 2.820 19.244 1.00 94.50 384 PRO A O 1
ATOM 2991 N N . MET A 1 385 ? 18.921 2.171 17.095 1.00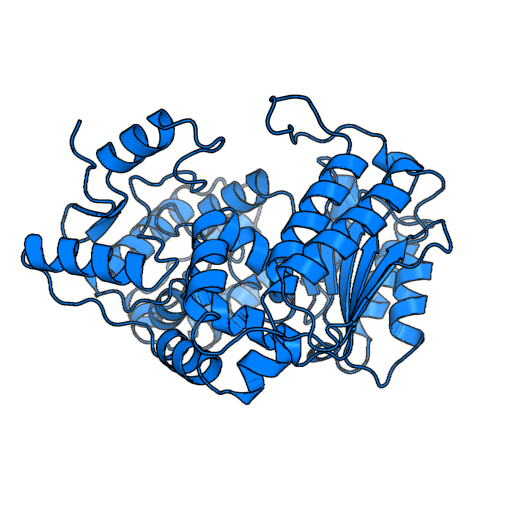 92.69 385 MET A N 1
ATOM 2992 C CA . MET A 1 385 ? 17.596 2.612 16.639 1.00 92.69 385 MET A CA 1
ATOM 2993 C C . MET A 1 385 ? 16.471 1.832 17.326 1.00 92.69 385 MET A C 1
ATOM 2995 O O . MET A 1 385 ? 15.552 2.446 17.867 1.00 92.69 385 MET A O 1
ATOM 2999 N N . ASP A 1 386 ? 16.570 0.503 17.423 1.00 93.44 386 ASP A N 1
ATOM 3000 C CA . ASP A 1 386 ? 15.583 -0.297 18.163 1.00 93.44 386 ASP A CA 1
ATOM 3001 C C . ASP A 1 386 ? 15.548 0.046 19.644 1.00 93.44 386 ASP A C 1
ATOM 3003 O O . ASP A 1 386 ? 14.484 0.051 20.267 1.00 93.44 386 ASP A O 1
ATOM 3007 N N . ASN A 1 387 ? 16.712 0.335 20.228 1.00 95.81 387 ASN A N 1
ATOM 3008 C CA . ASN A 1 387 ? 16.776 0.761 21.614 1.00 95.81 387 ASN A CA 1
ATOM 3009 C C . ASN A 1 387 ? 16.045 2.099 21.811 1.00 95.81 387 ASN A C 1
ATOM 3011 O O . ASN A 1 387 ? 15.332 2.278 22.803 1.00 95.81 387 ASN A O 1
ATOM 3015 N N . LEU A 1 388 ? 16.172 3.029 20.857 1.00 95.88 388 LEU A N 1
ATOM 3016 C CA . LEU A 1 388 ? 15.421 4.282 20.859 1.00 95.88 388 LEU A CA 1
ATOM 3017 C C . LEU A 1 388 ? 13.911 4.022 20.709 1.00 95.88 388 LEU A C 1
ATOM 3019 O O . LEU A 1 388 ? 13.151 4.463 21.571 1.00 95.88 388 LEU A O 1
ATOM 3023 N N . LYS A 1 389 ? 13.488 3.242 19.701 1.00 95.00 389 LYS A N 1
ATOM 3024 C CA . LYS A 1 389 ? 12.084 2.828 19.477 1.00 95.00 389 LYS A CA 1
ATOM 3025 C C . LYS A 1 389 ? 11.470 2.217 20.751 1.00 95.00 389 LYS A C 1
ATOM 3027 O O . LYS A 1 389 ? 10.430 2.663 21.229 1.00 95.00 389 LYS A O 1
ATOM 3032 N N . ARG A 1 390 ? 12.165 1.262 21.382 1.00 96.31 390 ARG A N 1
ATOM 3033 C CA . ARG A 1 390 ? 11.725 0.559 22.603 1.00 96.31 390 ARG A CA 1
ATOM 3034 C C . ARG A 1 390 ? 11.666 1.440 23.853 1.00 96.31 390 ARG A C 1
ATOM 3036 O O . ARG A 1 390 ? 10.821 1.227 24.730 1.00 96.31 390 ARG A O 1
ATOM 3043 N N . SER A 1 391 ? 12.607 2.370 24.003 1.00 96.31 391 SER A N 1
ATOM 3044 C CA . SER A 1 391 ? 12.692 3.244 25.184 1.00 96.31 391 SER A CA 1
ATOM 3045 C C . SER A 1 391 ? 11.728 4.427 25.119 1.00 96.31 391 SER A C 1
ATOM 3047 O O . SER A 1 391 ? 11.372 4.968 26.170 1.00 96.31 391 SER A O 1
ATOM 3049 N N . MET A 1 392 ? 11.253 4.781 23.922 1.00 97.00 392 MET A N 1
ATOM 3050 C CA . MET A 1 392 ? 10.285 5.851 23.736 1.00 97.00 392 MET A CA 1
ATOM 3051 C C . MET A 1 392 ? 8.974 5.553 24.475 1.00 97.00 392 MET A C 1
ATOM 3053 O O . MET A 1 392 ? 8.484 4.420 24.540 1.00 97.00 392 MET A O 1
ATOM 3057 N N . ARG A 1 393 ? 8.414 6.588 25.104 1.00 97.38 393 ARG A N 1
ATOM 3058 C CA . ARG A 1 393 ? 7.141 6.524 25.825 1.00 97.38 393 ARG A CA 1
ATOM 3059 C C . ARG A 1 393 ? 6.220 7.583 25.259 1.00 97.38 393 ARG A C 1
ATOM 3061 O O . ARG A 1 393 ? 6.445 8.775 25.434 1.00 97.38 393 ARG A O 1
ATOM 3068 N N . TRP A 1 394 ? 5.189 7.115 24.578 1.00 97.62 394 TRP A N 1
ATOM 3069 C CA . TRP A 1 394 ? 4.211 7.962 23.923 1.00 97.62 394 TRP A CA 1
ATOM 3070 C C . TRP A 1 394 ? 3.110 8.360 24.903 1.00 97.62 394 TRP A C 1
ATOM 3072 O O . TRP A 1 394 ? 2.633 7.540 25.691 1.00 97.62 394 TRP A O 1
ATOM 3082 N N . ASN A 1 395 ? 2.700 9.626 24.863 1.00 98.31 395 ASN A N 1
ATOM 3083 C CA . ASN A 1 395 ? 1.596 10.117 25.674 1.00 98.31 395 ASN A CA 1
ATOM 3084 C C . ASN A 1 395 ? 0.270 9.823 24.966 1.00 98.31 395 ASN A C 1
ATOM 3086 O O . ASN A 1 395 ? -0.006 10.381 23.912 1.00 98.31 395 ASN A O 1
ATOM 3090 N N . TYR A 1 396 ? -0.566 8.978 25.566 1.00 98.50 396 TYR A N 1
ATOM 3091 C CA . TYR A 1 396 ? -1.866 8.604 25.005 1.00 98.50 396 TYR A CA 1
ATOM 3092 C C . TYR A 1 396 ? -2.749 9.806 24.629 1.00 98.50 396 TYR A C 1
ATOM 3094 O O . TYR A 1 396 ? -3.378 9.795 23.573 1.00 98.50 396 TYR A O 1
ATOM 3102 N N . ASN A 1 397 ? -2.793 10.845 25.470 1.00 98.50 397 ASN A N 1
ATOM 3103 C CA . ASN A 1 397 ? -3.673 11.993 25.248 1.00 98.50 397 ASN A CA 1
ATOM 3104 C C . ASN A 1 397 ? -3.229 12.831 24.046 1.00 98.50 397 ASN A C 1
ATOM 3106 O O . ASN A 1 397 ? -4.089 13.338 23.329 1.00 98.50 397 ASN A O 1
ATOM 3110 N N . ASP A 1 398 ? -1.921 12.927 23.791 1.00 98.44 398 ASP A N 1
ATOM 3111 C CA . ASP A 1 398 ? -1.401 13.663 22.636 1.00 98.44 398 ASP A CA 1
ATOM 3112 C C . ASP A 1 398 ? -1.908 13.030 21.331 1.00 98.44 398 ASP A C 1
ATOM 3114 O O . ASP A 1 398 ? -2.435 13.725 20.468 1.00 98.44 398 ASP A O 1
ATOM 3118 N N . PHE A 1 399 ? -1.846 11.698 21.216 1.00 98.25 399 PHE A N 1
ATOM 3119 C CA . PHE A 1 399 ? -2.324 10.983 20.026 1.00 98.25 399 PHE A CA 1
ATOM 3120 C C . PHE A 1 399 ? -3.852 10.852 19.961 1.00 98.25 399 PHE A C 1
ATOM 3122 O O . PHE A 1 399 ? -4.414 10.679 18.881 1.00 98.25 399 PHE A O 1
ATOM 3129 N N . LEU A 1 400 ? -4.543 10.929 21.101 1.00 98.38 400 LEU A N 1
ATOM 3130 C CA . LEU A 1 400 ? -6.004 10.985 21.129 1.00 98.38 400 LEU A CA 1
ATOM 3131 C C . LEU A 1 400 ? -6.534 12.300 20.532 1.00 98.38 400 LEU A C 1
ATOM 3133 O O . LEU A 1 400 ? -7.591 12.294 19.905 1.00 98.38 400 LEU A O 1
ATOM 3137 N N . GLN A 1 401 ? -5.829 13.414 20.757 1.00 98.06 401 GLN A N 1
ATOM 3138 C CA . GLN A 1 401 ? -6.297 14.764 20.418 1.00 98.06 401 GLN A CA 1
ATOM 3139 C C . GLN A 1 401 ? -5.705 15.320 19.121 1.00 98.06 401 GLN A C 1
ATOM 3141 O O . GLN A 1 401 ? -6.372 16.094 18.436 1.00 98.06 401 GLN A O 1
ATOM 3146 N N . ALA A 1 402 ? -4.458 14.975 18.792 1.00 97.75 402 ALA A N 1
ATOM 3147 C CA . ALA A 1 402 ? -3.794 15.512 17.614 1.00 97.75 402 ALA A CA 1
ATOM 3148 C C . ALA A 1 402 ? -4.440 14.984 16.316 1.00 97.75 402 ALA A C 1
ATOM 3150 O O . ALA A 1 402 ? -4.699 13.783 16.206 1.00 97.75 402 ALA A O 1
ATOM 3151 N N . PRO A 1 403 ? -4.638 15.839 15.295 1.00 95.94 403 PRO A N 1
ATOM 3152 C CA . PRO A 1 403 ? -5.077 15.390 13.976 1.00 95.94 403 PRO A CA 1
ATOM 3153 C C . PRO A 1 403 ? -4.072 14.438 13.318 1.00 95.94 403 PRO A C 1
ATOM 3155 O O . PRO A 1 403 ? -4.468 13.412 12.776 1.00 95.94 403 PRO A O 1
ATOM 3158 N N . LEU A 1 404 ? -2.775 14.756 13.407 1.00 95.38 404 LEU A N 1
ATOM 3159 C CA . LEU A 1 404 ? -1.674 14.008 12.794 1.00 95.38 404 LEU A CA 1
ATOM 3160 C C . LEU A 1 404 ? -0.514 13.841 13.779 1.00 95.38 404 LEU A C 1
ATOM 3162 O O . LEU A 1 404 ? -0.241 14.733 14.586 1.00 95.38 404 LEU A O 1
ATOM 3166 N N . ALA A 1 405 ? 0.212 12.727 13.674 1.00 96.12 405 ALA A N 1
ATOM 3167 C CA . ALA A 1 405 ? 1.339 12.427 14.558 1.00 96.12 405 ALA A CA 1
ATOM 3168 C C . ALA A 1 405 ? 2.495 13.427 14.388 1.00 96.12 405 ALA A C 1
ATOM 3170 O O . ALA A 1 405 ? 3.130 13.811 15.368 1.00 96.12 405 ALA A O 1
ATOM 3171 N N . SER A 1 406 ? 2.720 13.929 13.170 1.00 94.81 406 SER A N 1
ATOM 3172 C CA . SER A 1 406 ? 3.744 14.939 12.862 1.00 94.81 406 SER A CA 1
ATOM 3173 C C . SER A 1 406 ? 3.538 16.278 13.590 1.00 94.81 406 SER A C 1
ATOM 3175 O O . SER A 1 406 ? 4.476 17.071 13.698 1.00 94.81 406 SER A O 1
ATOM 3177 N N . GLN A 1 407 ? 2.345 16.526 14.144 1.00 96.50 407 GLN A N 1
ATOM 3178 C CA . GLN A 1 407 ? 2.028 17.712 14.949 1.00 96.50 407 GLN A CA 1
ATOM 3179 C C . GLN A 1 407 ? 2.348 17.533 16.445 1.00 96.50 407 GLN A C 1
ATOM 3181 O O . GLN A 1 407 ? 2.264 18.492 17.212 1.00 96.50 407 GLN A O 1
ATOM 3186 N N . ILE A 1 408 ? 2.733 16.329 16.878 1.00 97.38 408 ILE A N 1
ATOM 3187 C CA . ILE A 1 408 ? 3.080 16.028 18.270 1.00 97.38 408 ILE A CA 1
ATOM 3188 C C . ILE A 1 408 ? 4.572 16.307 18.487 1.00 97.38 408 ILE A C 1
ATOM 3190 O O . ILE A 1 408 ? 5.433 15.704 17.848 1.00 97.38 408 ILE A O 1
ATOM 3194 N N . ALA A 1 409 ? 4.908 17.181 19.441 1.00 98.12 409 ALA A N 1
ATOM 3195 C CA . ALA A 1 409 ? 6.296 17.584 19.704 1.00 98.12 409 ALA A CA 1
ATOM 3196 C C . ALA A 1 409 ? 7.229 16.393 20.014 1.00 98.12 409 ALA A C 1
ATOM 3198 O O . ALA A 1 409 ? 8.368 16.353 19.553 1.00 98.12 409 ALA A O 1
ATOM 3199 N N . ALA A 1 410 ? 6.733 15.393 20.750 1.00 97.81 410 ALA A N 1
ATOM 3200 C CA . ALA A 1 410 ? 7.490 14.179 21.058 1.00 97.81 410 ALA A CA 1
ATOM 3201 C C . ALA A 1 410 ? 7.817 13.345 19.803 1.00 97.81 410 ALA A C 1
ATOM 3203 O O . ALA A 1 410 ? 8.879 12.731 19.739 1.00 97.81 410 ALA A O 1
ATOM 3204 N N . VAL A 1 411 ? 6.931 13.346 18.799 1.00 96.81 411 VAL A N 1
ATOM 3205 C CA . VAL A 1 411 ? 7.158 12.676 17.509 1.00 96.81 411 VAL A CA 1
ATOM 3206 C C . VAL A 1 411 ? 8.231 13.409 16.711 1.00 96.81 411 VAL A C 1
ATOM 3208 O O . VAL A 1 411 ? 9.129 12.772 16.169 1.00 96.81 411 VAL A O 1
ATOM 3211 N N . GLN A 1 412 ? 8.196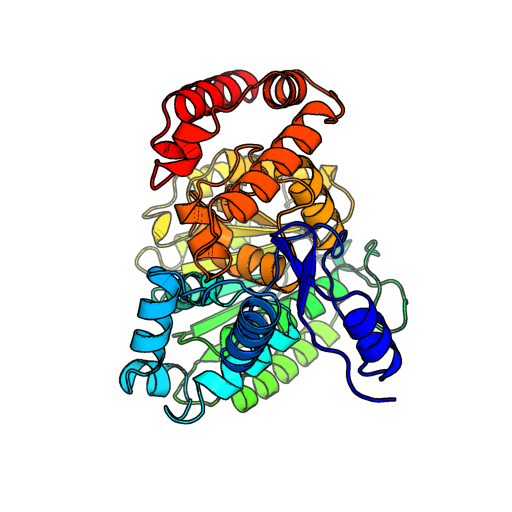 14.743 16.686 1.00 96.50 412 GLN A N 1
ATOM 3212 C CA . GLN A 1 412 ? 9.207 15.552 15.997 1.00 96.50 412 GLN A CA 1
ATOM 3213 C C . GLN A 1 412 ? 10.612 15.341 16.585 1.00 96.50 412 GLN A C 1
ATOM 3215 O O . GLN A 1 412 ? 11.566 15.135 15.835 1.00 96.50 412 GLN A O 1
ATOM 3220 N N . ASP A 1 413 ? 10.739 15.333 17.918 1.00 97.38 413 ASP A N 1
ATOM 3221 C CA . ASP A 1 413 ? 12.002 15.032 18.613 1.00 97.38 413 ASP A CA 1
ATOM 3222 C C . ASP A 1 413 ? 12.491 13.607 18.306 1.00 97.38 413 ASP A C 1
ATOM 3224 O O . ASP A 1 413 ? 13.662 13.390 17.993 1.00 97.38 413 ASP A O 1
ATOM 3228 N N . PHE A 1 414 ? 11.582 12.629 18.329 1.00 96.06 414 PHE A N 1
ATOM 3229 C CA . PHE A 1 414 ? 11.896 11.242 17.999 1.00 96.06 414 PHE A CA 1
ATOM 3230 C C . PHE A 1 414 ? 12.392 11.077 16.553 1.00 96.06 414 PHE A C 1
ATOM 3232 O O . PHE A 1 414 ? 13.472 10.518 16.351 1.00 96.06 414 PHE A O 1
ATOM 3239 N N . LYS A 1 415 ? 11.679 11.631 15.560 1.00 94.06 415 LYS A N 1
ATOM 3240 C CA . LYS A 1 415 ? 12.114 11.621 14.151 1.00 94.06 415 LYS A CA 1
ATOM 3241 C C . LYS A 1 415 ? 13.455 12.342 13.971 1.00 94.06 415 LYS A C 1
ATOM 3243 O O . LYS A 1 415 ? 14.299 11.888 13.204 1.00 94.06 415 LYS A O 1
ATOM 3248 N N . GLY A 1 416 ? 13.691 13.431 14.707 1.00 95.06 416 GLY A N 1
ATOM 3249 C CA . GLY A 1 416 ? 14.982 14.124 14.725 1.00 95.06 416 GLY A CA 1
ATOM 3250 C C . GLY A 1 416 ? 16.131 13.226 15.195 1.00 95.06 416 GLY A C 1
ATOM 3251 O O . GLY A 1 416 ? 17.177 13.182 14.551 1.00 95.06 416 GLY A O 1
ATOM 3252 N N . LYS A 1 417 ? 15.923 12.458 16.271 1.00 95.38 417 LYS A N 1
ATOM 3253 C CA . LYS A 1 417 ? 16.922 11.508 16.791 1.00 95.38 417 LYS A CA 1
ATOM 3254 C C . LYS A 1 417 ? 17.191 10.352 15.832 1.00 95.38 417 LYS A C 1
ATOM 3256 O O . LYS A 1 417 ? 18.355 10.004 15.651 1.00 95.38 417 LYS A O 1
ATOM 3261 N N . LEU A 1 418 ? 16.155 9.798 15.196 1.00 90.81 418 LEU A N 1
ATOM 3262 C CA . LEU A 1 418 ? 16.325 8.750 14.183 1.00 90.81 418 LEU A CA 1
ATOM 3263 C C . LEU A 1 418 ? 17.207 9.236 13.027 1.00 90.81 418 LEU A C 1
ATOM 3265 O O . LEU A 1 418 ? 18.189 8.579 12.697 1.00 90.81 418 LEU A O 1
ATOM 3269 N N . LYS A 1 419 ? 16.955 10.447 12.511 1.00 88.81 419 LYS A N 1
ATOM 3270 C CA . LYS A 1 419 ? 17.775 11.045 11.443 1.00 88.81 419 LYS A CA 1
ATOM 3271 C C . LYS A 1 419 ? 19.244 11.216 11.831 1.00 88.81 419 LYS A C 1
ATOM 3273 O O . LYS A 1 419 ? 20.117 11.046 10.993 1.00 88.81 419 LYS A O 1
ATOM 3278 N N . THR A 1 420 ? 19.532 11.535 13.095 1.00 91.38 420 THR A N 1
ATOM 3279 C CA . THR A 1 420 ? 20.922 11.639 13.583 1.00 91.38 420 THR A CA 1
ATOM 3280 C C . THR A 1 420 ? 21.607 10.294 13.822 1.00 91.38 420 THR A C 1
ATOM 3282 O O . THR A 1 420 ? 22.812 10.277 14.042 1.00 91.38 420 THR A O 1
ATOM 3285 N N . MET A 1 421 ? 20.850 9.193 13.855 1.00 87.00 421 MET A N 1
ATOM 3286 C CA . MET A 1 421 ? 21.378 7.839 14.046 1.00 87.00 421 MET A CA 1
ATOM 3287 C C . MET A 1 421 ? 21.579 7.089 12.723 1.00 87.00 421 MET A C 1
ATOM 3289 O O . MET A 1 421 ? 22.443 6.217 12.688 1.00 87.00 421 MET A O 1
ATOM 3293 N N . GLY A 1 422 ? 20.786 7.400 11.689 1.00 72.12 422 GLY A N 1
ATOM 3294 C CA . GLY A 1 422 ? 20.872 6.773 10.361 1.00 72.12 422 GLY A CA 1
ATOM 3295 C C . GLY A 1 422 ? 21.832 7.455 9.376 1.00 72.12 422 GLY A C 1
ATOM 3296 O O . GLY A 1 422 ? 22.268 6.821 8.422 1.00 72.12 422 GLY A O 1
ATOM 3297 N N . GLY A 1 423 ? 22.187 8.727 9.604 1.00 54.59 423 GLY A N 1
ATOM 3298 C CA . GLY A 1 423 ? 23.225 9.436 8.837 1.00 54.59 423 GLY A CA 1
ATOM 3299 C C . GLY A 1 423 ? 24.605 9.292 9.456 1.00 54.59 423 GLY A C 1
ATOM 3300 O O . GLY A 1 423 ? 25.574 9.112 8.683 1.00 54.59 423 GLY A O 1
#

Foldseek 3Di:
DDQDQQWAADPNAIFGDPVNQVVVVVVPPLDGQFQFPQRVQAHDFQLAPVSLVSSQVNQVVVVHHRWAFFPQLVVLLVVLLPCVFCQLLLHDSVCLRVVSSVLSSVQSAFSLLSSLLQVQAVFQEAEEEEEQAPQQQQWAPDADSVRHTDGLLRVVLVLVLSLLLNNSSGRHAKYWYHYDPDDDIDIDGPPSDHSVRRSVVVNVSSCVVSVVGGHDFAQPLVVLVCVLPVCLPGQYEYEYEDAFAHDVGPVSLVSSLVCQQPGPPCLSYAYEYEHSHPPCHRCVSLVVSQVRHQLYYYAYDLVVVSVLLCLQQNSHHRRGSNLRSSLRVRVSNCCQASVCSNVSQYAAQLNSSSSNRIRDDPVSLVSRVVRSLVSLCVQDDPDPLSVLSNVDDDDNVQSPPDNTPCPRPSSVVSVVVVVVVVD

Secondary structure (DSSP, 8-state):
-PPPPSEEEETTEEEE-HHHHHHHHTT-SSS-S---S-TTTSPPP--SHHHHHHHHHHHHHTT----PBPHHHHHHHHHHTSHHHHHHHT--TTTHHHHHHHHHHHHT--GGGHHHHHGGGG-SEEEEEE--SGGGGSEEEEE-TTSPEEEHHHHHHHHHHHHHHHHTTS--SEEEEEESSS--EEEEE-TT--HHHHHHHHHHHHHHHHTT---S---HHHHHHHHHHH-TTS-EEEEEEE-SPPTTTHHHHHHHHHHHHH-S-GGGS-EEEEE--S-HHHHHHHHHHHHHSTTEE----HHHHHHHHHHHH-TTS---HHHHHHHHHHGGG-TTTTGGGSSS-PPPHHHHHHHHTB---HHHHHHHHHHHHHHHHH----SHHHHHHHH----HHHHHH-SSGGGSHHHHHHHHHHHHHH-